Protein AF-0000000085133636 (afdb_homodimer)

pLDDT: mean 94.74, std 5.94, range [67.94, 98.94]

Foldseek 3Di:
DEAEEEPCVDDLNVVLCVVCVVVVHDYHYDDPPDQAAAPDEREEYELPFADQCCPPCVPVRLCRLPVVLVRCLVGYHYQEYEAEAAQCQQKVPPAAPQPDDGDQDPPDSRSSNSVSSVNRLVCQQVSQHHYEYEHEYAEDDQDCPDPDDLNVQLCCCAPVLEGEDADDQAAKTFYFYSNQVSVLSVQCRVFDPDGRGYAYDTQQDIDGNNLLVVLSCVQRVGDYHYDDHPDPIHGDRHDHVVSCVGPNDNTDDPSVVSNVSSVVSCVVVVD/DEAEEEPCVDDLNVVLCVVCVVVVHDYHYDDPPDQAAAVAEREEYELPFADQCCPPCVPVRLCRLPVVLVRCLVGYHYQEYEAEAAQCQQKVPPAAPQPDDGDQDPPDSRSSNSVSSVNRLVCQQVSQHHYEYEHEYAEDDQDCPDPDDLNVQLCCCQPVLEGEDADDQAAKTFYFYSNQVSVLSVQCRVFDPDGRGYAYDTQQDIDGNNLSVVLSCVQRVGDYDYDDHPDPIHGDRHDHVVSCVGPNDNTDDVSVVSSVSSVVSCVVVVD

Nearest PDB structures (foldseek):
  6kvc-assembly1_A-2  TM=8.527E-01  e=2.134E-17  Streptomyces viridosporus ATCC 14672
  6kv9-assembly1_A-2  TM=8.225E-01  e=1.379E-17  Streptomyces viridosporus ATCC 14672
  6bi4-assembly2_B  TM=7.973E-01  e=4.004E-16  Bacillus anthracis str. Ames
  3vps-assembly1_A  TM=8.257E-01  e=7.472E-16  Streptomyces chartreusis NRRL 3882
  3vps-assembly2_B  TM=8.200E-01  e=3.339E-15  Streptomyces chartreusis NRRL 3882

Structure (mmCIF, N/CA/C/O backbone):
data_AF-0000000085133636-model_v1
#
loop_
_entity.id
_entity.type
_entity.pdbx_description
1 polymer 'dTDP-6-deoxy-D-xylo-4-hexulose reductase'
#
loop_
_atom_site.group_PDB
_atom_site.id
_atom_site.type_symbol
_atom_site.label_atom_id
_atom_site.label_alt_id
_atom_site.label_comp_id
_atom_site.label_asym_id
_atom_site.label_entity_id
_atom_site.label_seq_id
_atom_site.pdbx_PDB_ins_code
_atom_site.Cartn_x
_atom_site.Cartn_y
_atom_site.Cartn_z
_atom_site.occupancy
_atom_site.B_iso_or_equiv
_atom_site.auth_seq_id
_atom_site.auth_comp_id
_atom_site.auth_asym_id
_atom_site.auth_atom_id
_atom_site.pdbx_PDB_model_num
ATOM 1 N N . MET A 1 1 ? -24.766 -19 -16.719 1 72 1 MET A N 1
ATOM 2 C CA . MET A 1 1 ? -24.031 -18.078 -15.867 1 72 1 MET A CA 1
ATOM 3 C C . MET A 1 1 ? -22.859 -17.453 -16.625 1 72 1 MET A C 1
ATOM 5 O O . MET A 1 1 ? -22.219 -18.109 -17.438 1 72 1 MET A O 1
ATOM 9 N N . LYS A 1 2 ? -22.75 -16.094 -16.672 1 91.94 2 LYS A N 1
ATOM 10 C CA . LYS A 1 2 ? -21.719 -15.375 -17.422 1 91.94 2 LYS A CA 1
ATOM 11 C C . LYS A 1 2 ? -20.453 -15.211 -16.578 1 91.94 2 LYS A C 1
ATOM 13 O O . LYS A 1 2 ? -20.531 -14.852 -15.398 1 91.94 2 LYS A O 1
ATOM 18 N N . TYR A 1 3 ? -19.438 -15.766 -17.109 1 98.06 3 TYR A N 1
ATOM 19 C CA . TYR A 1 3 ? -18.141 -15.586 -16.469 1 98.06 3 TYR A CA 1
ATOM 20 C C . TYR A 1 3 ? -17.266 -14.617 -17.266 1 98.06 3 TYR A C 1
ATOM 22 O O . TYR A 1 3 ? -17.328 -14.586 -18.5 1 98.06 3 TYR A O 1
ATOM 30 N N . THR A 1 4 ? -16.578 -13.797 -16.578 1 98.44 4 THR A N 1
ATOM 31 C CA . THR A 1 4 ? -15.609 -12.883 -17.172 1 98.44 4 THR A CA 1
ATOM 32 C C . THR A 1 4 ? -14.219 -13.102 -16.578 1 98.44 4 THR A C 1
ATOM 34 O O . THR A 1 4 ? -14.07 -13.203 -15.367 1 98.44 4 THR A O 1
ATOM 37 N N . VAL A 1 5 ? -13.227 -13.227 -17.453 1 98.69 5 VAL A N 1
ATOM 38 C CA . VAL A 1 5 ? -11.844 -13.367 -17 1 98.69 5 VAL A CA 1
ATOM 39 C C . VAL A 1 5 ? -11.031 -12.156 -17.453 1 98.69 5 VAL A C 1
ATOM 41 O O . VAL A 1 5 ? -10.711 -12.023 -18.641 1 98.69 5 VAL A O 1
ATOM 44 N N . VAL A 1 6 ? -10.719 -11.289 -16.516 1 98.44 6 VAL A N 1
ATOM 45 C CA . VAL A 1 6 ? -9.828 -10.164 -16.766 1 98.44 6 VAL A CA 1
ATOM 46 C C . VAL A 1 6 ? -8.375 -10.609 -16.641 1 98.44 6 VAL A C 1
ATOM 48 O O . VAL A 1 6 ? -7.996 -11.211 -15.625 1 98.44 6 VAL A O 1
ATOM 51 N N . GLY A 1 7 ? -7.539 -10.352 -17.641 1 97.62 7 GLY A N 1
ATOM 52 C CA . GLY A 1 7 ? -6.18 -10.875 -17.641 1 97.62 7 GLY A CA 1
ATOM 53 C C . GLY A 1 7 ? -6.082 -12.273 -18.219 1 97.62 7 GLY A C 1
ATOM 54 O O . GLY A 1 7 ? -5.281 -13.086 -17.75 1 97.62 7 GLY A O 1
ATOM 55 N N . SER A 1 8 ? -6.871 -12.578 -19.203 1 97.38 8 SER A N 1
ATOM 56 C CA . SER A 1 8 ? -6.988 -13.922 -19.75 1 97.38 8 SER A CA 1
ATOM 57 C C . SER A 1 8 ? -5.75 -14.297 -20.562 1 97.38 8 SER A C 1
ATOM 59 O O . SER A 1 8 ? -5.527 -15.477 -20.859 1 97.38 8 SER A O 1
ATOM 61 N N . SER A 1 9 ? -4.93 -13.352 -20.922 1 94.19 9 SER A N 1
ATOM 62 C CA . SER A 1 9 ? -3.723 -13.633 -21.688 1 94.19 9 SER A CA 1
ATOM 63 C C . SER A 1 9 ? -2.549 -13.969 -20.781 1 94.19 9 SER A C 1
ATOM 65 O O . SER A 1 9 ? -1.503 -14.422 -21.25 1 94.19 9 SER A O 1
ATOM 67 N N . GLY A 1 10 ? -2.719 -13.758 -19.5 1 93.94 10 GLY A N 1
ATOM 68 C CA . GLY A 1 10 ? -1.673 -14.078 -18.547 1 93.94 10 GLY A CA 1
ATOM 69 C C . GLY A 1 10 ? -1.679 -15.531 -18.109 1 93.94 10 GLY A C 1
ATOM 70 O O . GLY A 1 10 ? -2.529 -16.312 -18.547 1 93.94 10 GLY A O 1
ATOM 71 N N . PHE A 1 11 ? -0.771 -15.898 -17.25 1 94.12 11 PHE A N 1
ATOM 72 C CA . PHE A 1 11 ? -0.543 -17.281 -16.844 1 94.12 11 PHE A CA 1
ATOM 73 C C . PHE A 1 11 ? -1.762 -17.828 -16.125 1 94.12 11 PHE A C 1
ATOM 75 O O . PHE A 1 11 ? -2.391 -18.781 -16.594 1 94.12 11 PHE A O 1
ATOM 82 N N . ILE A 1 12 ? -2.207 -17.188 -14.992 1 97 12 ILE A N 1
ATOM 83 C CA . ILE A 1 12 ? -3.334 -17.703 -14.219 1 97 12 ILE A CA 1
ATOM 84 C C . ILE A 1 12 ? -4.625 -17.531 -15.008 1 97 12 ILE A C 1
ATOM 86 O O . ILE A 1 12 ? -5.465 -18.422 -15.047 1 97 12 ILE A O 1
ATOM 90 N N . GLY A 1 13 ? -4.762 -16.406 -15.695 1 97.38 13 GLY A N 1
ATOM 91 C CA . GLY A 1 13 ? -5.965 -16.109 -16.453 1 97.38 13 GLY A CA 1
ATOM 92 C C . GLY A 1 13 ? -6.227 -17.109 -17.562 1 97.38 13 GLY A C 1
ATOM 93 O O . GLY A 1 13 ? -7.363 -17.531 -17.766 1 97.38 13 GLY A O 1
ATOM 94 N N . SER A 1 14 ? -5.152 -17.484 -18.312 1 96.62 14 SER A N 1
ATOM 95 C CA . SER A 1 14 ? -5.332 -18.438 -19.406 1 96.62 14 SER A CA 1
ATOM 96 C C . SER A 1 14 ? -5.742 -19.797 -18.859 1 96.62 14 SER A C 1
ATOM 98 O O . SER A 1 14 ? -6.527 -20.516 -19.5 1 96.62 14 SER A O 1
ATOM 100 N N . HIS A 1 15 ? -5.238 -20.156 -17.719 1 97.31 15 HIS A N 1
ATOM 101 C CA . HIS A 1 15 ? -5.629 -21.422 -17.094 1 97.31 15 HIS A CA 1
ATOM 102 C C . HIS A 1 15 ? -7.066 -21.359 -16.594 1 97.31 15 HIS A C 1
ATOM 104 O O . HIS A 1 15 ? -7.777 -22.375 -16.625 1 97.31 15 HIS A O 1
ATOM 110 N N . MET A 1 16 ? -7.5 -20.219 -16.125 1 98.44 16 MET A N 1
ATOM 111 C CA . MET A 1 16 ? -8.891 -20.062 -15.688 1 98.44 16 MET A CA 1
ATOM 112 C C . MET A 1 16 ? -9.844 -20.234 -16.859 1 98.44 16 MET A C 1
ATOM 114 O O . MET A 1 16 ? -10.875 -20.906 -16.75 1 98.44 16 MET A O 1
ATOM 118 N N . VAL A 1 17 ? -9.461 -19.641 -18 1 97.94 17 VAL A N 1
ATOM 119 C CA . VAL A 1 17 ? -10.281 -19.781 -19.203 1 97.94 17 VAL A CA 1
ATOM 120 C C . VAL A 1 17 ? -10.398 -21.25 -19.578 1 97.94 17 VAL A C 1
ATOM 122 O O . VAL A 1 17 ? -11.508 -21.75 -19.812 1 97.94 17 VAL A O 1
ATOM 125 N N . THR A 1 18 ? -9.266 -21.953 -19.625 1 97.44 18 THR A N 1
ATOM 126 C CA . THR A 1 18 ? -9.242 -23.375 -19.953 1 97.44 18 THR A CA 1
ATOM 127 C C . THR A 1 18 ? -10.086 -24.188 -18.969 1 97.44 18 THR A C 1
ATOM 129 O O . THR A 1 18 ? -10.836 -25.078 -19.375 1 97.44 18 THR A O 1
ATOM 132 N N . PHE A 1 19 ? -9.969 -23.859 -17.734 1 98 19 PHE A N 1
ATOM 133 C CA . PHE A 1 19 ? -10.719 -24.531 -16.672 1 98 19 PHE A CA 1
ATOM 134 C C . PHE A 1 19 ? -12.219 -24.359 -16.875 1 98 19 PHE A C 1
ATOM 136 O O . PHE A 1 19 ? -12.969 -25.344 -16.844 1 98 19 PHE A O 1
ATOM 143 N N . LEU A 1 20 ? -12.664 -23.141 -17.141 1 98.25 20 LEU A N 1
ATOM 144 C CA . LEU A 1 20 ? -14.078 -22.859 -17.359 1 98.25 20 LEU A CA 1
ATOM 145 C C . LEU A 1 20 ? -14.594 -23.578 -18.609 1 98.25 20 LEU A C 1
ATOM 147 O O . LEU A 1 20 ? -15.688 -24.141 -18.594 1 98.25 20 LEU A O 1
ATOM 151 N N . GLU A 1 21 ? -13.766 -23.578 -19.625 1 97.19 21 GLU A N 1
ATOM 152 C CA . GLU A 1 21 ? -14.125 -24.25 -20.859 1 97.19 21 GLU A CA 1
ATOM 153 C C . GLU A 1 21 ? -14.297 -25.75 -20.641 1 97.19 21 GLU A C 1
ATOM 155 O O . GLU A 1 21 ? -15.18 -26.375 -21.234 1 97.19 21 GLU A O 1
ATOM 160 N N . SER A 1 22 ? -13.414 -26.25 -19.844 1 97.31 22 SER A N 1
ATOM 161 C CA . SER A 1 22 ? -13.484 -27.688 -19.562 1 97.31 22 SER A CA 1
ATOM 162 C C . SER A 1 22 ? -14.789 -28.047 -18.859 1 97.31 22 SER A C 1
ATOM 164 O O . SER A 1 22 ? -15.211 -29.203 -18.875 1 97.31 22 SER A O 1
ATOM 166 N N . MET A 1 23 ? -15.445 -27.109 -18.219 1 96.5 23 MET A N 1
ATOM 167 C CA . MET A 1 23 ? -16.719 -27.297 -17.562 1 96.5 23 MET A CA 1
ATOM 168 C C . MET A 1 23 ? -17.875 -26.844 -18.453 1 96.5 23 MET A C 1
ATOM 170 O O . MET A 1 23 ? -19 -26.703 -17.984 1 96.5 23 MET A O 1
ATOM 174 N N . ASN A 1 24 ? -17.625 -26.516 -19.703 1 96.25 24 ASN A N 1
ATOM 175 C CA . ASN A 1 24 ? -18.594 -26.078 -20.688 1 96.25 24 ASN A CA 1
ATOM 176 C C . ASN A 1 24 ? -19.234 -24.75 -20.297 1 96.25 24 ASN A C 1
ATOM 178 O O . ASN A 1 24 ? -20.438 -24.578 -20.453 1 96.25 24 ASN A O 1
ATOM 182 N N . LYS A 1 25 ? -18.391 -23.922 -19.688 1 95.5 25 LYS A N 1
ATOM 183 C CA . LYS A 1 25 ? -18.844 -22.578 -19.328 1 95.5 25 LYS A CA 1
ATOM 184 C C . LYS A 1 25 ? -18.281 -21.531 -20.281 1 95.5 25 LYS A C 1
ATOM 186 O O . LYS A 1 25 ? -17.109 -21.594 -20.656 1 95.5 25 LYS A O 1
ATOM 191 N N . GLU A 1 26 ? -19.156 -20.688 -20.734 1 89.56 26 GLU A N 1
ATOM 192 C CA . GLU A 1 26 ? -18.719 -19.594 -21.609 1 89.56 26 GLU A CA 1
ATOM 193 C C . GLU A 1 26 ? -18.062 -18.469 -20.797 1 89.56 26 GLU A C 1
ATOM 195 O O . GLU A 1 26 ? -18.531 -18.141 -19.703 1 89.56 26 GLU A O 1
ATOM 200 N N . CYS A 1 27 ? -16.984 -17.953 -21.328 1 94 27 CYS A N 1
ATOM 201 C CA . CYS A 1 27 ? -16.312 -16.875 -20.609 1 94 27 CYS A CA 1
ATOM 202 C C . CYS A 1 27 ? -16.031 -15.703 -21.531 1 94 27 CYS A C 1
ATOM 204 O O . CYS A 1 27 ? -15.672 -15.891 -22.703 1 94 27 CYS A O 1
ATOM 206 N N . PHE A 1 28 ? -16.328 -14.5 -21.094 1 96.75 28 PHE A N 1
ATOM 207 C CA . PHE A 1 28 ? -15.969 -13.234 -21.719 1 96.75 28 PHE A CA 1
ATOM 208 C C . PHE A 1 28 ? -14.562 -12.812 -21.312 1 96.75 28 PHE A C 1
ATOM 210 O O . PHE A 1 28 ? -14.242 -12.773 -20.109 1 96.75 28 PHE A O 1
ATOM 217 N N . CYS A 1 29 ? -13.656 -12.586 -22.266 1 97.94 29 CYS A N 1
ATOM 218 C CA . CYS A 1 29 ? -12.266 -12.195 -22.047 1 97.94 29 CYS A CA 1
ATOM 219 C C . CYS A 1 29 ? -11.992 -10.812 -22.609 1 97.94 29 CYS A C 1
ATOM 221 O O . CYS A 1 29 ? -11.508 -10.688 -23.734 1 97.94 29 CYS A O 1
ATOM 223 N N . PRO A 1 30 ? -12.211 -9.812 -21.828 1 96.88 30 PRO A N 1
ATOM 224 C CA . PRO A 1 30 ? -11.977 -8.461 -22.359 1 96.88 30 PRO A CA 1
ATOM 225 C C . PRO A 1 30 ? -10.492 -8.18 -22.609 1 96.88 30 PRO A C 1
ATOM 227 O O . PRO A 1 30 ? -9.641 -8.633 -21.844 1 96.88 30 PRO A O 1
ATOM 230 N N . ASP A 1 31 ? -10.227 -7.453 -23.594 1 93.94 31 ASP A N 1
ATOM 231 C CA . ASP A 1 31 ? -8.844 -7.043 -23.828 1 93.94 31 ASP A CA 1
ATOM 232 C C . ASP A 1 31 ? -8.438 -5.93 -22.859 1 93.94 31 ASP A C 1
ATOM 234 O O . ASP A 1 31 ? -9.25 -5.445 -22.078 1 93.94 31 ASP A O 1
ATOM 238 N N . ARG A 1 32 ? -7.184 -5.535 -22.953 1 91.75 32 ARG A N 1
ATOM 239 C CA . ARG A 1 32 ? -6.609 -4.602 -21.984 1 91.75 32 ARG A CA 1
ATOM 240 C C . ARG A 1 32 ? -7.262 -3.229 -22.094 1 91.75 32 ARG A C 1
ATOM 242 O O . ARG A 1 32 ? -7.352 -2.498 -21.109 1 91.75 32 ARG A O 1
ATOM 249 N N . ASP A 1 33 ? -7.785 -2.875 -23.188 1 91.25 33 ASP A N 1
ATOM 250 C CA . ASP A 1 33 ? -8.289 -1.525 -23.438 1 91.25 33 ASP A CA 1
ATOM 251 C C . ASP A 1 33 ? -9.812 -1.491 -23.406 1 91.25 33 ASP A C 1
ATOM 253 O O . ASP A 1 33 ? -10.422 -0.486 -23.781 1 91.25 33 ASP A O 1
ATOM 257 N N . TYR A 1 34 ? -10.336 -2.672 -23 1 94.38 34 TYR A N 1
ATOM 258 C CA . TYR A 1 34 ? -11.797 -2.746 -22.953 1 94.38 34 TYR A CA 1
ATOM 259 C C . TYR A 1 34 ? -12.367 -1.643 -22.062 1 94.38 34 TYR A C 1
ATOM 261 O O . TYR A 1 34 ? -11.867 -1.4 -20.969 1 94.38 34 TYR A O 1
ATOM 269 N N . LEU A 1 35 ? -13.391 -0.98 -22.516 1 94.25 35 LEU A N 1
ATOM 270 C CA . LEU A 1 35 ? -14.047 0.096 -21.766 1 94.25 35 LEU A CA 1
ATOM 271 C C . LEU A 1 35 ? -15.266 -0.424 -21.016 1 94.25 35 LEU A C 1
ATOM 273 O O . LEU A 1 35 ? -16.297 -0.691 -21.625 1 94.25 35 LEU A O 1
ATOM 277 N N . TYR A 1 36 ? -15.156 -0.494 -19.734 1 95.56 36 TYR A N 1
ATOM 278 C CA . TYR A 1 36 ? -16.25 -0.951 -18.891 1 95.56 36 TYR A CA 1
ATOM 279 C C . TYR A 1 36 ? -17.266 0.165 -18.656 1 95.56 36 TYR A C 1
ATOM 281 O O . TYR A 1 36 ? -16.891 1.342 -18.609 1 95.56 36 TYR A O 1
ATOM 289 N N . ASN A 1 37 ? -18.469 -0.213 -18.562 1 93.5 37 ASN A N 1
ATOM 290 C CA . ASN A 1 37 ? -19.531 0.729 -18.219 1 93.5 37 ASN A CA 1
ATOM 291 C C . ASN A 1 37 ? -20.656 0.043 -17.469 1 93.5 37 ASN A C 1
ATOM 293 O O . ASN A 1 37 ? -20.672 -1.183 -17.328 1 93.5 37 ASN A O 1
ATOM 297 N N . LYS A 1 38 ? -21.594 0.742 -16.938 1 91 38 LYS A N 1
ATOM 298 C CA . LYS A 1 38 ? -22.641 0.263 -16.031 1 91 38 LYS A CA 1
ATOM 299 C C . LYS A 1 38 ? -23.641 -0.626 -16.766 1 91 38 LYS A C 1
ATOM 301 O O . LYS A 1 38 ? -24.375 -1.385 -16.141 1 91 38 LYS A O 1
ATOM 306 N N . GLU A 1 39 ? -23.641 -0.587 -18.062 1 92.06 39 GLU A N 1
ATOM 307 C CA . GLU A 1 39 ? -24.609 -1.354 -18.844 1 92.06 39 GLU A CA 1
ATOM 308 C C . GLU A 1 39 ? -24.109 -2.779 -19.078 1 92.06 39 GLU A C 1
ATOM 310 O O . GLU A 1 39 ? -24.891 -3.65 -19.469 1 92.06 39 GLU A O 1
ATOM 315 N N . ILE A 1 40 ? -22.938 -2.971 -18.719 1 88.5 40 ILE A N 1
ATOM 316 C CA . ILE A 1 40 ? -22.344 -4.277 -18.969 1 88.5 40 ILE A CA 1
ATOM 317 C C . ILE A 1 40 ? -22.422 -5.133 -17.703 1 88.5 40 ILE A C 1
ATOM 319 O O . ILE A 1 40 ? -21.922 -4.738 -16.656 1 88.5 40 ILE A O 1
ATOM 323 N N . ASP A 1 41 ? -23.078 -6.223 -17.859 1 93.5 41 ASP A N 1
ATOM 324 C CA . ASP A 1 41 ? -23.109 -7.203 -16.766 1 93.5 41 ASP A CA 1
ATOM 325 C C . ASP A 1 41 ? -22.031 -8.266 -16.969 1 93.5 41 ASP A C 1
ATOM 327 O O . ASP A 1 41 ? -22.109 -9.078 -17.906 1 93.5 41 ASP A O 1
ATOM 331 N N . LEU A 1 42 ? -21.094 -8.375 -16.031 1 96.62 42 LEU A N 1
ATOM 332 C CA . LEU A 1 42 ? -19.906 -9.211 -16.188 1 96.62 42 LEU A CA 1
ATOM 333 C C . LEU A 1 42 ? -20.125 -10.57 -15.523 1 96.62 42 LEU A C 1
ATOM 335 O O . LEU A 1 42 ? -19.281 -11.461 -15.648 1 96.62 42 LEU A O 1
ATOM 339 N N . GLY A 1 43 ? -21.312 -10.773 -14.852 1 96.62 43 GLY A N 1
ATOM 340 C CA . GLY A 1 43 ? -21.5 -12.031 -14.141 1 96.62 43 GLY A CA 1
ATOM 341 C C . GLY A 1 43 ? -20.469 -12.258 -13.055 1 96.62 43 GLY A C 1
ATOM 342 O O . GLY A 1 43 ? -20.25 -11.391 -12.203 1 96.62 43 GLY A O 1
ATOM 343 N N . THR A 1 44 ? -19.875 -13.398 -13.023 1 97.19 44 THR A N 1
ATOM 344 C CA . THR A 1 44 ? -18.781 -13.68 -12.109 1 97.19 44 THR A CA 1
ATOM 345 C C . THR A 1 44 ? -17.438 -13.305 -12.734 1 97.19 44 THR A C 1
ATOM 347 O O . THR A 1 44 ? -17.094 -13.812 -13.805 1 97.19 44 THR A O 1
ATOM 350 N N . VAL A 1 45 ? -16.75 -12.422 -12.109 1 97.88 45 VAL A N 1
ATOM 351 C CA . VAL A 1 45 ? -15.5 -11.898 -12.641 1 97.88 45 VAL A CA 1
ATOM 352 C C . VAL A 1 45 ? -14.328 -12.531 -11.906 1 97.88 45 VAL A C 1
ATOM 354 O O . VAL A 1 45 ? -14.25 -12.477 -10.68 1 97.88 45 VAL A O 1
ATOM 357 N N . PHE A 1 46 ? -13.484 -13.172 -12.617 1 98.75 46 PHE A N 1
ATOM 358 C CA . PHE A 1 46 ? -12.156 -13.516 -12.125 1 98.75 46 PHE A CA 1
ATOM 359 C C . PHE A 1 46 ? -11.125 -12.492 -12.586 1 98.75 46 PHE A C 1
ATOM 361 O O . PHE A 1 46 ? -10.773 -12.453 -13.766 1 98.75 46 PHE A O 1
ATOM 368 N N . TYR A 1 47 ? -10.703 -11.68 -11.711 1 98.69 47 TYR A N 1
ATOM 369 C CA . TYR A 1 47 ? -9.703 -10.656 -12.016 1 98.69 47 TYR A CA 1
ATOM 370 C C . TYR A 1 47 ? -8.289 -11.211 -11.875 1 98.69 47 TYR A C 1
ATOM 372 O O . TYR A 1 47 ? -7.695 -11.133 -10.797 1 98.69 47 TYR A O 1
ATOM 380 N N . CYS A 1 48 ? -7.688 -11.602 -12.945 1 98.31 48 CYS A N 1
ATOM 381 C CA . CYS A 1 48 ? -6.391 -12.266 -12.945 1 98.31 48 CYS A CA 1
ATOM 382 C C . CYS A 1 48 ? -5.293 -11.328 -13.445 1 98.31 48 CYS A C 1
ATOM 384 O O . CYS A 1 48 ? -4.121 -11.703 -13.484 1 98.31 48 CYS A O 1
ATOM 386 N N . ALA A 1 49 ? -5.715 -10.141 -13.797 1 97 49 ALA A N 1
ATOM 387 C CA . ALA A 1 49 ? -4.707 -9.188 -14.242 1 97 49 ALA A CA 1
ATOM 388 C C . ALA A 1 49 ? -3.797 -8.766 -13.094 1 97 49 ALA A C 1
ATOM 390 O O . ALA A 1 49 ? -4.25 -8.609 -11.961 1 97 49 ALA A O 1
ATOM 391 N N . GLY A 1 50 ? -2.584 -8.688 -13.312 1 96.12 50 GLY A N 1
ATOM 392 C CA . GLY A 1 50 ? -1.56 -8.25 -12.375 1 96.12 50 GLY A CA 1
ATOM 393 C C . GLY A 1 50 ? -0.216 -8 -13.039 1 96.12 50 GLY A C 1
ATOM 394 O O . GLY A 1 50 ? 0.037 -8.477 -14.141 1 96.12 50 GLY A O 1
ATOM 395 N N . TYR A 1 51 ? 0.563 -7.219 -12.461 1 95.88 51 TYR A N 1
ATOM 396 C CA . TYR A 1 51 ? 1.9 -6.879 -12.938 1 95.88 51 TYR A CA 1
ATOM 397 C C . TYR A 1 51 ? 2.873 -6.734 -11.773 1 95.88 51 TYR A C 1
ATOM 399 O O . TYR A 1 51 ? 2.502 -6.234 -10.703 1 95.88 51 TYR A O 1
ATOM 407 N N . GLY A 1 52 ? 4.129 -7.266 -11.969 1 95.56 52 GLY A N 1
ATOM 408 C CA . GLY A 1 52 ? 5.008 -7.34 -10.812 1 95.56 52 GLY A CA 1
ATOM 409 C C . GLY A 1 52 ? 6.363 -6.703 -11.055 1 95.56 52 GLY A C 1
ATOM 410 O O . GLY A 1 52 ? 7.227 -6.723 -10.172 1 95.56 52 GLY A O 1
ATOM 411 N N . ASP A 1 53 ? 6.621 -6.109 -12.258 1 95.25 53 ASP A N 1
ATOM 412 C CA . ASP A 1 53 ? 7.922 -5.5 -12.531 1 95.25 53 ASP A CA 1
ATOM 413 C C . ASP A 1 53 ? 8.008 -4.105 -11.922 1 95.25 53 ASP A C 1
ATOM 415 O O . ASP A 1 53 ? 7.855 -3.102 -12.617 1 95.25 53 ASP A O 1
ATOM 419 N N . CYS A 1 54 ? 8.398 -4.055 -10.719 1 96.38 54 CYS A N 1
ATOM 420 C CA . CYS A 1 54 ? 8.477 -2.812 -9.961 1 96.38 54 CYS A CA 1
ATOM 421 C C . CYS A 1 54 ? 9.664 -1.971 -10.406 1 96.38 54 CYS A C 1
ATOM 423 O O . CYS A 1 54 ? 9.648 -0.746 -10.266 1 96.38 54 CYS A O 1
ATOM 425 N N . LYS A 1 55 ? 10.656 -2.633 -10.867 1 94.06 55 LYS A N 1
ATOM 426 C CA . LYS A 1 55 ? 11.914 -1.954 -11.18 1 94.06 55 LYS A CA 1
ATOM 427 C C . LYS A 1 55 ? 11.797 -1.165 -12.484 1 94.06 55 LYS A C 1
ATOM 429 O O . LYS A 1 55 ? 12.141 0.018 -12.531 1 94.06 55 LYS A O 1
ATOM 434 N N . SER A 1 56 ? 11.234 -1.778 -13.531 1 94.62 56 SER A N 1
ATOM 435 C CA . SER A 1 56 ? 11.305 -1.178 -14.859 1 94.62 56 SER A CA 1
ATOM 436 C C . SER A 1 56 ? 9.977 -0.532 -15.242 1 94.62 56 SER A C 1
ATOM 438 O O . SER A 1 56 ? 9.922 0.289 -16.156 1 94.62 56 SER A O 1
ATOM 440 N N . ASP A 1 57 ? 8.945 -0.939 -14.508 1 96.94 57 ASP A N 1
ATOM 441 C CA . ASP A 1 57 ? 7.629 -0.503 -14.953 1 96.94 57 ASP A CA 1
ATOM 442 C C . ASP A 1 57 ? 6.684 -0.305 -13.766 1 96.94 57 ASP A C 1
ATOM 444 O O . ASP A 1 57 ? 5.594 -0.876 -13.734 1 96.94 57 ASP A O 1
ATOM 448 N N . ALA A 1 58 ? 7.086 0.585 -12.844 1 98.06 58 ALA A N 1
ATOM 449 C CA . ALA A 1 58 ? 6.375 0.811 -11.586 1 98.06 58 ALA A CA 1
ATOM 450 C C . ALA A 1 58 ? 4.953 1.308 -11.844 1 98.06 58 ALA A C 1
ATOM 452 O O . ALA A 1 58 ? 4.016 0.911 -11.148 1 98.06 58 ALA A O 1
ATOM 453 N N . TYR A 1 59 ? 4.742 2.148 -12.844 1 98.38 59 TYR A N 1
ATOM 454 C CA . TYR A 1 59 ? 3.432 2.729 -13.109 1 98.38 59 TYR A CA 1
ATOM 455 C C . TYR A 1 59 ? 2.449 1.662 -13.586 1 98.38 59 TYR A C 1
ATOM 457 O O . TYR A 1 59 ? 1.271 1.688 -13.219 1 98.38 59 TYR A O 1
ATOM 465 N N . ASN A 1 60 ? 2.953 0.76 -14.359 1 97.94 60 ASN A N 1
ATOM 466 C CA . ASN A 1 60 ? 2.094 -0.323 -14.82 1 97.94 60 ASN A CA 1
ATOM 467 C C . ASN A 1 60 ? 1.71 -1.265 -13.688 1 97.94 60 ASN A C 1
ATOM 469 O O . ASN A 1 60 ? 0.65 -1.891 -13.719 1 97.94 60 ASN A O 1
ATOM 473 N N . VAL A 1 61 ? 2.555 -1.406 -12.695 1 98.62 61 VAL A N 1
ATOM 474 C CA . VAL A 1 61 ? 2.221 -2.186 -11.508 1 98.62 61 VAL A CA 1
ATOM 475 C C . VAL A 1 61 ? 0.979 -1.601 -10.836 1 98.62 61 VAL A C 1
ATOM 477 O O . VAL A 1 61 ? 0.04 -2.332 -10.508 1 98.62 61 VAL A O 1
ATOM 480 N N . VAL A 1 62 ? 0.94 -0.296 -10.742 1 98.81 62 VAL A N 1
ATOM 481 C CA . VAL A 1 62 ? -0.201 0.379 -10.133 1 98.81 62 VAL A CA 1
ATOM 482 C C . VAL A 1 62 ? -1.427 0.233 -11.031 1 98.81 62 VAL A C 1
ATOM 484 O O . VAL A 1 62 ? -2.523 -0.066 -10.555 1 98.81 62 VAL A O 1
ATOM 487 N N . ASP A 1 63 ? -1.248 0.4 -12.297 1 98.31 63 ASP A N 1
ATOM 488 C CA . ASP A 1 63 ? -2.369 0.367 -13.234 1 98.31 63 ASP A CA 1
ATOM 489 C C . ASP A 1 63 ? -3.021 -1.013 -13.258 1 98.31 63 ASP A C 1
ATOM 491 O O . ASP A 1 63 ? -4.246 -1.129 -13.164 1 98.31 63 ASP A O 1
ATOM 495 N N . ALA A 1 64 ? -2.207 -2.023 -13.336 1 97.94 64 ALA A N 1
ATOM 496 C CA . ALA A 1 64 ? -2.719 -3.385 -13.461 1 97.94 64 ALA A CA 1
ATOM 497 C C . ALA A 1 64 ? -3.32 -3.869 -12.141 1 97.94 64 ALA A C 1
ATOM 499 O O . ALA A 1 64 ? -4.363 -4.527 -12.133 1 97.94 64 ALA A O 1
ATOM 500 N N . ASN A 1 65 ? -2.691 -3.518 -11.039 1 98.69 65 ASN A N 1
ATOM 501 C CA . ASN A 1 65 ? -3.074 -4.113 -9.766 1 98.69 65 ASN A CA 1
ATOM 502 C C . ASN A 1 65 ? -4.168 -3.299 -9.07 1 98.69 65 ASN A C 1
ATOM 504 O O . ASN A 1 65 ? -4.914 -3.83 -8.25 1 98.69 65 ASN A O 1
ATOM 508 N N . VAL A 1 66 ? -4.27 -1.977 -9.414 1 98.81 66 VAL A N 1
ATOM 509 C CA . VAL A 1 66 ? -5.148 -1.128 -8.617 1 98.81 66 VAL A CA 1
ATOM 510 C C . VAL A 1 66 ? -6.145 -0.416 -9.531 1 98.81 66 VAL A C 1
ATOM 512 O O . VAL A 1 66 ? -7.359 -0.567 -9.375 1 98.81 66 VAL A O 1
ATOM 515 N N . ASN A 1 67 ? -5.641 0.292 -10.523 1 98.38 67 ASN A N 1
ATOM 516 C CA . ASN A 1 67 ? -6.492 1.227 -11.25 1 98.38 67 ASN A CA 1
ATOM 517 C C . ASN A 1 67 ? -7.52 0.497 -12.109 1 98.38 67 ASN A C 1
ATOM 519 O O . ASN A 1 67 ? -8.672 0.926 -12.211 1 98.38 67 ASN A O 1
ATOM 523 N N . LYS A 1 68 ? -7.105 -0.533 -12.758 1 97.94 68 LYS A N 1
ATOM 524 C CA . LYS A 1 68 ? -8.055 -1.304 -13.562 1 97.94 68 LYS A CA 1
ATOM 525 C C . LYS A 1 68 ? -9.141 -1.926 -12.688 1 97.94 68 LYS A C 1
ATOM 527 O O . LYS A 1 68 ? -10.312 -1.925 -13.055 1 97.94 68 LYS A O 1
ATOM 532 N N . LEU A 1 69 ? -8.758 -2.443 -11.57 1 98.25 69 LEU A N 1
ATOM 533 C CA . LEU A 1 69 ? -9.719 -2.971 -10.609 1 98.25 69 LEU A CA 1
ATOM 534 C C . LEU A 1 69 ? -10.711 -1.893 -10.188 1 98.25 69 LEU A C 1
ATOM 536 O O . LEU A 1 69 ? -11.922 -2.137 -10.141 1 98.25 69 LEU A O 1
ATOM 540 N N . LYS A 1 70 ? -10.203 -0.736 -9.852 1 98.25 70 LYS A N 1
ATOM 541 C CA . LYS A 1 70 ? -11.047 0.384 -9.445 1 98.25 70 LYS A CA 1
ATOM 542 C C . LYS A 1 70 ? -12.109 0.687 -10.5 1 98.25 70 LYS A C 1
ATOM 544 O O . LYS A 1 70 ? -13.273 0.912 -10.172 1 98.25 70 LYS A O 1
ATOM 549 N N . VAL A 1 71 ? -11.719 0.679 -11.742 1 97.25 71 VAL A N 1
ATOM 550 C CA . VAL A 1 71 ? -12.641 0.938 -12.844 1 97.25 71 VAL A CA 1
ATOM 551 C C . VAL A 1 71 ? -13.758 -0.103 -12.844 1 97.25 71 VAL A C 1
ATOM 553 O O . VAL A 1 71 ? -14.938 0.241 -12.953 1 97.25 71 VAL A O 1
ATOM 556 N N . ILE A 1 72 ? -13.43 -1.322 -12.672 1 97.38 72 ILE A N 1
ATOM 557 C CA . ILE A 1 72 ? -14.422 -2.391 -12.688 1 97.38 72 ILE A CA 1
ATOM 558 C C . ILE A 1 72 ? -15.336 -2.264 -11.477 1 97.38 72 ILE A C 1
ATOM 560 O O . ILE A 1 72 ? -16.562 -2.363 -11.602 1 97.38 72 ILE A O 1
ATOM 564 N N . LEU A 1 73 ? -14.781 -1.962 -10.336 1 96.88 73 LEU A N 1
ATOM 565 C CA . LEU A 1 73 ? -15.555 -1.838 -9.102 1 96.88 73 LEU A CA 1
ATOM 566 C C . LEU A 1 73 ? -16.531 -0.679 -9.195 1 96.88 73 LEU A C 1
ATOM 568 O O . LEU A 1 73 ? -17.625 -0.731 -8.602 1 96.88 73 LEU A O 1
ATOM 572 N N . THR A 1 74 ? -16.156 0.352 -9.961 1 96.94 74 THR A N 1
ATOM 573 C CA . THR A 1 74 ? -16.953 1.571 -9.93 1 96.94 74 THR A CA 1
ATOM 574 C C . THR A 1 74 ? -17.859 1.653 -11.156 1 96.94 74 THR A C 1
ATOM 576 O O . THR A 1 74 ? -18.938 2.264 -11.102 1 96.94 74 THR A O 1
ATOM 579 N N . GLN A 1 75 ? -17.469 0.997 -12.258 1 96.31 75 GLN A N 1
ATOM 580 C CA . GLN A 1 75 ? -18.141 1.319 -13.508 1 96.31 75 GLN A CA 1
ATOM 581 C C . GLN A 1 75 ? -18.844 0.096 -14.086 1 96.31 75 GLN A C 1
ATOM 583 O O . GLN A 1 75 ? -19.672 0.22 -14.992 1 96.31 75 GLN A O 1
ATOM 588 N N . ALA A 1 76 ? -18.516 -1.072 -13.664 1 96.19 76 ALA A N 1
ATOM 589 C CA . ALA A 1 76 ? -19.125 -2.281 -14.211 1 96.19 76 ALA A CA 1
ATOM 590 C C . ALA A 1 76 ? -20.109 -2.887 -13.219 1 96.19 76 ALA A C 1
ATOM 592 O O . ALA A 1 76 ? -20.094 -2.566 -12.031 1 96.19 76 ALA A O 1
ATOM 593 N N . ASN A 1 77 ? -21.031 -3.611 -13.773 1 96.06 77 ASN A N 1
ATOM 594 C CA . ASN A 1 77 ? -21.875 -4.465 -12.945 1 96.06 77 ASN A CA 1
ATOM 595 C C . ASN A 1 77 ? -21.375 -5.91 -12.938 1 96.06 77 ASN A C 1
ATOM 597 O O . ASN A 1 77 ? -20.906 -6.414 -13.961 1 96.06 77 ASN A O 1
ATOM 601 N N . PHE A 1 78 ? -21.422 -6.508 -11.82 1 95.62 78 PHE A N 1
ATOM 602 C CA . PHE A 1 78 ? -21.062 -7.918 -11.688 1 95.62 78 PHE A CA 1
ATOM 603 C C . PHE A 1 78 ? -21.812 -8.555 -10.523 1 95.62 78 PHE A C 1
ATOM 605 O O . PHE A 1 78 ? -22.312 -7.852 -9.641 1 95.62 78 PHE A O 1
ATOM 612 N N . GLN A 1 79 ? -21.922 -9.867 -10.562 1 94.31 79 GLN A N 1
ATOM 613 C CA . GLN A 1 79 ? -22.562 -10.625 -9.492 1 94.31 79 GLN A CA 1
ATOM 614 C C . GLN A 1 79 ? -21.562 -10.961 -8.391 1 94.31 79 GLN A C 1
ATOM 616 O O . GLN A 1 79 ? -21.906 -10.977 -7.207 1 94.31 79 GLN A O 1
ATOM 621 N N . LYS A 1 80 ? -20.344 -11.305 -8.797 1 95.62 80 LYS A N 1
ATOM 622 C CA . LYS A 1 80 ? -19.234 -11.68 -7.926 1 95.62 80 LYS A CA 1
ATOM 623 C C . LYS A 1 80 ? -17.891 -11.328 -8.562 1 95.62 80 LYS A C 1
ATOM 625 O O . LYS A 1 80 ? -17.734 -11.398 -9.781 1 95.62 80 LYS A O 1
ATOM 630 N N . LEU A 1 81 ? -17.016 -10.852 -7.754 1 97.12 81 LEU A N 1
ATOM 631 C CA . LEU A 1 81 ? -15.656 -10.602 -8.234 1 97.12 81 LEU A CA 1
ATOM 632 C C . LEU A 1 81 ? -14.633 -11.281 -7.34 1 97.12 81 LEU A C 1
ATOM 634 O O . LEU A 1 81 ? -14.68 -11.148 -6.113 1 97.12 81 LEU A O 1
ATOM 638 N N . VAL A 1 82 ? -13.781 -12.109 -7.957 1 98 82 VAL A N 1
ATOM 639 C CA . VAL A 1 82 ? -12.648 -12.711 -7.27 1 98 82 VAL A CA 1
ATOM 640 C C . VAL A 1 82 ? -11.359 -11.984 -7.652 1 98 82 VAL A C 1
ATOM 642 O O . VAL A 1 82 ? -10.969 -11.969 -8.82 1 98 82 VAL A O 1
ATOM 645 N N . TYR A 1 83 ? -10.766 -11.375 -6.711 1 98.31 83 TYR A N 1
ATOM 646 C CA . TYR A 1 83 ? -9.5 -10.68 -6.934 1 98.31 83 TYR A CA 1
ATOM 647 C C . TYR A 1 83 ? -8.32 -11.531 -6.48 1 98.31 83 TYR A C 1
ATOM 649 O O . TYR A 1 83 ? -8.367 -12.148 -5.418 1 98.31 83 TYR A O 1
ATOM 657 N N . ILE A 1 84 ? -7.246 -11.523 -7.266 1 98.81 84 ILE A N 1
ATOM 658 C CA . ILE A 1 84 ? -6.059 -12.312 -6.961 1 98.81 84 ILE A CA 1
ATOM 659 C C . ILE A 1 84 ? -4.984 -11.422 -6.348 1 98.81 84 ILE A C 1
ATOM 661 O O . ILE A 1 84 ? -4.348 -10.633 -7.051 1 98.81 84 ILE A O 1
ATOM 665 N N . SER A 1 85 ? -4.801 -11.516 -5.109 1 98.69 85 SER A N 1
ATOM 666 C CA . SER A 1 85 ? -3.668 -10.938 -4.391 1 98.69 85 SER A CA 1
ATOM 667 C C . SER A 1 85 ? -2.498 -11.914 -4.328 1 98.69 85 SER A C 1
ATOM 669 O O . SER A 1 85 ? -2.15 -12.539 -5.332 1 98.69 85 SER A O 1
ATOM 671 N N . SER A 1 86 ? -1.771 -11.938 -3.199 1 98.62 86 SER A N 1
ATOM 672 C CA . SER A 1 86 ? -0.578 -12.773 -3.135 1 98.62 86 SER A CA 1
ATOM 673 C C . SER A 1 86 ? -0.152 -13.023 -1.692 1 98.62 86 SER A C 1
ATOM 675 O O . SER A 1 86 ? -0.239 -12.125 -0.851 1 98.62 86 SER A O 1
ATOM 677 N N . THR A 1 87 ? 0.389 -14.219 -1.457 1 98.62 87 THR A N 1
ATOM 678 C CA . THR A 1 87 ? 0.951 -14.492 -0.14 1 98.62 87 THR A CA 1
ATOM 679 C C . THR A 1 87 ? 2.281 -13.766 0.043 1 98.62 87 THR A C 1
ATOM 681 O O . THR A 1 87 ? 2.834 -13.742 1.145 1 98.62 87 THR A O 1
ATOM 684 N N . ARG A 1 88 ? 2.779 -13.133 -1.016 1 97.94 88 ARG A N 1
ATOM 685 C CA . ARG A 1 88 ? 4.004 -12.352 -0.852 1 97.94 88 ARG A CA 1
ATOM 686 C C . ARG A 1 88 ? 3.818 -11.25 0.188 1 97.94 88 ARG A C 1
ATOM 688 O O . ARG A 1 88 ? 4.793 -10.758 0.76 1 97.94 88 ARG A O 1
ATOM 695 N N . VAL A 1 89 ? 2.578 -10.867 0.481 1 98.56 89 VAL A N 1
ATOM 696 C CA . VAL A 1 89 ? 2.299 -9.805 1.446 1 98.56 89 VAL A CA 1
ATOM 697 C C . VAL A 1 89 ? 2.738 -10.25 2.84 1 98.56 89 VAL A C 1
ATOM 699 O O . VAL A 1 89 ? 2.879 -9.422 3.744 1 98.56 89 VAL A O 1
ATOM 702 N N . TYR A 1 90 ? 2.977 -11.57 3.002 1 98.38 90 TYR A N 1
ATOM 703 C CA . TYR A 1 90 ? 3.395 -12.109 4.293 1 98.38 90 TYR A CA 1
ATOM 704 C C . TYR A 1 90 ? 4.914 -12.102 4.418 1 98.38 90 TYR A C 1
ATOM 706 O O . TYR A 1 90 ? 5.465 -12.633 5.383 1 98.38 90 TYR A O 1
ATOM 714 N N . LEU A 1 91 ? 5.645 -11.531 3.48 1 97.5 91 LEU A N 1
ATOM 715 C CA . LEU A 1 91 ? 7.102 -11.469 3.512 1 97.5 91 LEU A CA 1
ATOM 716 C C . LEU A 1 91 ? 7.598 -10.984 4.871 1 97.5 91 LEU A C 1
ATOM 718 O O . LEU A 1 91 ? 7.172 -9.938 5.352 1 97.5 91 LEU A O 1
ATOM 722 N N . ASN A 1 92 ? 8.453 -11.758 5.508 1 96.25 92 ASN A N 1
ATOM 723 C CA . ASN A 1 92 ? 9.125 -11.484 6.77 1 96.25 92 ASN A CA 1
ATOM 724 C C . ASN A 1 92 ? 8.133 -11.312 7.914 1 96.25 92 ASN A C 1
ATOM 726 O O . ASN A 1 92 ? 8.445 -10.695 8.93 1 96.25 92 ASN A O 1
ATOM 730 N N . SER A 1 93 ? 6.844 -11.773 7.688 1 96.06 93 SER A N 1
ATOM 731 C CA . SER A 1 93 ? 5.855 -11.789 8.766 1 96.06 93 SER A CA 1
ATOM 732 C C . SER A 1 93 ? 6.004 -13.039 9.625 1 96.06 93 SER A C 1
ATOM 734 O O . SER A 1 93 ? 6.609 -14.023 9.203 1 96.06 93 SER A O 1
ATOM 736 N N . ARG A 1 94 ? 5.418 -12.945 10.844 1 91.88 94 ARG A N 1
ATOM 737 C CA . ARG A 1 94 ? 5.504 -14.062 11.773 1 91.88 94 ARG A CA 1
ATOM 738 C C . ARG A 1 94 ? 4.453 -15.125 11.461 1 91.88 94 ARG A C 1
ATOM 740 O O . ARG A 1 94 ? 4.66 -16.312 11.719 1 91.88 94 ARG A O 1
ATOM 747 N N . ASP A 1 95 ? 3.332 -14.68 10.969 1 94.88 95 ASP A N 1
ATOM 748 C CA . ASP A 1 95 ? 2.207 -15.562 10.695 1 94.88 95 ASP A CA 1
ATOM 749 C C . ASP A 1 95 ? 1.582 -15.258 9.336 1 94.88 95 ASP A C 1
ATOM 751 O O . ASP A 1 95 ? 1.941 -14.273 8.695 1 94.88 95 ASP A O 1
ATOM 755 N N . SER A 1 96 ? 0.708 -16.219 8.953 1 98.06 96 SER A N 1
ATOM 756 C CA . SER A 1 96 ? 0.115 -16.094 7.625 1 98.06 96 SER A CA 1
ATOM 757 C C . SER A 1 96 ? -1.407 -16.141 7.695 1 98.06 96 SER A C 1
ATOM 759 O O . SER A 1 96 ? -2.068 -16.438 6.695 1 98.06 96 SER A O 1
ATOM 761 N N . ALA A 1 97 ? -1.948 -15.984 8.953 1 97.44 97 ALA A N 1
ATOM 762 C CA . ALA A 1 97 ? -3.4 -15.836 9.023 1 97.44 97 ALA A CA 1
ATOM 763 C C . ALA A 1 97 ? -3.867 -14.609 8.25 1 97.44 97 ALA A C 1
ATOM 765 O O . ALA A 1 97 ? -3.219 -13.562 8.297 1 97.44 97 ALA A O 1
ATOM 766 N N . GLU A 1 98 ? -4.98 -14.695 7.613 1 97.31 98 GLU A N 1
ATOM 767 C CA . GLU A 1 98 ? -5.43 -13.648 6.699 1 97.31 98 GLU A CA 1
ATOM 768 C C . GLU A 1 98 ? -5.707 -12.344 7.445 1 97.31 98 GLU A C 1
ATOM 770 O O . GLU A 1 98 ? -5.742 -11.273 6.84 1 97.31 98 GLU A O 1
ATOM 775 N N . ASN A 1 99 ? -5.891 -12.398 8.797 1 95.31 99 ASN A N 1
ATOM 776 C CA . ASN A 1 99 ? -6.156 -11.203 9.594 1 95.31 99 ASN A CA 1
ATOM 777 C C . ASN A 1 99 ? -4.941 -10.805 10.43 1 95.31 99 ASN A C 1
ATOM 779 O O . ASN A 1 99 ? -5.074 -10.086 11.422 1 95.31 99 ASN A O 1
ATOM 783 N N . SER A 1 100 ? -3.809 -11.266 10.047 1 96.5 100 SER A N 1
ATOM 784 C CA . SER A 1 100 ? -2.592 -10.914 10.766 1 96.5 100 SER A CA 1
ATOM 785 C C . SER A 1 100 ? -2.062 -9.555 10.336 1 96.5 100 SER A C 1
ATOM 787 O O . SER A 1 100 ? -2.346 -9.094 9.227 1 96.5 100 SER A O 1
ATOM 789 N N . ASP A 1 101 ? -1.355 -8.898 11.289 1 96.5 101 ASP A N 1
ATOM 790 C CA . ASP A 1 101 ? -0.569 -7.727 10.898 1 96.5 101 ASP A CA 1
ATOM 791 C C . ASP A 1 101 ? 0.56 -8.117 9.953 1 96.5 101 ASP A C 1
ATOM 793 O O . ASP A 1 101 ? 1.051 -9.25 9.992 1 96.5 101 ASP A O 1
ATOM 797 N N . LEU A 1 102 ? 0.896 -7.195 9.094 1 97.81 102 LEU A N 1
ATOM 798 C CA . LEU A 1 102 ? 1.903 -7.453 8.07 1 97.81 102 LEU A CA 1
ATOM 799 C C . LEU A 1 102 ? 3.098 -6.52 8.242 1 97.81 102 LEU A C 1
ATOM 801 O O . LEU A 1 102 ? 2.998 -5.492 8.922 1 97.81 102 LEU A O 1
ATOM 805 N N . LYS A 1 103 ? 4.199 -6.977 7.629 1 96.88 103 LYS A N 1
ATOM 806 C CA . LYS A 1 103 ? 5.426 -6.184 7.648 1 96.88 103 LYS A CA 1
ATOM 807 C C . LYS A 1 103 ? 5.777 -5.68 6.254 1 96.88 103 LYS A C 1
ATOM 809 O O . LYS A 1 103 ? 5.664 -6.418 5.273 1 96.88 103 LYS A O 1
ATOM 814 N N . ILE A 1 104 ? 6.078 -4.406 6.172 1 97.31 104 ILE A N 1
ATOM 815 C CA . ILE A 1 104 ? 6.629 -3.832 4.953 1 97.31 104 ILE A CA 1
ATOM 816 C C . ILE A 1 104 ? 8.125 -3.574 5.137 1 97.31 104 ILE A C 1
ATOM 818 O O . ILE A 1 104 ? 8.523 -2.705 5.914 1 97.31 104 ILE A O 1
ATOM 822 N N . CYS A 1 105 ? 8.914 -4.238 4.395 1 95.94 105 CYS A N 1
ATOM 823 C CA . CYS A 1 105 ? 10.367 -4.156 4.551 1 95.94 105 CYS A CA 1
ATOM 824 C C . CYS A 1 105 ? 10.945 -3.035 3.695 1 95.94 105 CYS A C 1
ATOM 826 O O . CYS A 1 105 ? 10.672 -2.961 2.494 1 95.94 105 CYS A O 1
ATOM 828 N N . HIS A 1 106 ? 11.789 -2.293 4.281 1 94.38 106 HIS A N 1
ATOM 829 C CA . HIS A 1 106 ? 12.367 -1.138 3.609 1 94.38 106 HIS A CA 1
ATOM 830 C C . HIS A 1 106 ? 13.211 -1.563 2.41 1 94.38 106 HIS A C 1
ATOM 832 O O . HIS A 1 106 ? 13.195 -0.902 1.37 1 94.38 106 HIS A O 1
ATOM 838 N N . ASN A 1 107 ? 13.883 -2.666 2.449 1 92.44 107 ASN A N 1
ATOM 839 C CA . ASN A 1 107 ? 14.844 -3.072 1.428 1 92.44 107 ASN A CA 1
ATOM 840 C C . ASN A 1 107 ? 14.219 -4.031 0.418 1 92.44 107 ASN A C 1
ATOM 842 O O . ASN A 1 107 ? 14.922 -4.602 -0.419 1 92.44 107 ASN A O 1
ATOM 846 N N . ASP A 1 108 ? 12.93 -4.227 0.482 1 94.81 108 ASP A N 1
ATOM 847 C CA . ASP A 1 108 ? 12.234 -5.098 -0.46 1 94.81 108 ASP A CA 1
ATOM 848 C C . ASP A 1 108 ? 12.141 -4.453 -1.841 1 94.81 108 ASP A C 1
ATOM 850 O O . ASP A 1 108 ? 11.383 -3.508 -2.039 1 94.81 108 ASP A O 1
ATOM 854 N N . GLY A 1 109 ? 12.867 -5.02 -2.828 1 93.5 109 GLY A N 1
ATOM 855 C CA . GLY A 1 109 ? 12.891 -4.484 -4.184 1 93.5 109 GLY A CA 1
ATOM 856 C C . GLY A 1 109 ? 11.547 -4.59 -4.883 1 93.5 109 GLY A C 1
ATOM 857 O O . GLY A 1 109 ? 11.32 -3.934 -5.898 1 93.5 109 GLY A O 1
ATOM 858 N N . ARG A 1 110 ? 10.656 -5.367 -4.332 1 95.69 110 ARG A N 1
ATOM 859 C CA . ARG A 1 110 ? 9.328 -5.562 -4.91 1 95.69 110 ARG A CA 1
ATOM 860 C C . ARG A 1 110 ? 8.242 -5.07 -3.957 1 95.69 110 ARG A C 1
ATOM 862 O O . ARG A 1 110 ? 7.102 -5.539 -4.012 1 95.69 110 ARG A O 1
ATOM 869 N N . LYS A 1 111 ? 8.656 -4.113 -3.127 1 97 111 LYS A N 1
ATOM 870 C CA . LYS A 1 111 ? 7.766 -3.539 -2.121 1 97 111 LYS A CA 1
ATOM 871 C C . LYS A 1 111 ? 6.508 -2.963 -2.766 1 97 111 LYS A C 1
ATOM 873 O O . LYS A 1 111 ? 5.406 -3.104 -2.229 1 97 111 LYS A O 1
ATOM 878 N N . LEU A 1 112 ? 6.648 -2.324 -3.938 1 98.75 112 LEU A N 1
ATOM 879 C CA . LEU A 1 112 ? 5.527 -1.706 -4.633 1 98.75 112 LEU A CA 1
ATOM 880 C C . LEU A 1 112 ? 4.477 -2.746 -5.004 1 98.75 112 LEU A C 1
ATOM 882 O O . LEU A 1 112 ? 3.275 -2.471 -4.945 1 98.75 112 LEU A O 1
ATOM 886 N N . PHE A 1 113 ? 4.898 -3.93 -5.391 1 98.62 113 PHE A N 1
ATOM 887 C CA . PHE A 1 113 ? 3.977 -5.012 -5.711 1 98.62 113 PHE A CA 1
ATOM 888 C C . PHE A 1 113 ? 3.104 -5.352 -4.508 1 98.62 113 PHE A C 1
ATOM 890 O O . PHE A 1 113 ? 1.875 -5.359 -4.605 1 98.62 113 PHE A O 1
ATOM 897 N N . ASN A 1 114 ? 3.711 -5.566 -3.35 1 98.69 114 ASN A N 1
ATOM 898 C CA . ASN A 1 114 ? 2.969 -5.887 -2.135 1 98.69 114 ASN A CA 1
ATOM 899 C C . ASN A 1 114 ? 1.989 -4.773 -1.77 1 98.69 114 ASN A C 1
ATOM 901 O O . ASN A 1 114 ? 0.834 -5.043 -1.436 1 98.69 114 ASN A O 1
ATOM 905 N N . LEU A 1 115 ? 2.504 -3.6 -1.832 1 98.88 115 LEU A N 1
ATOM 906 C CA . LEU A 1 115 ? 1.682 -2.451 -1.472 1 98.88 115 LEU A CA 1
ATOM 907 C C . LEU A 1 115 ? 0.466 -2.344 -2.387 1 98.88 115 LEU A C 1
ATOM 909 O O . LEU A 1 115 ? -0.647 -2.092 -1.921 1 98.88 115 LEU A O 1
ATOM 913 N N . THR A 1 116 ? 0.641 -2.539 -3.695 1 98.94 116 THR A N 1
ATOM 914 C CA . THR A 1 116 ? -0.471 -2.416 -4.633 1 98.94 116 THR A CA 1
ATOM 915 C C . THR A 1 116 ? -1.486 -3.535 -4.418 1 98.94 116 THR A C 1
ATOM 917 O O . THR A 1 116 ? -2.693 -3.316 -4.539 1 98.94 116 THR A O 1
ATOM 920 N N . LYS A 1 117 ? -1.019 -4.699 -4.125 1 98.88 117 LYS A N 1
ATOM 921 C CA . LYS A 1 117 ? -1.947 -5.781 -3.816 1 98.88 117 LYS A CA 1
ATOM 922 C C . LYS A 1 117 ? -2.762 -5.465 -2.564 1 98.88 117 LYS A C 1
ATOM 924 O O . LYS A 1 117 ? -3.969 -5.711 -2.525 1 98.88 117 LYS A O 1
ATOM 929 N N . LEU A 1 118 ? -2.152 -4.898 -1.603 1 98.88 118 LEU A N 1
ATOM 930 C CA . LEU A 1 118 ? -2.846 -4.566 -0.364 1 98.88 118 LEU A CA 1
ATOM 931 C C . LEU A 1 118 ? -3.836 -3.428 -0.585 1 98.88 118 LEU A C 1
ATOM 933 O O . LEU A 1 118 ? -4.918 -3.416 0.008 1 98.88 118 LEU A O 1
ATOM 937 N N . VAL A 1 119 ? -3.445 -2.432 -1.387 1 98.88 119 VAL A N 1
ATOM 938 C CA . VAL A 1 119 ? -4.387 -1.382 -1.76 1 98.88 119 VAL A CA 1
ATOM 939 C C . VAL A 1 119 ? -5.609 -2 -2.432 1 98.88 119 VAL A C 1
ATOM 941 O O . VAL A 1 119 ? -6.75 -1.658 -2.1 1 98.88 119 VAL A O 1
ATOM 944 N N . ALA A 1 120 ? -5.379 -2.912 -3.328 1 98.75 120 ALA A N 1
ATOM 945 C CA . ALA A 1 120 ? -6.465 -3.57 -4.051 1 98.75 120 ALA A CA 1
ATOM 946 C C . ALA A 1 120 ? -7.367 -4.348 -3.098 1 98.75 120 ALA A C 1
ATOM 948 O O . ALA A 1 120 ? -8.594 -4.324 -3.234 1 98.75 120 ALA A O 1
ATOM 949 N N . GLU A 1 121 ? -6.766 -5.035 -2.152 1 98.31 121 GLU A N 1
ATOM 950 C CA . GLU A 1 121 ? -7.555 -5.734 -1.144 1 98.31 121 GLU A CA 1
ATOM 951 C C . GLU A 1 121 ? -8.492 -4.773 -0.413 1 98.31 121 GLU A C 1
ATOM 953 O O . GLU A 1 121 ? -9.672 -5.07 -0.231 1 98.31 121 GLU A O 1
ATOM 958 N N . GLU A 1 122 ? -7.922 -3.648 0.001 1 97.94 122 GLU A N 1
ATOM 959 C CA . GLU A 1 122 ? -8.727 -2.664 0.719 1 97.94 122 GLU A CA 1
ATOM 960 C C . GLU A 1 122 ? -9.883 -2.158 -0.145 1 97.94 122 GLU A C 1
ATOM 962 O O . GLU A 1 122 ? -11 -1.984 0.344 1 97.94 122 GLU A O 1
ATOM 967 N N . LEU A 1 123 ? -9.617 -1.906 -1.417 1 98.12 123 LEU A N 1
ATOM 968 C CA . LEU A 1 123 ? -10.664 -1.443 -2.318 1 98.12 123 LEU A CA 1
ATOM 969 C C . LEU A 1 123 ? -11.781 -2.48 -2.434 1 98.12 123 LEU A C 1
ATOM 971 O O . LEU A 1 123 ? -12.961 -2.131 -2.439 1 98.12 123 LEU A O 1
ATOM 975 N N . CYS A 1 124 ? -11.359 -3.711 -2.531 1 96.88 124 CYS A N 1
ATOM 976 C CA . CYS A 1 124 ? -12.344 -4.789 -2.6 1 96.88 124 CYS A CA 1
ATOM 977 C C . CYS A 1 124 ? -13.195 -4.836 -1.336 1 96.88 124 CYS A C 1
ATOM 979 O O . CYS A 1 124 ? -14.422 -4.805 -1.41 1 96.88 124 CYS A O 1
ATOM 981 N N . LEU A 1 125 ? -12.562 -4.777 -0.206 1 94.62 125 LEU A N 1
ATOM 982 C CA . LEU A 1 125 ? -13.234 -4.953 1.076 1 94.62 125 LEU A CA 1
ATOM 983 C C . LEU A 1 125 ? -14.133 -3.758 1.388 1 94.62 125 LEU A C 1
ATOM 985 O O . LEU A 1 125 ? -15.188 -3.912 2.006 1 94.62 125 LEU A O 1
ATOM 989 N N . ARG A 1 126 ? -13.719 -2.646 0.935 1 94.81 126 ARG A N 1
ATOM 990 C CA . ARG A 1 126 ? -14.453 -1.427 1.259 1 94.81 126 ARG A CA 1
ATOM 991 C C . ARG A 1 126 ? -15.531 -1.145 0.218 1 94.81 126 ARG A C 1
ATOM 993 O O . ARG A 1 126 ? -16.375 -0.265 0.41 1 94.81 126 ARG A O 1
ATOM 1000 N N . SER A 1 127 ? -15.586 -1.836 -0.9 1 93.56 127 SER A N 1
ATOM 1001 C CA . SER A 1 127 ? -16.547 -1.606 -1.972 1 93.56 127 SER A CA 1
ATOM 1002 C C . SER A 1 127 ? -17.969 -1.961 -1.527 1 93.56 127 SER A C 1
ATOM 1004 O O . SER A 1 127 ? -18.938 -1.521 -2.137 1 93.56 127 SER A O 1
ATOM 1006 N N . LYS A 1 128 ? -18.094 -2.777 -0.504 1 88.62 128 LYS A N 1
ATOM 1007 C CA . LYS A 1 128 ? -19.375 -3.307 -0.025 1 88.62 128 LYS A CA 1
ATOM 1008 C C . LYS A 1 128 ? -20.062 -4.141 -1.102 1 88.62 128 LYS A C 1
ATOM 1010 O O . LYS A 1 128 ? -21.266 -4.344 -1.054 1 88.62 128 LYS A O 1
ATOM 1015 N N . LYS A 1 129 ? -19.359 -4.535 -2.1 1 93.06 129 LYS A N 1
ATOM 1016 C CA . LYS A 1 129 ? -19.859 -5.406 -3.164 1 93.06 129 LYS A CA 1
ATOM 1017 C C . LYS A 1 129 ? -19.5 -6.863 -2.891 1 93.06 129 LYS A C 1
ATOM 1019 O O . LYS A 1 129 ? -18.844 -7.172 -1.888 1 93.06 129 LYS A O 1
ATOM 1024 N N . ASN A 1 130 ? -20.062 -7.742 -3.703 1 94.81 130 ASN A N 1
ATOM 1025 C CA . ASN A 1 130 ? -19.828 -9.172 -3.564 1 94.81 130 ASN A CA 1
ATOM 1026 C C . ASN A 1 130 ? -18.453 -9.562 -4.117 1 94.81 130 ASN A C 1
ATOM 1028 O O . ASN A 1 130 ? -18.344 -10.016 -5.258 1 94.81 130 ASN A O 1
ATOM 1032 N N . VAL A 1 131 ? -17.422 -9.359 -3.26 1 96.25 131 VAL A N 1
ATOM 1033 C CA . VAL A 1 131 ? -16.047 -9.609 -3.684 1 96.25 131 VAL A CA 1
ATOM 1034 C C . VAL A 1 131 ? -15.383 -10.617 -2.748 1 96.25 131 VAL A C 1
ATOM 1036 O O . VAL A 1 131 ? -15.758 -10.719 -1.576 1 96.25 131 VAL A O 1
ATOM 1039 N N . VAL A 1 132 ? -14.523 -11.398 -3.316 1 96.06 132 VAL A N 1
ATOM 1040 C CA . VAL A 1 132 ? -13.648 -12.32 -2.598 1 96.06 132 VAL A CA 1
ATOM 1041 C C . VAL A 1 132 ? -12.195 -12.07 -3.004 1 96.06 132 VAL A C 1
ATOM 1043 O O . VAL A 1 132 ? -11.898 -11.891 -4.184 1 96.06 132 VAL A O 1
ATOM 1046 N N . VAL A 1 133 ? -11.352 -11.977 -2.004 1 97.94 133 VAL A N 1
ATOM 1047 C CA . VAL A 1 133 ? -9.93 -11.836 -2.287 1 97.94 133 VAL A CA 1
ATOM 1048 C C . VAL A 1 133 ? -9.211 -13.156 -2.004 1 97.94 133 VAL A C 1
ATOM 1050 O O . VAL A 1 133 ? -9.453 -13.789 -0.975 1 97.94 133 VAL A O 1
ATOM 1053 N N . VAL A 1 134 ? -8.383 -13.555 -2.941 1 98.44 134 VAL A N 1
ATOM 1054 C CA . VAL A 1 134 ? -7.566 -14.742 -2.697 1 98.44 134 VAL A CA 1
ATOM 1055 C C . VAL A 1 134 ? -6.086 -14.367 -2.721 1 98.44 134 VAL A C 1
ATOM 1057 O O . VAL A 1 134 ? -5.668 -13.508 -3.502 1 98.44 134 VAL A O 1
ATOM 1060 N N . ARG A 1 135 ? -5.289 -15.008 -1.879 1 98.81 135 ARG A N 1
ATOM 1061 C CA . ARG A 1 135 ? -3.836 -14.898 -1.831 1 98.81 135 ARG A CA 1
ATOM 1062 C C . ARG A 1 135 ? -3.174 -16.219 -2.217 1 98.81 135 ARG A C 1
ATOM 1064 O O . ARG A 1 135 ? -2.865 -17.031 -1.353 1 98.81 135 ARG A O 1
ATOM 1071 N N . PRO A 1 136 ? -2.949 -16.391 -3.488 1 98.81 136 PRO A N 1
ATOM 1072 C CA . PRO A 1 136 ? -2.197 -17.594 -3.857 1 98.81 136 PRO A CA 1
ATOM 1073 C C . PRO A 1 136 ? -0.715 -17.5 -3.498 1 98.81 136 PRO A C 1
ATOM 1075 O O . PRO A 1 136 ? -0.135 -16.406 -3.549 1 98.81 136 PRO A O 1
ATOM 1078 N N . SER A 1 137 ? -0.134 -18.625 -3.102 1 98.5 137 SER A N 1
ATOM 1079 C CA . SER A 1 137 ? 1.316 -18.688 -2.957 1 98.5 137 SER A CA 1
ATOM 1080 C C . SER A 1 137 ? 2.004 -18.766 -4.316 1 98.5 137 SER A C 1
ATOM 1082 O O . SER A 1 137 ? 1.418 -18.391 -5.336 1 98.5 137 SER A O 1
ATOM 1084 N N . ASN A 1 138 ? 3.293 -19.031 -4.414 1 96.88 138 ASN A N 1
ATOM 1085 C CA . ASN A 1 138 ? 4.051 -19.031 -5.66 1 96.88 138 ASN A CA 1
ATOM 1086 C C . ASN A 1 138 ? 3.467 -20.016 -6.668 1 96.88 138 ASN A C 1
ATOM 1088 O O . ASN A 1 138 ? 3.773 -21.203 -6.629 1 96.88 138 ASN A O 1
ATOM 1092 N N . VAL A 1 139 ? 2.729 -19.484 -7.617 1 97.38 139 VAL A N 1
ATOM 1093 C CA . VAL A 1 139 ? 1.973 -20.312 -8.555 1 97.38 139 VAL A CA 1
ATOM 1094 C C . VAL A 1 139 ? 2.912 -20.891 -9.609 1 97.38 139 VAL A C 1
ATOM 1096 O O . VAL A 1 139 ? 3.705 -20.156 -10.211 1 97.38 139 VAL A O 1
ATOM 1099 N N . TYR A 1 140 ? 2.811 -22.188 -9.797 1 95.94 140 TYR A N 1
ATOM 1100 C CA . TYR A 1 140 ? 3.633 -22.828 -10.82 1 95.94 140 TYR A CA 1
ATOM 1101 C C . TYR A 1 140 ? 2.773 -23.641 -11.781 1 95.94 140 TYR A C 1
ATOM 1103 O O . TYR A 1 140 ? 1.621 -23.953 -11.477 1 95.94 140 TYR A O 1
ATOM 1111 N N . GLY A 1 141 ? 3.277 -23.906 -12.867 1 93.56 141 GLY A N 1
ATOM 1112 C CA . GLY A 1 141 ? 2.682 -24.734 -13.906 1 93.56 141 GLY A CA 1
ATOM 1113 C C . GLY A 1 141 ? 3.578 -24.906 -15.117 1 93.56 141 GLY A C 1
ATOM 1114 O O . GLY A 1 141 ? 4.648 -24.312 -15.195 1 93.56 141 GLY A O 1
ATOM 1115 N N . LEU A 1 142 ? 3.131 -25.844 -15.906 1 85 142 LEU A N 1
ATOM 1116 C CA . LEU A 1 142 ? 3.885 -26.031 -17.141 1 85 142 LEU A CA 1
ATOM 1117 C C . LEU A 1 142 ? 3.771 -24.812 -18.047 1 85 142 LEU A C 1
ATOM 1119 O O . LEU A 1 142 ? 2.674 -24.438 -18.469 1 85 142 LEU A O 1
ATOM 1123 N N . ALA A 1 143 ? 4.797 -24.078 -18.141 1 80.69 143 ALA A N 1
ATOM 1124 C CA . ALA A 1 143 ? 4.863 -22.906 -19.016 1 80.69 143 ALA A CA 1
ATOM 1125 C C . ALA A 1 143 ? 6.141 -22.906 -19.844 1 80.69 143 ALA A C 1
ATOM 1127 O O . ALA A 1 143 ? 7.117 -22.25 -19.484 1 80.69 143 ALA A O 1
ATOM 1128 N N . LEU A 1 144 ? 6 -23.516 -20.891 1 75.94 144 LEU A N 1
ATOM 1129 C CA . LEU A 1 144 ? 7.18 -23.812 -21.688 1 75.94 144 LEU A CA 1
ATOM 1130 C C . LEU A 1 144 ? 7.887 -22.531 -22.125 1 75.94 144 LEU A C 1
ATOM 1132 O O . LEU A 1 144 ? 9.117 -22.516 -22.234 1 75.94 144 LEU A O 1
ATOM 1136 N N . ASN A 1 145 ? 7.145 -21.438 -22.281 1 71.69 145 ASN A N 1
ATOM 1137 C CA . ASN A 1 145 ? 7.758 -20.219 -22.797 1 71.69 145 ASN A CA 1
ATOM 1138 C C . ASN A 1 145 ? 7.711 -19.094 -21.75 1 71.69 145 ASN A C 1
ATOM 1140 O O . ASN A 1 145 ? 7.914 -17.938 -22.078 1 71.69 145 ASN A O 1
ATOM 1144 N N . SER A 1 146 ? 7.617 -19.422 -20.594 1 80.06 146 SER A N 1
ATOM 1145 C CA . SER A 1 146 ? 7.422 -18.438 -19.547 1 80.06 146 SER A CA 1
ATOM 1146 C C . SER A 1 146 ? 8.758 -18 -18.953 1 80.06 146 SER A C 1
ATOM 1148 O O . SER A 1 146 ? 9.664 -18.812 -18.781 1 80.06 146 SER A O 1
ATOM 1150 N N . PRO A 1 147 ? 8.836 -16.672 -18.625 1 75.31 147 PRO A N 1
ATOM 1151 C CA . PRO A 1 147 ? 10.031 -16.172 -17.938 1 75.31 147 PRO A CA 1
ATOM 1152 C C . PRO A 1 147 ? 9.977 -16.391 -16.422 1 75.31 147 PRO A C 1
ATOM 1154 O O . PRO A 1 147 ? 10.812 -15.859 -15.688 1 75.31 147 PRO A O 1
ATOM 1157 N N . LEU A 1 148 ? 9.039 -17.156 -15.984 1 78 148 LEU A N 1
ATOM 1158 C CA . LEU A 1 148 ? 8.891 -17.406 -14.562 1 78 148 LEU A CA 1
ATOM 1159 C C . LEU A 1 148 ? 10.047 -18.234 -14.031 1 78 148 LEU A C 1
ATOM 1161 O O . LEU A 1 148 ? 10.773 -18.859 -14.805 1 78 148 LEU A O 1
ATOM 1165 N N . PHE A 1 149 ? 10.188 -18.25 -12.789 1 82.56 149 PHE A N 1
ATOM 1166 C CA . PHE A 1 149 ? 11.352 -18.797 -12.109 1 82.56 149 PHE A CA 1
ATOM 1167 C C . PHE A 1 149 ? 11.547 -20.266 -12.453 1 82.56 149 PHE A C 1
ATOM 1169 O O . PHE A 1 149 ? 12.57 -20.656 -13.016 1 82.56 149 PHE A O 1
ATOM 1176 N N . LEU A 1 150 ? 10.484 -21.109 -12.273 1 89 150 LEU A N 1
ATOM 1177 C CA . LEU A 1 150 ? 10.656 -22.547 -12.414 1 89 150 LEU A CA 1
ATOM 1178 C C . LEU A 1 150 ? 10.875 -22.938 -13.875 1 89 150 LEU A C 1
ATOM 1180 O O . LEU A 1 150 ? 11.82 -23.656 -14.203 1 89 150 LEU A O 1
ATOM 1184 N N . PRO A 1 151 ? 10.102 -22.328 -14.734 1 89 151 PRO A N 1
ATOM 1185 C CA . PRO A 1 151 ? 10.383 -22.609 -16.141 1 89 151 PRO A CA 1
ATOM 1186 C C . PRO A 1 151 ? 11.789 -22.203 -16.562 1 89 151 PRO A C 1
ATOM 1188 O O . PRO A 1 151 ? 12.461 -22.938 -17.297 1 89 151 PRO A O 1
ATOM 1191 N N . GLN A 1 152 ? 12.242 -21.125 -16.031 1 90.25 152 GLN A N 1
ATOM 1192 C CA . GLN A 1 152 ? 13.555 -20.609 -16.422 1 90.25 152 GLN A CA 1
ATOM 1193 C C . GLN A 1 152 ? 14.672 -21.516 -15.906 1 90.25 152 GLN A C 1
ATOM 1195 O O . GLN A 1 152 ? 15.633 -21.797 -16.625 1 90.25 152 GLN A O 1
ATOM 1200 N N . ILE A 1 153 ? 14.578 -21.969 -14.781 1 93.25 153 ILE A N 1
ATOM 1201 C CA . ILE A 1 153 ? 15.672 -22.766 -14.242 1 93.25 153 ILE A CA 1
ATOM 1202 C C . ILE A 1 153 ? 15.656 -24.156 -14.867 1 93.25 153 ILE A C 1
ATOM 1204 O O . ILE A 1 153 ? 16.703 -24.781 -15.047 1 93.25 153 ILE A O 1
ATOM 1208 N N . ILE A 1 154 ? 14.508 -24.672 -15.188 1 94.12 154 ILE A N 1
ATOM 1209 C CA . ILE A 1 154 ? 14.398 -25.953 -15.875 1 94.12 154 ILE A CA 1
ATOM 1210 C C . ILE A 1 154 ? 15.07 -25.859 -17.25 1 94.12 154 ILE A C 1
ATOM 1212 O O . ILE A 1 154 ? 15.883 -26.719 -17.609 1 94.12 154 ILE A O 1
ATOM 1216 N N . LYS A 1 155 ? 14.711 -24.828 -17.922 1 93.62 155 LYS A N 1
ATOM 1217 C CA . LYS A 1 155 ? 15.297 -24.609 -19.234 1 93.62 155 LYS A CA 1
ATOM 1218 C C . LYS A 1 155 ? 16.812 -24.516 -19.156 1 93.62 155 LYS A C 1
ATOM 1220 O O . LYS A 1 155 ? 17.531 -25.109 -19.969 1 93.62 155 LYS A O 1
ATOM 1225 N N . ASN A 1 156 ? 17.266 -23.766 -18.234 1 94.81 156 ASN A N 1
ATOM 1226 C CA . ASN A 1 156 ? 18.703 -23.609 -18.062 1 94.81 156 ASN A CA 1
ATOM 1227 C C . ASN A 1 156 ? 19.375 -24.938 -17.719 1 94.81 156 ASN A C 1
ATOM 1229 O O . ASN A 1 156 ? 20.469 -25.234 -18.203 1 94.81 156 ASN A O 1
ATOM 1233 N N . ALA A 1 157 ? 18.75 -25.703 -16.906 1 95.81 157 ALA A N 1
ATOM 1234 C CA . ALA A 1 157 ? 19.281 -27 -16.531 1 95.81 157 ALA A CA 1
ATOM 1235 C C . ALA A 1 157 ? 19.406 -27.922 -17.734 1 95.81 157 ALA A C 1
ATOM 1237 O O . ALA A 1 157 ? 20.438 -28.578 -17.906 1 95.81 157 ALA A O 1
ATOM 1238 N N . ILE A 1 158 ? 18.406 -27.906 -18.562 1 94.94 158 ILE A N 1
ATOM 1239 C CA . ILE A 1 158 ? 18.344 -28.812 -19.688 1 94.94 158 ILE A CA 1
ATOM 1240 C C . ILE A 1 158 ? 19.266 -28.312 -20.812 1 94.94 158 ILE A C 1
ATOM 1242 O O . ILE A 1 158 ? 20.047 -29.094 -21.359 1 94.94 158 ILE A O 1
ATOM 1246 N N . ASN A 1 159 ? 19.234 -27.016 -21.062 1 94.62 159 ASN A N 1
ATOM 1247 C CA . ASN A 1 159 ? 19.906 -26.469 -22.25 1 94.62 159 ASN A CA 1
ATOM 1248 C C . ASN A 1 159 ? 21.344 -26.109 -21.938 1 94.62 159 ASN A C 1
ATOM 1250 O O . ASN A 1 159 ? 22.219 -26.219 -22.812 1 94.62 159 ASN A O 1
ATOM 1254 N N . ASN A 1 160 ? 21.562 -25.641 -20.766 1 95.94 160 ASN A N 1
ATOM 1255 C CA . ASN A 1 160 ? 22.891 -25.109 -20.422 1 95.94 160 ASN A CA 1
ATOM 1256 C C . ASN A 1 160 ? 23.625 -26.031 -19.469 1 95.94 160 ASN A C 1
ATOM 1258 O O . ASN A 1 160 ? 24.812 -25.812 -19.172 1 95.94 160 ASN A O 1
ATOM 1262 N N . ASN A 1 161 ? 22.953 -27.016 -19.031 1 97 161 ASN A N 1
ATOM 1263 C CA . ASN A 1 161 ? 23.516 -27.922 -18.047 1 97 161 ASN A CA 1
ATOM 1264 C C . ASN A 1 161 ? 24.078 -27.172 -16.844 1 97 161 ASN A C 1
ATOM 1266 O O . ASN A 1 161 ? 25.094 -27.578 -16.266 1 97 161 ASN A O 1
ATOM 1270 N N . HIS A 1 162 ? 23.469 -25.984 -16.609 1 97.44 162 HIS A N 1
ATOM 1271 C CA . HIS A 1 162 ? 23.922 -25.094 -15.555 1 97.44 162 HIS A CA 1
ATOM 1272 C C . HIS A 1 162 ? 22.797 -24.172 -15.078 1 97.44 162 HIS A C 1
ATOM 1274 O O . HIS A 1 162 ? 22.031 -23.656 -15.891 1 97.44 162 HIS A O 1
ATOM 1280 N N . VAL A 1 163 ? 22.703 -24.031 -13.797 1 96.94 163 VAL A N 1
ATOM 1281 C CA . VAL A 1 163 ? 21.719 -23.125 -13.227 1 96.94 163 VAL A CA 1
ATOM 1282 C C . VAL A 1 163 ? 22.375 -22.234 -12.164 1 96.94 163 VAL A C 1
ATOM 1284 O O . VAL A 1 163 ? 23.062 -22.75 -11.273 1 96.94 163 VAL A O 1
ATOM 1287 N N . ASP A 1 164 ? 22.203 -20.891 -12.273 1 95.06 164 ASP A N 1
ATOM 1288 C CA . ASP A 1 164 ? 22.609 -19.953 -11.234 1 95.06 164 ASP A CA 1
ATOM 1289 C C . ASP A 1 164 ? 21.469 -19.719 -10.234 1 95.06 164 ASP A C 1
ATOM 1291 O O . ASP A 1 164 ? 20.344 -19.391 -10.633 1 95.06 164 ASP A O 1
ATOM 1295 N N . MET A 1 165 ? 21.734 -19.969 -9.023 1 93.25 165 MET A N 1
ATOM 1296 C CA . MET A 1 165 ? 20.781 -19.688 -7.961 1 93.25 165 MET A CA 1
ATOM 1297 C C . MET A 1 165 ? 21.203 -18.453 -7.164 1 93.25 165 MET A C 1
ATOM 1299 O O . MET A 1 165 ? 22.25 -18.469 -6.504 1 93.25 165 MET A O 1
ATOM 1303 N N . TYR A 1 166 ? 20.344 -17.438 -7.18 1 90.25 166 TYR A N 1
ATOM 1304 C CA . TYR A 1 166 ? 20.672 -16.188 -6.5 1 90.25 166 TYR A CA 1
ATOM 1305 C C . TYR A 1 166 ? 19.906 -16.062 -5.188 1 90.25 166 TYR A C 1
ATOM 1307 O O . TYR A 1 166 ? 19.422 -14.984 -4.844 1 90.25 166 TYR A O 1
ATOM 1315 N N . VAL A 1 167 ? 19.609 -17.172 -4.57 1 90.56 167 VAL A N 1
ATOM 1316 C CA . VAL A 1 167 ? 19.047 -17.266 -3.229 1 90.56 167 VAL A CA 1
ATOM 1317 C C . VAL A 1 167 ? 19.844 -18.281 -2.412 1 90.56 167 VAL A C 1
ATOM 1319 O O . VAL A 1 167 ? 20.594 -19.094 -2.969 1 90.56 167 VAL A O 1
ATOM 1322 N N . SER A 1 168 ? 19.688 -18.203 -1.114 1 91.44 168 SER A N 1
ATOM 1323 C CA . SER A 1 168 ? 20.312 -19.219 -0.271 1 91.44 168 SER A CA 1
ATOM 1324 C C . SER A 1 168 ? 19.672 -20.578 -0.479 1 91.44 168 SER A C 1
ATOM 1326 O O . SER A 1 168 ? 18.5 -20.672 -0.864 1 91.44 168 SER A O 1
ATOM 1328 N N . SER A 1 169 ? 20.406 -21.594 -0.219 1 93.25 169 SER A N 1
ATOM 1329 C CA . SER A 1 169 ? 19.891 -22.953 -0.385 1 93.25 169 SER A CA 1
ATOM 1330 C C . SER A 1 169 ? 18.75 -23.219 0.579 1 93.25 169 SER A C 1
ATOM 1332 O O . SER A 1 169 ? 17.875 -24.062 0.298 1 93.25 169 SER A O 1
ATOM 1334 N N . ASP A 1 170 ? 18.781 -22.469 1.67 1 93.12 170 ASP A N 1
ATOM 1335 C CA . ASP A 1 170 ? 17.766 -22.719 2.686 1 93.12 170 ASP A CA 1
ATOM 1336 C C . ASP A 1 170 ? 16.562 -21.797 2.484 1 93.12 170 ASP A C 1
ATOM 1338 O O . ASP A 1 170 ? 15.547 -21.922 3.186 1 93.12 170 ASP A O 1
ATOM 1342 N N . TYR A 1 171 ? 16.625 -20.922 1.484 1 94.06 171 TYR A N 1
ATOM 1343 C CA . TYR A 1 171 ? 15.469 -20.109 1.127 1 94.06 171 TYR A CA 1
ATOM 1344 C C . TYR A 1 171 ? 14.281 -20.984 0.759 1 94.06 171 TYR A C 1
ATOM 1346 O O . TYR A 1 171 ? 14.43 -21.953 0.003 1 94.06 171 TYR A O 1
ATOM 1354 N N . GLU A 1 172 ? 13.203 -20.734 1.365 1 95.75 172 GLU A N 1
ATOM 1355 C CA . GLU A 1 172 ? 12.055 -21.594 1.109 1 95.75 172 GLU A CA 1
ATOM 1356 C C . GLU A 1 172 ? 10.781 -20.781 0.934 1 95.75 172 GLU A C 1
ATOM 1358 O O . GLU A 1 172 ? 10.633 -19.719 1.541 1 95.75 172 GLU A O 1
ATOM 1363 N N . LYS A 1 173 ? 9.867 -21.281 0.164 1 95.75 173 LYS A N 1
ATOM 1364 C CA . LYS A 1 173 ? 8.547 -20.703 -0.042 1 95.75 173 LYS A CA 1
ATOM 1365 C C . LYS A 1 173 ? 7.512 -21.781 -0.347 1 95.75 173 LYS A C 1
ATOM 1367 O O . LYS A 1 173 ? 7.863 -22.938 -0.566 1 95.75 173 LYS A O 1
ATOM 1372 N N . ASP A 1 174 ? 6.316 -21.391 -0.211 1 98.31 174 ASP A N 1
ATOM 1373 C CA . ASP A 1 174 ? 5.195 -22.234 -0.62 1 98.31 174 ASP A CA 1
ATOM 1374 C C . ASP A 1 174 ? 4.93 -22.109 -2.117 1 98.31 174 ASP A C 1
ATOM 1376 O O . ASP A 1 174 ? 4.926 -21 -2.66 1 98.31 174 ASP A O 1
ATOM 1380 N N . TYR A 1 175 ? 4.797 -23.297 -2.801 1 97.75 175 TYR A N 1
ATOM 1381 C CA . TYR A 1 175 ? 4.41 -23.344 -4.207 1 97.75 175 TYR A CA 1
ATOM 1382 C C . TYR A 1 175 ? 3.039 -23.984 -4.371 1 97.75 175 TYR A C 1
ATOM 1384 O O . TYR A 1 175 ? 2.717 -24.953 -3.691 1 97.75 175 TYR A O 1
ATOM 1392 N N . VAL A 1 176 ? 2.279 -23.438 -5.285 1 98.56 176 VAL A N 1
ATOM 1393 C CA . VAL A 1 176 ? 0.947 -23.984 -5.516 1 98.56 176 VAL A CA 1
ATOM 1394 C C . VAL A 1 176 ? 0.696 -24.109 -7.02 1 98.56 176 VAL A C 1
ATOM 1396 O O . VAL A 1 176 ? 1.061 -23.219 -7.793 1 98.56 176 VAL A O 1
ATOM 1399 N N . SER A 1 177 ? 0.116 -25.25 -7.402 1 97.88 177 SER A N 1
ATOM 1400 C CA . SER A 1 177 ? -0.154 -25.484 -8.82 1 97.88 177 SER A CA 1
ATOM 1401 C C . SER A 1 177 ? -1.243 -24.547 -9.336 1 97.88 177 SER A C 1
ATOM 1403 O O . SER A 1 177 ? -2.25 -24.328 -8.664 1 97.88 177 SER A O 1
ATOM 1405 N N . VAL A 1 178 ? -1.022 -24.062 -10.562 1 97.69 178 VAL A N 1
ATOM 1406 C CA . VAL A 1 178 ? -2.006 -23.188 -11.188 1 97.69 178 VAL A CA 1
ATOM 1407 C C . VAL A 1 178 ? -3.34 -23.922 -11.32 1 97.69 178 VAL A C 1
ATOM 1409 O O . VAL A 1 178 ? -4.402 -23.312 -11.203 1 97.69 178 VAL A O 1
ATOM 1412 N N . ASP A 1 179 ? -3.277 -25.234 -11.523 1 97.75 179 ASP A N 1
ATOM 1413 C CA . ASP A 1 179 ? -4.496 -26.031 -11.625 1 97.75 179 ASP A CA 1
ATOM 1414 C C . ASP A 1 179 ? -5.281 -26 -10.32 1 97.75 179 ASP A C 1
ATOM 1416 O O . ASP A 1 179 ? -6.512 -25.906 -10.328 1 97.75 179 ASP A O 1
ATOM 1420 N N . ASP A 1 180 ? -4.547 -26.141 -9.242 1 98.69 180 ASP A N 1
ATOM 1421 C CA . ASP A 1 180 ? -5.188 -26.078 -7.93 1 98.69 180 ASP A CA 1
ATOM 1422 C C . ASP A 1 180 ? -5.754 -24.688 -7.66 1 98.69 180 ASP A C 1
ATOM 1424 O O . ASP A 1 180 ? -6.855 -24.547 -7.121 1 98.69 180 ASP A O 1
ATOM 1428 N N . VAL A 1 181 ? -5.031 -23.641 -8.016 1 98.81 181 VAL A N 1
ATOM 1429 C CA . VAL A 1 181 ? -5.438 -22.266 -7.773 1 98.81 181 VAL A CA 1
ATOM 1430 C C . VAL A 1 181 ? -6.758 -21.969 -8.484 1 98.81 181 VAL A C 1
ATOM 1432 O O . VAL A 1 181 ? -7.715 -21.5 -7.863 1 98.81 181 VAL A O 1
ATOM 1435 N N . VAL A 1 182 ? -6.863 -22.297 -9.797 1 98.69 182 VAL A N 1
ATOM 1436 C CA . VAL A 1 182 ? -8.055 -21.938 -10.555 1 98.69 182 VAL A CA 1
ATOM 1437 C C . VAL A 1 182 ? -9.242 -22.75 -10.07 1 98.69 182 VAL A C 1
ATOM 1439 O O . VAL A 1 182 ? -10.375 -22.266 -10.008 1 98.69 182 VAL A O 1
ATOM 1442 N N . ALA A 1 183 ? -9.008 -24.031 -9.688 1 98.69 183 ALA A N 1
ATOM 1443 C CA . ALA A 1 183 ? -10.086 -24.875 -9.18 1 98.69 183 ALA A CA 1
ATOM 1444 C C . ALA A 1 183 ? -10.633 -24.328 -7.859 1 98.69 183 ALA A C 1
ATOM 1446 O O . ALA A 1 183 ? -11.844 -24.234 -7.68 1 98.69 183 ALA A O 1
ATOM 1447 N N . VAL A 1 184 ? -9.742 -24 -6.957 1 98.62 184 VAL A N 1
ATOM 1448 C CA . VAL A 1 184 ? -10.141 -23.5 -5.645 1 98.62 184 VAL A CA 1
ATOM 1449 C C . VAL A 1 184 ? -10.805 -22.141 -5.777 1 98.62 184 VAL A C 1
ATOM 1451 O O . VAL A 1 184 ? -11.805 -21.859 -5.113 1 98.62 184 VAL A O 1
ATOM 1454 N N . MET A 1 185 ? -10.281 -21.312 -6.652 1 98.19 185 MET A N 1
ATOM 1455 C CA . MET A 1 185 ? -10.875 -20 -6.902 1 98.19 185 MET A CA 1
ATOM 1456 C C . MET A 1 185 ? -12.32 -20.125 -7.375 1 98.19 185 MET A C 1
ATOM 1458 O O . MET A 1 185 ? -13.203 -19.422 -6.902 1 98.19 185 MET A O 1
ATOM 1462 N N . TYR A 1 186 ? -12.508 -20.984 -8.273 1 97.94 186 TYR A N 1
ATOM 1463 C CA . TYR A 1 186 ? -13.852 -21.219 -8.805 1 97.94 186 TYR A CA 1
ATOM 1464 C C . TYR A 1 186 ? -14.797 -21.688 -7.699 1 97.94 186 TYR A C 1
ATOM 1466 O O . TYR A 1 186 ? -15.906 -21.156 -7.566 1 97.94 186 TYR A O 1
ATOM 1474 N N . LYS A 1 187 ? -14.352 -22.641 -6.941 1 97.75 187 LYS A N 1
ATOM 1475 C CA . LYS A 1 187 ? -15.188 -23.203 -5.879 1 97.75 187 LYS A CA 1
ATOM 1476 C C . LYS A 1 187 ? -15.484 -22.141 -4.812 1 97.75 187 LYS A C 1
ATOM 1478 O O . LYS A 1 187 ? -16.578 -22.109 -4.258 1 97.75 187 LYS A O 1
ATOM 1483 N N . LEU A 1 188 ? -14.5 -21.359 -4.484 1 96.69 188 LEU A N 1
ATOM 1484 C CA . LEU A 1 188 ? -14.727 -20.266 -3.541 1 96.69 188 LEU A CA 1
ATOM 1485 C C . LEU A 1 188 ? -15.781 -19.312 -4.07 1 96.69 188 LEU A C 1
ATOM 1487 O O . LEU A 1 188 ? -16.672 -18.891 -3.324 1 96.69 188 LEU A O 1
ATOM 1491 N N . ALA A 1 189 ? -15.688 -18.953 -5.367 1 95.5 189 ALA A N 1
ATOM 1492 C CA . ALA A 1 189 ? -16.641 -18.031 -5.988 1 95.5 189 ALA A CA 1
ATOM 1493 C C . ALA A 1 189 ? -18.062 -18.578 -5.887 1 95.5 189 ALA A C 1
ATOM 1495 O O . ALA A 1 189 ? -19.016 -17.828 -5.668 1 95.5 189 ALA A O 1
ATOM 1496 N N . GLU A 1 190 ? -18.203 -19.875 -5.969 1 94 190 GLU A N 1
ATOM 1497 C CA . GLU A 1 190 ? -19.5 -20.516 -5.949 1 94 190 GLU A CA 1
ATOM 1498 C C . GLU A 1 190 ? -20.031 -20.641 -4.523 1 94 190 GLU A C 1
ATOM 1500 O O . GLU A 1 190 ? -21.25 -20.625 -4.305 1 94 190 GLU A O 1
ATOM 1505 N N . SER A 1 191 ? -19.156 -20.703 -3.592 1 92.5 191 SER A N 1
ATOM 1506 C CA . SER A 1 191 ? -19.531 -21.109 -2.24 1 92.5 191 SER A CA 1
ATOM 1507 C C . SER A 1 191 ? -19.75 -19.891 -1.351 1 92.5 191 SER A C 1
ATOM 1509 O O . SER A 1 191 ? -20.562 -19.922 -0.421 1 92.5 191 SER A O 1
ATOM 1511 N N . ILE A 1 192 ? -18.984 -18.891 -1.518 1 87.31 192 ILE A N 1
ATOM 1512 C CA . ILE A 1 192 ? -19 -17.75 -0.61 1 87.31 192 ILE A CA 1
ATOM 1513 C C . ILE A 1 192 ? -20.234 -16.891 -0.892 1 87.31 192 ILE A C 1
ATOM 1515 O O . ILE A 1 192 ? -20.469 -16.484 -2.033 1 87.31 192 ILE A O 1
ATOM 1519 N N . THR A 1 193 ? -20.938 -16.656 0.24 1 77.75 193 THR A N 1
ATOM 1520 C CA . THR A 1 193 ? -22.141 -15.852 0.142 1 77.75 193 THR A CA 1
ATOM 1521 C C . THR A 1 193 ? -21.984 -14.531 0.897 1 77.75 193 THR A C 1
ATOM 1523 O O . THR A 1 193 ? -22.844 -13.648 0.801 1 77.75 193 THR A O 1
ATOM 1526 N N . SER A 1 194 ? -20.875 -14.469 1.788 1 69.62 194 SER A N 1
ATOM 1527 C CA . SER A 1 194 ? -20.625 -13.25 2.559 1 69.62 194 SER A CA 1
ATOM 1528 C C . SER A 1 194 ? -19.422 -12.492 2.014 1 69.62 194 SER A C 1
ATOM 1530 O O . SER A 1 194 ? -18.281 -12.938 2.166 1 69.62 194 SER A O 1
ATOM 1532 N N . PRO A 1 195 ? -19.688 -11.398 1.537 1 68.19 195 PRO A N 1
ATOM 1533 C CA . PRO A 1 195 ? -18.688 -10.609 0.811 1 68.19 195 PRO A CA 1
ATOM 1534 C C . PRO A 1 195 ? -17.594 -10.07 1.721 1 68.19 195 PRO A C 1
ATOM 1536 O O . PRO A 1 195 ? -17.766 -10.008 2.941 1 68.19 195 PRO A O 1
ATOM 1539 N N . GLY A 1 196 ? -16.375 -10.016 1.153 1 72.44 196 GLY A N 1
ATOM 1540 C CA . GLY A 1 196 ? -15.336 -9.141 1.679 1 72.44 196 GLY A CA 1
ATOM 1541 C C . GLY A 1 196 ? -14.328 -9.875 2.541 1 72.44 196 GLY A C 1
ATOM 1542 O O . GLY A 1 196 ? -13.82 -9.32 3.518 1 72.44 196 GLY A O 1
ATOM 1543 N N . ASP A 1 197 ? -14.055 -11.133 2.182 1 88.69 197 ASP A N 1
ATOM 1544 C CA . ASP A 1 197 ? -13.047 -11.836 2.975 1 88.69 197 ASP A CA 1
ATOM 1545 C C . ASP A 1 197 ? -11.844 -12.219 2.119 1 88.69 197 ASP A C 1
ATOM 1547 O O . ASP A 1 197 ? -11.898 -12.141 0.891 1 88.69 197 ASP A O 1
ATOM 1551 N N . ILE A 1 198 ? -10.766 -12.508 2.758 1 97.06 198 ILE A N 1
ATOM 1552 C CA . ILE A 1 198 ? -9.5 -12.906 2.156 1 97.06 198 ILE A CA 1
ATOM 1553 C C . ILE A 1 198 ? -9.234 -14.383 2.432 1 97.06 198 ILE A C 1
ATOM 1555 O O . ILE A 1 198 ? -9.461 -14.859 3.547 1 97.06 198 ILE A O 1
ATOM 1559 N N . TYR A 1 199 ? -8.82 -15.109 1.417 1 97.81 199 TYR A N 1
ATOM 1560 C CA . TYR A 1 199 ? -8.523 -16.531 1.549 1 97.81 199 TYR A CA 1
ATOM 1561 C C . TYR A 1 199 ? -7.152 -16.859 0.972 1 97.81 199 TYR A C 1
ATOM 1563 O O . TYR A 1 199 ? -6.859 -16.531 -0.179 1 97.81 199 TYR A O 1
ATOM 1571 N N . ASN A 1 200 ? -6.348 -17.547 1.738 1 98.62 200 ASN A N 1
ATOM 1572 C CA . ASN A 1 200 ? -5.094 -18.094 1.23 1 98.62 200 ASN A CA 1
ATOM 1573 C C . ASN A 1 200 ? -5.328 -19.312 0.341 1 98.62 200 ASN A C 1
ATOM 1575 O O . ASN A 1 200 ? -6.191 -20.141 0.633 1 98.62 200 ASN A O 1
ATOM 1579 N N . ILE A 1 201 ? -4.625 -19.391 -0.746 1 98.88 201 ILE A N 1
ATOM 1580 C CA . ILE A 1 201 ? -4.559 -20.594 -1.56 1 98.88 201 ILE A CA 1
ATOM 1581 C C . ILE A 1 201 ? -3.107 -21.047 -1.688 1 98.88 201 ILE A C 1
ATOM 1583 O O . ILE A 1 201 ? -2.324 -20.453 -2.428 1 98.88 201 ILE A O 1
ATOM 1587 N N . ALA A 1 202 ? -2.762 -22.094 -0.985 1 98.81 202 ALA A N 1
ATOM 1588 C CA . ALA A 1 202 ? -1.383 -22.562 -0.882 1 98.81 202 ALA A CA 1
ATOM 1589 C C . ALA A 1 202 ? -1.332 -24.062 -0.64 1 98.81 202 ALA A C 1
ATOM 1591 O O . ALA A 1 202 ? -2.35 -24.688 -0.314 1 98.81 202 ALA A O 1
ATOM 1592 N N . SER A 1 203 ? -0.169 -24.656 -0.839 1 97.88 203 SER A N 1
ATOM 1593 C CA . SER A 1 203 ? 0.016 -26.062 -0.521 1 97.88 203 SER A CA 1
ATOM 1594 C C . SER A 1 203 ? 0.074 -26.281 0.987 1 97.88 203 SER A C 1
ATOM 1596 O O . SER A 1 203 ? -0.203 -27.391 1.467 1 97.88 203 SER A O 1
ATOM 1598 N N . GLY A 1 204 ? 0.513 -25.25 1.69 1 97.62 204 GLY A N 1
ATOM 1599 C CA . GLY A 1 204 ? 0.525 -25.344 3.143 1 97.62 204 GLY A CA 1
ATOM 1600 C C . GLY A 1 204 ? 1.857 -25.797 3.701 1 97.62 204 GLY A C 1
ATOM 1601 O O . GLY A 1 204 ? 1.961 -26.125 4.887 1 97.62 204 GLY A O 1
ATOM 1602 N N . TYR A 1 205 ? 2.85 -25.891 2.891 1 97.69 205 TYR A N 1
ATOM 1603 C CA . TYR A 1 205 ? 4.211 -26.188 3.322 1 97.69 205 TYR A CA 1
ATOM 1604 C C . TYR A 1 205 ? 5.23 -25.453 2.467 1 97.69 205 TYR A C 1
ATOM 1606 O O . TYR A 1 205 ? 4.941 -25.078 1.329 1 97.69 205 TYR A O 1
ATOM 1614 N N . ASN A 1 206 ? 6.41 -25.234 2.986 1 97.94 206 ASN A N 1
ATOM 1615 C CA . ASN A 1 206 ? 7.496 -24.578 2.258 1 97.94 206 ASN A CA 1
ATOM 1616 C C . ASN A 1 206 ? 8.43 -25.609 1.623 1 97.94 206 ASN A C 1
ATOM 1618 O O . ASN A 1 206 ? 8.625 -26.703 2.164 1 97.94 206 ASN A O 1
ATOM 1622 N N . VAL A 1 207 ? 8.922 -25.234 0.462 1 97.94 207 VAL A N 1
ATOM 1623 C CA . VAL A 1 207 ? 9.938 -26 -0.243 1 97.94 207 VAL A CA 1
ATOM 1624 C C . VAL A 1 207 ? 11.203 -25.172 -0.396 1 97.94 207 VAL A C 1
ATOM 1626 O O . VAL A 1 207 ? 11.148 -24.016 -0.798 1 97.94 207 VAL A O 1
ATOM 1629 N N . SER A 1 208 ? 12.336 -25.766 -0.085 1 96.69 208 SER A N 1
ATOM 1630 C CA . SER A 1 208 ? 13.594 -25.031 -0.133 1 96.69 208 SER A CA 1
ATOM 1631 C C . SER A 1 208 ? 14.141 -24.953 -1.556 1 96.69 208 SER A C 1
ATOM 1633 O O . SER A 1 208 ? 13.828 -25.812 -2.387 1 96.69 208 SER A O 1
ATOM 1635 N N . ALA A 1 209 ? 14.93 -23.938 -1.73 1 95.44 209 ALA A N 1
ATOM 1636 C CA . ALA A 1 209 ? 15.656 -23.844 -2.99 1 95.44 209 ALA A CA 1
ATOM 1637 C C . ALA A 1 209 ? 16.531 -25.078 -3.201 1 95.44 209 ALA A C 1
ATOM 1639 O O . ALA A 1 209 ? 16.688 -25.562 -4.328 1 95.44 209 ALA A O 1
ATOM 1640 N N . LYS A 1 210 ? 17.047 -25.594 -2.188 1 97.31 210 LYS A N 1
ATOM 1641 C CA . LYS A 1 210 ? 17.891 -26.781 -2.264 1 97.31 210 LYS A CA 1
ATOM 1642 C C . LYS A 1 210 ? 17.109 -27.969 -2.789 1 97.31 210 LYS A C 1
ATOM 1644 O O . LYS A 1 210 ? 17.594 -28.734 -3.631 1 97.31 210 LYS A O 1
ATOM 1649 N N . SER A 1 211 ? 15.914 -28.172 -2.256 1 98.12 211 SER A N 1
ATOM 1650 C CA . SER A 1 211 ? 15.086 -29.281 -2.699 1 98.12 211 SER A CA 1
ATOM 1651 C C . SER A 1 211 ? 14.797 -29.203 -4.195 1 98.12 211 SER A C 1
ATOM 1653 O O . SER A 1 211 ? 14.82 -30.203 -4.895 1 98.12 211 SER A O 1
ATOM 1655 N N . ILE A 1 212 ? 14.516 -28.031 -4.676 1 97.62 212 ILE A N 1
ATOM 1656 C CA . ILE A 1 212 ? 14.281 -27.797 -6.098 1 97.62 212 ILE A CA 1
ATOM 1657 C C . ILE A 1 212 ? 15.547 -28.109 -6.891 1 97.62 212 ILE A C 1
ATOM 1659 O O . ILE A 1 212 ? 15.5 -28.828 -7.895 1 97.62 212 ILE A O 1
ATOM 1663 N N . ALA A 1 213 ? 16.688 -27.594 -6.375 1 97.38 213 ALA A N 1
ATOM 1664 C CA . ALA A 1 213 ? 17.969 -27.812 -7.027 1 97.38 213 ALA A CA 1
ATOM 1665 C C . ALA A 1 213 ? 18.297 -29.297 -7.109 1 97.38 213 ALA A C 1
ATOM 1667 O O . ALA A 1 213 ? 18.797 -29.781 -8.133 1 97.38 213 ALA A O 1
ATOM 1668 N N . ASP A 1 214 ? 18.031 -29.984 -6.059 1 98.25 214 ASP A N 1
ATOM 1669 C CA . ASP A 1 214 ? 18.344 -31.422 -6.004 1 98.25 214 ASP A CA 1
ATOM 1670 C C . ASP A 1 214 ? 17.578 -32.188 -7.086 1 98.25 214 ASP A C 1
ATOM 1672 O O . ASP A 1 214 ? 18.125 -33.094 -7.711 1 98.25 214 ASP A O 1
ATOM 1676 N N . ILE A 1 215 ? 16.328 -31.859 -7.293 1 98 215 ILE A N 1
ATOM 1677 C CA . ILE A 1 215 ? 15.516 -32.5 -8.32 1 98 215 ILE A CA 1
ATOM 1678 C C . ILE A 1 215 ? 16.078 -32.156 -9.703 1 98 215 ILE A C 1
ATOM 1680 O O . ILE A 1 215 ? 16.172 -33.031 -10.57 1 98 215 ILE A O 1
ATOM 1684 N N . LEU A 1 216 ? 16.516 -30.938 -9.898 1 97.56 216 LEU A N 1
ATOM 1685 C CA . LEU A 1 216 ? 17.094 -30.531 -11.172 1 97.56 216 LEU A CA 1
ATOM 1686 C C . LEU A 1 216 ? 18.359 -31.344 -11.469 1 97.56 216 LEU A C 1
ATOM 1688 O O . LEU A 1 216 ? 18.531 -31.844 -12.586 1 97.56 216 LEU A O 1
ATOM 1692 N N . ILE A 1 217 ? 19.188 -31.469 -10.469 1 98.06 217 ILE A N 1
ATOM 1693 C CA . ILE A 1 217 ? 20.438 -32.219 -10.617 1 98.06 217 ILE A CA 1
ATOM 1694 C C . ILE A 1 217 ? 20.125 -33.688 -10.953 1 98.06 217 ILE A C 1
ATOM 1696 O O . ILE A 1 217 ? 20.672 -34.219 -11.898 1 98.06 217 ILE A O 1
ATOM 1700 N N . SER A 1 218 ? 19.25 -34.188 -10.203 1 97.94 218 SER A N 1
ATOM 1701 C CA . SER A 1 218 ? 18.922 -35.625 -10.352 1 97.94 218 SER A CA 1
ATOM 1702 C C . SER A 1 218 ? 18.344 -35.906 -11.734 1 97.94 218 SER A C 1
ATOM 1704 O O . SER A 1 218 ? 18.656 -36.938 -12.344 1 97.94 218 SER A O 1
ATOM 1706 N N . GLU A 1 219 ? 17.5 -35 -12.25 1 97.06 219 GLU A N 1
ATOM 1707 C CA . GLU A 1 219 ? 16.734 -35.281 -13.461 1 97.06 219 GLU A CA 1
ATOM 1708 C C . GLU A 1 219 ? 17.484 -34.844 -14.703 1 97.06 219 GLU A C 1
ATOM 1710 O O . GLU A 1 219 ? 17.203 -35.281 -15.812 1 97.06 219 GLU A O 1
ATOM 1715 N N . THR A 1 220 ? 18.484 -33.938 -14.555 1 96.81 220 THR A N 1
ATOM 1716 C CA . THR A 1 220 ? 19.109 -33.375 -15.75 1 96.81 220 THR A CA 1
ATOM 1717 C C . THR A 1 220 ? 20.625 -33.531 -15.695 1 96.81 220 THR A C 1
ATOM 1719 O O . THR A 1 220 ? 21.297 -33.375 -16.719 1 96.81 220 THR A O 1
ATOM 1722 N N . GLY A 1 221 ? 21.188 -33.75 -14.484 1 97.25 221 GLY A N 1
ATOM 1723 C 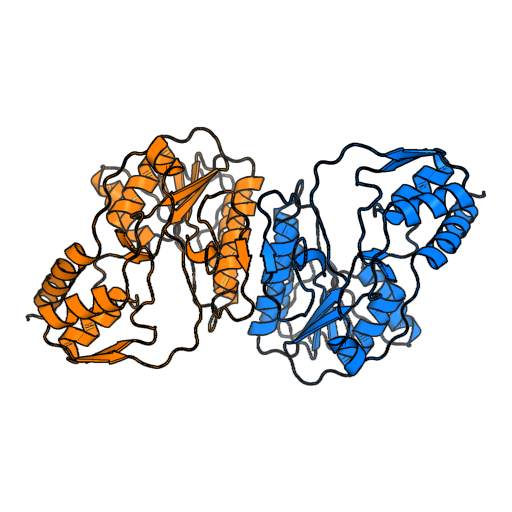CA . GLY A 1 221 ? 22.625 -33.812 -14.328 1 97.25 221 GLY A CA 1
ATOM 1724 C C . GLY A 1 221 ? 23.297 -32.469 -14.336 1 97.25 221 GLY A C 1
ATOM 1725 O O . GLY A 1 221 ? 24.516 -32.375 -14.414 1 97.25 221 GLY A O 1
ATOM 1726 N N . CYS A 1 222 ? 22.5 -31.422 -14.203 1 97.5 222 CYS A N 1
ATOM 1727 C CA . CYS A 1 222 ? 23.047 -30.078 -14.312 1 97.5 222 CYS A CA 1
ATOM 1728 C C . CYS A 1 222 ? 23.891 -29.719 -13.086 1 97.5 222 CYS A C 1
ATOM 1730 O O . CYS A 1 222 ? 23.828 -30.422 -12.07 1 97.5 222 CYS A O 1
ATOM 1732 N N . ASN A 1 223 ? 24.703 -28.625 -13.258 1 97.88 223 ASN A N 1
ATOM 1733 C CA . ASN A 1 223 ? 25.438 -28.016 -12.148 1 97.88 223 ASN A CA 1
ATOM 1734 C C . ASN A 1 223 ? 24.688 -26.797 -11.594 1 97.88 223 ASN A C 1
ATOM 1736 O O . ASN A 1 223 ? 24.141 -26.016 -12.359 1 97.88 223 ASN A O 1
ATOM 1740 N N . ILE A 1 224 ? 24.656 -26.781 -10.312 1 97.62 224 ILE A N 1
ATOM 1741 C CA . ILE A 1 224 ? 24.031 -25.625 -9.648 1 97.62 224 ILE A CA 1
ATOM 1742 C C . ILE A 1 224 ? 25.109 -24.75 -9.023 1 97.62 224 ILE A C 1
ATOM 1744 O O . ILE A 1 224 ? 25.969 -25.234 -8.289 1 97.62 224 ILE A O 1
ATOM 1748 N N . GLN A 1 225 ? 25.094 -23.484 -9.328 1 97 225 GLN A N 1
ATOM 1749 C CA . GLN A 1 225 ? 25.953 -22.516 -8.672 1 97 225 GLN A CA 1
ATOM 1750 C C . GLN A 1 225 ? 25.156 -21.594 -7.758 1 97 225 GLN A C 1
ATOM 1752 O O . GLN A 1 225 ? 24.266 -20.891 -8.219 1 97 225 GLN A O 1
ATOM 1757 N N . TRP A 1 226 ? 25.5 -21.703 -6.484 1 95.25 226 TRP A N 1
ATOM 1758 C CA . TRP A 1 226 ? 24.844 -20.844 -5.5 1 95.25 226 TRP A CA 1
ATOM 1759 C C . TRP A 1 226 ? 25.594 -19.516 -5.367 1 95.25 226 TRP A C 1
ATOM 1761 O O . TRP A 1 226 ? 26.812 -19.516 -5.16 1 95.25 226 TRP A O 1
ATOM 1771 N N . HIS A 1 227 ? 24.891 -18.469 -5.559 1 93.75 227 HIS A N 1
ATOM 1772 C CA . HIS A 1 227 ? 25.484 -17.141 -5.426 1 93.75 227 HIS A CA 1
ATOM 1773 C C . HIS A 1 227 ? 25.078 -16.484 -4.113 1 93.75 227 HIS A C 1
ATOM 1775 O O . HIS A 1 227 ? 23.969 -16.703 -3.621 1 93.75 227 HIS A O 1
ATOM 1781 N N . LYS A 1 228 ? 26.109 -15.641 -3.537 1 85.44 228 LYS A N 1
ATOM 1782 C CA . LYS A 1 228 ? 25.828 -14.898 -2.316 1 85.44 228 LYS A CA 1
ATOM 1783 C C . LYS A 1 228 ? 24.688 -13.906 -2.535 1 85.44 228 LYS A C 1
ATOM 1785 O O . LYS A 1 228 ? 24.609 -13.25 -3.574 1 85.44 228 LYS A O 1
ATOM 1790 N N . ASN A 1 229 ? 23.703 -14.102 -1.739 1 77 229 ASN A N 1
ATOM 1791 C CA . ASN A 1 229 ? 22.562 -13.195 -1.765 1 77 229 ASN A CA 1
ATOM 1792 C C . ASN A 1 229 ? 22.219 -12.68 -0.368 1 77 229 ASN A C 1
ATOM 1794 O O . ASN A 1 229 ? 22.031 -13.469 0.562 1 77 229 ASN A O 1
ATOM 1798 N N . ASP A 1 230 ? 22.328 -11.406 -0.199 1 68.69 230 ASP A N 1
ATOM 1799 C CA . ASP A 1 230 ? 22.109 -10.766 1.095 1 68.69 230 ASP A CA 1
ATOM 1800 C C . ASP A 1 230 ? 20.625 -10.578 1.389 1 68.69 230 ASP A C 1
ATOM 1802 O O . ASP A 1 230 ? 20.25 -9.867 2.324 1 68.69 230 ASP A O 1
ATOM 1806 N N . THR A 1 231 ? 19.891 -11.438 0.598 1 72.44 231 THR A N 1
ATOM 1807 C CA . THR A 1 231 ? 18.5 -11.156 0.884 1 72.44 231 THR A CA 1
ATOM 1808 C C . THR A 1 231 ? 18.031 -11.922 2.119 1 72.44 231 THR A C 1
ATOM 1810 O O . THR A 1 231 ? 18.406 -13.078 2.32 1 72.44 231 THR A O 1
ATOM 1813 N N . CYS A 1 232 ? 17.516 -11.219 3.064 1 79 232 CYS A N 1
ATOM 1814 C CA . CYS A 1 232 ? 17.016 -11.797 4.312 1 79 232 CYS A CA 1
ATOM 1815 C C . CYS A 1 232 ? 15.508 -12 4.258 1 79 232 CYS A C 1
ATOM 1817 O O . CYS A 1 232 ? 14.82 -11.867 5.273 1 79 232 CYS A O 1
ATOM 1819 N N . GLU A 1 233 ? 15.055 -12.461 3.115 1 90.94 233 GLU A N 1
ATOM 1820 C CA . GLU A 1 233 ? 13.617 -12.688 2.945 1 90.94 233 GLU A CA 1
ATOM 1821 C C . GLU A 1 233 ? 13.195 -14.031 3.525 1 90.94 233 GLU A C 1
ATOM 1823 O O . GLU A 1 233 ? 13.836 -15.055 3.271 1 90.94 233 GLU A O 1
ATOM 1828 N N . THR A 1 234 ? 12.227 -14.047 4.312 1 94.62 234 THR A N 1
ATOM 1829 C CA . THR A 1 234 ? 11.625 -15.266 4.832 1 94.62 234 THR A CA 1
ATOM 1830 C C . THR A 1 234 ? 10.109 -15.25 4.625 1 94.62 234 THR A C 1
ATOM 1832 O O . THR A 1 234 ? 9.5 -14.18 4.566 1 94.62 234 THR A O 1
ATOM 1835 N N . PHE A 1 235 ? 9.547 -16.422 4.473 1 96.31 235 PHE A N 1
ATOM 1836 C CA . PHE A 1 235 ? 8.102 -16.594 4.375 1 96.31 235 PHE A CA 1
ATOM 1837 C C . PHE A 1 235 ? 7.613 -17.625 5.383 1 96.31 235 PHE A C 1
ATOM 1839 O O . PHE A 1 235 ? 8.188 -18.719 5.488 1 96.31 235 PHE A O 1
ATOM 1846 N N . PRO A 1 236 ? 6.59 -17.312 6.117 1 97.56 236 PRO A N 1
ATOM 1847 C CA . PRO A 1 236 ? 5.984 -18.344 6.965 1 97.56 236 PRO A CA 1
ATOM 1848 C C . PRO A 1 236 ? 5.266 -19.422 6.156 1 97.56 236 PRO A C 1
ATOM 1850 O O . PRO A 1 236 ? 4.945 -19.203 4.984 1 97.56 236 PRO A O 1
ATOM 1853 N N . VAL A 1 237 ? 5.117 -20.547 6.828 1 98.19 237 VAL A N 1
ATOM 1854 C CA . VAL A 1 237 ? 4.211 -21.531 6.246 1 98.19 237 VAL A CA 1
ATOM 1855 C C . VAL A 1 237 ? 2.805 -20.938 6.145 1 98.19 237 VAL A C 1
ATOM 1857 O O . VAL A 1 237 ? 2.297 -20.359 7.105 1 98.19 237 VAL A O 1
ATOM 1860 N N . ILE A 1 238 ? 2.184 -21.078 5.02 1 98.62 238 ILE A N 1
ATOM 1861 C CA . ILE A 1 238 ? 0.89 -20.453 4.766 1 98.62 238 ILE A CA 1
ATOM 1862 C C . ILE A 1 238 ? -0.22 -21.281 5.398 1 98.62 238 ILE A C 1
ATOM 1864 O O . ILE A 1 238 ? -0.343 -22.484 5.113 1 98.62 238 ILE A O 1
ATOM 1868 N N . THR A 1 239 ? -0.974 -20.703 6.242 1 98.12 239 THR A N 1
ATOM 1869 C CA . THR A 1 239 ? -2.102 -21.406 6.836 1 98.12 239 THR A CA 1
ATOM 1870 C C . THR A 1 239 ? -3.275 -21.469 5.863 1 98.12 239 THR A C 1
ATOM 1872 O O . THR A 1 239 ? -3.594 -20.484 5.199 1 98.12 239 THR A O 1
ATOM 1875 N N . MET A 1 240 ? -3.887 -22.625 5.754 1 97.5 240 MET A N 1
ATOM 1876 C CA . MET A 1 240 ? -5.004 -22.844 4.84 1 97.5 240 MET A CA 1
ATOM 1877 C C . MET A 1 240 ? -6.281 -23.172 5.609 1 97.5 240 MET A C 1
ATOM 1879 O O . MET A 1 240 ? -7.242 -23.688 5.035 1 97.5 240 MET A O 1
ATOM 1883 N N . GLN A 1 241 ? -6.262 -22.859 6.832 1 96.31 241 GLN A N 1
ATOM 1884 C CA . GLN A 1 241 ? -7.387 -23.219 7.688 1 96.31 241 GLN A CA 1
ATOM 1885 C C . GLN A 1 241 ? -8.688 -22.625 7.176 1 96.31 241 GLN A C 1
ATOM 1887 O O . GLN A 1 241 ? -9.688 -23.328 7.02 1 96.31 241 GLN A O 1
ATOM 1892 N N . LYS A 1 242 ? -8.727 -21.406 6.867 1 95.38 242 LYS A N 1
ATOM 1893 C CA . LYS A 1 242 ? -9.93 -20.688 6.441 1 95.38 242 LYS A CA 1
ATOM 1894 C C . LYS A 1 242 ? -10.445 -21.234 5.109 1 95.38 242 LYS A C 1
ATOM 1896 O O . LYS A 1 242 ? -11.633 -21.547 4.977 1 95.38 242 LYS A O 1
ATOM 1901 N N . THR A 1 243 ? -9.602 -21.328 4.125 1 96.56 243 THR A N 1
ATOM 1902 C CA . THR A 1 243 ? -9.984 -21.797 2.797 1 96.56 243 THR A CA 1
ATOM 1903 C C . THR A 1 243 ? -10.445 -23.25 2.838 1 96.56 243 THR A C 1
ATOM 1905 O O . THR A 1 243 ? -11.461 -23.594 2.238 1 96.56 243 THR A O 1
ATOM 1908 N N . ASN A 1 244 ? -9.703 -24.078 3.602 1 96.31 244 ASN A N 1
ATOM 1909 C CA . ASN A 1 244 ? -10 -25.5 3.646 1 96.31 244 ASN A CA 1
ATOM 1910 C C . ASN A 1 244 ? -11.328 -25.766 4.344 1 96.31 244 ASN A C 1
ATOM 1912 O O . ASN A 1 244 ? -11.969 -26.797 4.082 1 96.31 244 ASN A O 1
ATOM 1916 N N . SER A 1 245 ? -11.734 -24.875 5.23 1 95.38 245 SER A N 1
ATOM 1917 C CA . SER A 1 245 ? -13.016 -25.047 5.902 1 95.38 245 SER A CA 1
ATOM 1918 C C . SER A 1 245 ? -14.18 -24.859 4.93 1 95.38 245 SER A C 1
ATOM 1920 O O . SER A 1 245 ? -15.273 -25.391 5.156 1 95.38 245 SER A O 1
ATOM 1922 N N . ILE A 1 246 ? -14 -24.188 3.826 1 94.69 246 ILE A N 1
ATOM 1923 C CA . ILE A 1 246 ? -15.055 -23.906 2.855 1 94.69 246 ILE A CA 1
ATOM 1924 C C . ILE A 1 246 ? -14.883 -24.812 1.637 1 94.69 246 ILE A C 1
ATOM 1926 O O . ILE A 1 246 ? -15.859 -25.359 1.125 1 94.69 246 ILE A O 1
ATOM 1930 N N . VAL A 1 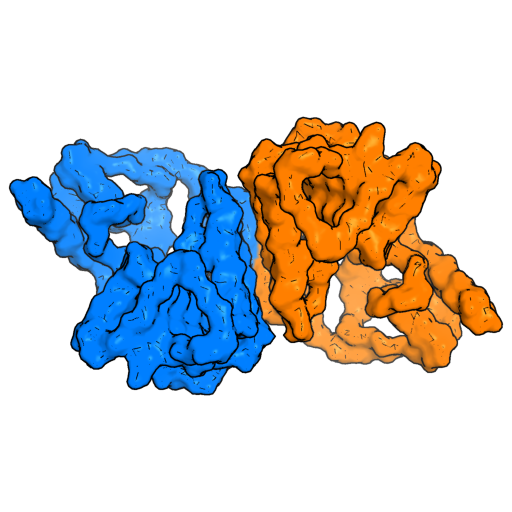247 ? -13.625 -24.891 1.207 1 97.19 247 VAL A N 1
ATOM 1931 C CA . VAL A 1 247 ? -13.289 -25.688 0.03 1 97.19 247 VAL A CA 1
ATOM 1932 C C . VAL A 1 247 ? -12.148 -26.656 0.36 1 97.19 247 VAL A C 1
ATOM 1934 O O . VAL A 1 247 ? -10.992 -26.375 0.052 1 97.19 247 VAL A O 1
ATOM 1937 N N . PRO A 1 248 ? -12.484 -27.766 0.988 1 97.44 248 PRO A N 1
ATOM 1938 C CA . PRO A 1 248 ? -11.422 -28.766 1.144 1 97.44 248 PRO A CA 1
ATOM 1939 C C . PRO A 1 248 ? -10.766 -29.141 -0.183 1 97.44 248 PRO A C 1
ATOM 1941 O O . PRO A 1 248 ? -11.453 -29.297 -1.195 1 97.44 248 PRO A O 1
ATOM 1944 N N . HIS A 1 249 ? -9.469 -29.203 -0.204 1 97.94 249 HIS A N 1
ATOM 1945 C CA . HIS A 1 249 ? -8.734 -29.422 -1.444 1 97.94 249 HIS A CA 1
ATOM 1946 C C . HIS A 1 249 ? -7.418 -30.156 -1.184 1 97.94 249 HIS A C 1
ATOM 1948 O O . HIS A 1 249 ? -6.738 -29.875 -0.195 1 97.94 249 HIS A O 1
ATOM 1954 N N . HIS A 1 250 ? -7.137 -31.125 -1.996 1 97.44 250 HIS A N 1
ATOM 1955 C CA . HIS A 1 250 ? -5.832 -31.766 -2 1 97.44 250 HIS A CA 1
ATOM 1956 C C . HIS A 1 250 ? -4.906 -31.141 -3.037 1 97.44 250 HIS A C 1
ATOM 1958 O O . HIS A 1 250 ? -5.07 -31.359 -4.238 1 97.44 250 HIS A O 1
ATOM 1964 N N . TYR A 1 251 ? -3.924 -30.422 -2.545 1 98.31 251 TYR A N 1
ATOM 1965 C CA . TYR A 1 251 ? -3.047 -29.672 -3.424 1 98.31 251 TYR A CA 1
ATOM 1966 C C . TYR A 1 251 ? -1.938 -30.547 -3.988 1 98.31 251 TYR A C 1
ATOM 1968 O O . TYR A 1 251 ? -1.457 -31.453 -3.311 1 98.31 251 TYR A O 1
ATOM 1976 N N . LYS A 1 252 ? -1.525 -30.266 -5.176 1 97.62 252 LYS A N 1
ATOM 1977 C CA . LYS A 1 252 ? -0.404 -30.953 -5.816 1 97.62 252 LYS A CA 1
ATOM 1978 C C . LYS A 1 252 ? 0.916 -30.594 -5.141 1 97.62 252 LYS A C 1
ATOM 1980 O O . LYS A 1 252 ? 0.992 -29.609 -4.398 1 97.62 252 LYS A O 1
ATOM 1985 N N . ASN A 1 253 ? 1.852 -31.438 -5.406 1 97.38 253 ASN A N 1
ATOM 1986 C CA . ASN A 1 253 ? 3.186 -31.266 -4.84 1 97.38 253 ASN A CA 1
ATOM 1987 C C . ASN A 1 253 ? 4.184 -30.781 -5.891 1 97.38 253 ASN A C 1
ATOM 1989 O O . ASN A 1 253 ? 4.406 -31.453 -6.898 1 97.38 253 ASN A O 1
ATOM 1993 N N . VAL A 1 254 ? 4.832 -29.656 -5.59 1 97.25 254 VAL A N 1
ATOM 1994 C CA . VAL A 1 254 ? 5.672 -29 -6.586 1 97.25 254 VAL A CA 1
ATOM 1995 C C . VAL A 1 254 ? 6.859 -29.891 -6.934 1 97.25 254 VAL A C 1
ATOM 1997 O O . VAL A 1 254 ? 7.309 -29.922 -8.086 1 97.25 254 VAL A O 1
ATOM 2000 N N . LEU A 1 255 ? 7.418 -30.641 -6.008 1 97.25 255 LEU A N 1
ATOM 2001 C CA . LEU A 1 255 ? 8.594 -31.469 -6.27 1 97.25 255 LEU A CA 1
ATOM 2002 C C . LEU A 1 255 ? 8.25 -32.625 -7.199 1 97.25 255 LEU A C 1
ATOM 2004 O O . LEU A 1 255 ? 9.023 -32.969 -8.102 1 97.25 255 LEU A O 1
ATOM 2008 N N . ASN A 1 256 ? 7.055 -33.219 -6.941 1 96.75 256 ASN A N 1
ATOM 2009 C CA . ASN A 1 256 ? 6.578 -34.25 -7.859 1 96.75 256 ASN A CA 1
ATOM 2010 C C . ASN A 1 256 ? 6.309 -33.688 -9.25 1 96.75 256 ASN A C 1
ATOM 2012 O O . ASN A 1 256 ? 6.699 -34.281 -10.258 1 96.75 256 ASN A O 1
ATOM 2016 N N . ASP A 1 257 ? 5.695 -32.531 -9.289 1 96.38 257 ASP A N 1
ATOM 2017 C CA . ASP A 1 257 ? 5.332 -31.922 -10.562 1 96.38 257 ASP A CA 1
ATOM 2018 C C . ASP A 1 257 ? 6.574 -31.469 -11.328 1 96.38 257 ASP A C 1
ATOM 2020 O O . ASP A 1 257 ? 6.574 -31.438 -12.555 1 96.38 257 ASP A O 1
ATOM 2024 N N . LEU A 1 258 ? 7.602 -31.078 -10.555 1 96.31 258 LEU A N 1
ATOM 2025 C CA . LEU A 1 258 ? 8.844 -30.609 -11.164 1 96.31 258 LEU A CA 1
ATOM 2026 C C . LEU A 1 258 ? 9.461 -31.719 -12.023 1 96.31 258 LEU A C 1
ATOM 2028 O O . LEU A 1 258 ? 9.969 -31.438 -13.117 1 96.31 258 LEU A O 1
ATOM 2032 N N . VAL A 1 259 ? 9.398 -32.938 -11.57 1 96.62 259 VAL A N 1
ATOM 2033 C CA . VAL A 1 259 ? 9.906 -34.062 -12.328 1 96.62 259 VAL A CA 1
ATOM 2034 C C . VAL A 1 259 ? 9.156 -34.188 -13.656 1 96.62 259 VAL A C 1
ATOM 2036 O O . VAL A 1 259 ? 9.781 -34.312 -14.711 1 96.62 259 VAL A O 1
ATOM 2039 N N . ASP A 1 260 ? 7.852 -34.031 -13.531 1 95.19 260 ASP A N 1
ATOM 2040 C CA . ASP A 1 260 ? 7.012 -34.156 -14.719 1 95.19 260 ASP A CA 1
ATOM 2041 C C . ASP A 1 260 ? 7.254 -32.969 -15.664 1 95.19 260 ASP A C 1
ATOM 2043 O O . A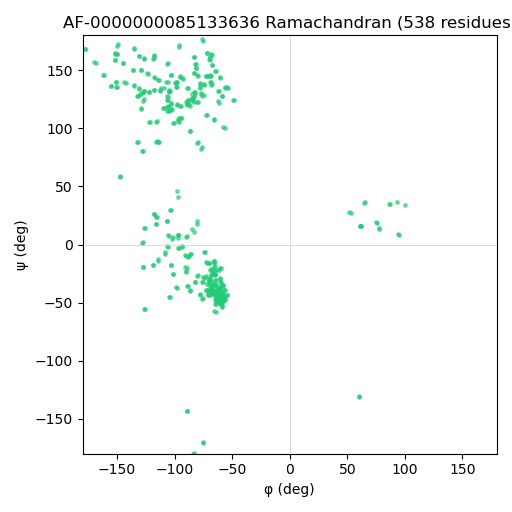SP A 1 260 ? 7.258 -33.156 -16.891 1 95.19 260 ASP A O 1
ATOM 2047 N N . MET A 1 261 ? 7.414 -31.797 -15.125 1 94.56 261 MET A N 1
ATOM 2048 C CA . MET A 1 261 ? 7.676 -30.609 -15.93 1 94.56 261 MET A CA 1
ATOM 2049 C C . MET A 1 261 ? 8.984 -30.75 -16.703 1 94.56 261 MET A C 1
ATOM 2051 O O . MET A 1 261 ? 9.047 -30.406 -17.891 1 94.56 261 MET A O 1
ATOM 2055 N N . ILE A 1 262 ? 10 -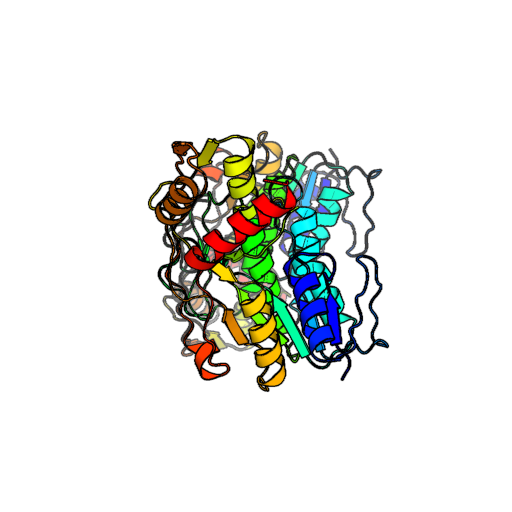31.266 -16.078 1 95.19 262 ILE A N 1
ATOM 2056 C CA . ILE A 1 262 ? 11.297 -31.453 -16.703 1 95.19 262 ILE A CA 1
ATOM 2057 C C . ILE A 1 262 ? 11.172 -32.438 -17.875 1 95.19 262 ILE A C 1
ATOM 2059 O O . ILE A 1 262 ? 11.695 -32.188 -18.969 1 95.19 262 ILE A O 1
ATOM 2063 N N . LYS A 1 263 ? 10.383 -33.5 -17.672 1 95.38 263 LYS A N 1
ATOM 2064 C CA . LYS A 1 263 ? 10.164 -34.469 -18.734 1 95.38 263 LYS A CA 1
ATOM 2065 C C . LYS A 1 263 ? 9.461 -33.844 -19.938 1 95.38 263 LYS A C 1
ATOM 2067 O O . LYS A 1 263 ? 9.82 -34.094 -21.078 1 95.38 263 LYS A O 1
ATOM 2072 N N . GLU A 1 264 ? 8.477 -33.031 -19.625 1 93.44 264 GLU A N 1
ATOM 2073 C CA . GLU A 1 264 ? 7.723 -32.375 -20.688 1 93.44 264 GLU A CA 1
ATOM 2074 C C . GLU A 1 264 ? 8.594 -31.391 -21.453 1 93.44 264 GLU A C 1
ATOM 2076 O O . GLU A 1 264 ? 8.469 -31.25 -22.672 1 93.44 264 GLU A O 1
ATOM 2081 N N . PHE A 1 265 ? 9.406 -30.656 -20.688 1 92 265 PHE A N 1
ATOM 2082 C CA . PHE A 1 265 ? 10.32 -29.703 -21.312 1 92 265 PHE A CA 1
ATOM 2083 C C . PHE A 1 265 ? 11.312 -30.438 -22.219 1 92 265 PHE A C 1
ATOM 2085 O O . PHE A 1 265 ? 11.602 -29.984 -23.328 1 92 265 PHE A O 1
ATOM 2092 N N . LYS A 1 266 ? 11.789 -31.609 -21.828 1 93.31 266 LYS A N 1
ATOM 2093 C CA . LYS A 1 266 ? 12.695 -32.406 -22.641 1 93.31 266 LYS A CA 1
ATOM 2094 C C . LYS A 1 266 ? 12.023 -32.906 -23.906 1 93.31 266 LYS A C 1
ATOM 2096 O O . LYS A 1 266 ? 12.594 -32.812 -25 1 93.31 266 LYS A O 1
ATOM 2101 N N . LYS A 1 267 ? 10.797 -33.312 -23.734 1 92.38 267 LYS A N 1
ATOM 2102 C CA . LYS A 1 267 ? 10.031 -33.781 -24.875 1 92.38 267 LYS A CA 1
ATOM 2103 C C . LYS A 1 267 ? 9.797 -32.688 -25.891 1 92.38 267 LYS A C 1
ATOM 2105 O O . LYS A 1 267 ? 9.922 -32.906 -27.109 1 92.38 267 LYS A O 1
ATOM 2110 N N . SER A 1 268 ? 9.469 -31.562 -25.406 1 87.62 268 SER A N 1
ATOM 2111 C CA . SER A 1 268 ? 9.156 -30.422 -26.281 1 87.62 268 SER A CA 1
ATOM 2112 C C . SER A 1 268 ? 10.391 -29.969 -27.047 1 87.62 268 SER A C 1
ATOM 2114 O O . SER A 1 268 ? 10.273 -29.375 -28.125 1 87.62 268 SER A O 1
ATOM 2116 N N . GLN A 1 269 ? 11.555 -30.297 -26.516 1 85.88 269 GLN A N 1
ATOM 2117 C CA . GLN A 1 269 ? 12.805 -29.891 -27.156 1 85.88 269 GLN A CA 1
ATOM 2118 C C . GLN A 1 269 ? 13.422 -31.047 -27.938 1 85.88 269 GLN A C 1
ATOM 2120 O O . GLN A 1 269 ? 14.523 -30.922 -28.469 1 85.88 269 GLN A O 1
ATOM 2125 N N . GLY A 1 270 ? 12.641 -32.094 -27.969 1 77.62 270 GLY A N 1
ATOM 2126 C CA . GLY A 1 270 ? 13.141 -33.25 -28.688 1 77.62 270 GLY A CA 1
ATOM 2127 C C . GLY A 1 270 ? 14.219 -34 -27.922 1 77.62 270 GLY A C 1
ATOM 2128 O O . GLY A 1 270 ? 15.141 -34.562 -28.531 1 77.62 270 GLY A O 1
ATOM 2129 N N . ARG A 1 271 ? 14.242 -33.781 -26.797 1 71.62 271 ARG A N 1
ATOM 2130 C CA . ARG A 1 271 ? 15.211 -34.438 -25.953 1 71.62 271 ARG A CA 1
ATOM 2131 C C . ARG A 1 271 ? 14.555 -35.562 -25.156 1 71.62 271 ARG A C 1
ATOM 2133 O O . ARG A 1 271 ? 13.352 -35.531 -24.875 1 71.62 271 ARG A O 1
ATOM 2140 N N . MET B 1 1 ? 11.719 31.844 -10.539 1 72.81 1 MET B N 1
ATOM 2141 C CA . MET B 1 1 ? 11.5 30.406 -10.344 1 72.81 1 MET B CA 1
ATOM 2142 C C . MET B 1 1 ? 10.016 30.094 -10.242 1 72.81 1 MET B C 1
ATOM 2144 O O . MET B 1 1 ? 9.25 30.875 -9.672 1 72.81 1 MET B O 1
ATOM 2148 N N . LYS B 1 2 ? 9.477 29.141 -11.062 1 92.06 2 LYS B N 1
ATOM 2149 C CA . LYS B 1 2 ? 8.055 28.797 -11.102 1 92.06 2 LYS B CA 1
ATOM 2150 C C . LYS B 1 2 ? 7.719 27.734 -10.062 1 92.06 2 LYS B C 1
ATOM 2152 O O . LYS B 1 2 ? 8.445 26.75 -9.914 1 92.06 2 LYS B O 1
ATOM 2157 N N . TYR B 1 3 ? 6.84 28.125 -9.219 1 98.06 3 TYR B N 1
ATOM 2158 C CA . TYR B 1 3 ? 6.336 27.172 -8.234 1 98.06 3 TYR B CA 1
ATOM 2159 C C . TYR B 1 3 ? 4.914 26.75 -8.57 1 98.06 3 TYR B C 1
ATOM 2161 O O . TYR B 1 3 ? 4.121 27.547 -9.07 1 98.06 3 TYR B O 1
ATOM 2169 N N . THR B 1 4 ? 4.652 25.516 -8.383 1 98.5 4 THR B N 1
ATOM 2170 C CA . THR B 1 4 ? 3.312 24.953 -8.539 1 98.5 4 THR B CA 1
ATOM 2171 C C . THR B 1 4 ? 2.854 24.281 -7.25 1 98.5 4 THR B C 1
ATOM 2173 O O . THR B 1 4 ? 3.605 23.516 -6.645 1 98.5 4 THR B O 1
ATOM 2176 N N . VAL B 1 5 ? 1.644 24.594 -6.816 1 98.69 5 VAL B N 1
ATOM 2177 C CA . VAL B 1 5 ? 1.066 23.969 -5.641 1 98.69 5 VAL B CA 1
ATOM 2178 C C . VAL B 1 5 ? -0.171 23.156 -6.039 1 98.69 5 VAL B C 1
ATOM 2180 O O . VAL B 1 5 ? -1.222 23.734 -6.332 1 98.69 5 VAL B O 1
ATOM 2183 N N . VAL B 1 6 ? -0.019 21.875 -6.051 1 98.44 6 VAL B N 1
ATOM 2184 C CA . VAL B 1 6 ? -1.143 20.969 -6.273 1 98.44 6 VAL B CA 1
ATOM 2185 C C . VAL B 1 6 ? -1.88 20.719 -4.957 1 98.44 6 VAL B C 1
ATOM 2187 O O . VAL B 1 6 ? -1.266 20.359 -3.951 1 98.44 6 VAL B O 1
ATOM 2190 N N . GLY B 1 7 ? -3.203 20.938 -4.922 1 97.62 7 GLY B N 1
ATOM 2191 C CA . GLY B 1 7 ? -3.955 20.859 -3.682 1 97.62 7 GLY B CA 1
ATOM 2192 C C . GLY B 1 7 ? -3.961 22.172 -2.916 1 97.62 7 GLY B C 1
ATOM 2193 O O . GLY B 1 7 ? -3.932 22.188 -1.685 1 97.62 7 GLY B O 1
ATOM 2194 N N . SER B 1 8 ? -3.988 23.281 -3.605 1 97.44 8 SER B N 1
ATOM 2195 C CA . SER B 1 8 ? -3.85 24.609 -3.018 1 97.44 8 SER B CA 1
ATOM 2196 C C . SER B 1 8 ? -5.098 25 -2.234 1 97.44 8 SER B C 1
ATOM 2198 O O . SER B 1 8 ? -5.066 25.922 -1.43 1 97.44 8 SER B O 1
ATOM 2200 N N . SER B 1 9 ? -6.199 24.312 -2.422 1 94.25 9 SER B N 1
ATOM 2201 C CA . SER B 1 9 ? -7.43 24.625 -1.707 1 94.25 9 SER B CA 1
ATOM 2202 C C . SER B 1 9 ? -7.496 23.891 -0.372 1 94.25 9 SER B C 1
ATOM 2204 O O . SER B 1 9 ? -8.367 24.188 0.457 1 94.25 9 SER B O 1
ATOM 2206 N N . GLY B 1 10 ? -6.598 22.969 -0.169 1 94.06 10 GLY B N 1
ATOM 2207 C CA . GLY B 1 10 ? -6.551 22.234 1.086 1 94.06 10 GLY B CA 1
ATOM 2208 C C . GLY B 1 10 ? -5.797 22.969 2.18 1 94.06 10 GLY B C 1
ATOM 2209 O O . GLY B 1 10 ? -5.277 24.062 1.956 1 94.06 10 GLY B O 1
ATOM 2210 N N . PHE B 1 11 ? -5.699 22.359 3.342 1 94.25 11 PHE B N 1
ATOM 2211 C CA . PHE B 1 11 ? -5.141 22.984 4.539 1 94.25 11 PHE B CA 1
ATOM 2212 C C . PHE B 1 11 ? -3.658 23.281 4.344 1 94.25 11 PHE B C 1
ATOM 2214 O O . PHE B 1 11 ? -3.25 24.453 4.363 1 94.25 11 PHE B O 1
ATOM 2221 N N . ILE B 1 12 ? -2.812 22.25 4.031 1 97.06 12 ILE B N 1
ATOM 2222 C CA . ILE B 1 12 ? -1.376 22.469 3.889 1 97.06 12 ILE B CA 1
ATOM 2223 C C . ILE B 1 12 ? -1.097 23.266 2.621 1 97.06 12 ILE B C 1
ATOM 2225 O O . ILE B 1 12 ? -0.274 24.188 2.633 1 97.06 12 ILE B O 1
ATOM 2229 N N . GLY B 1 13 ? -1.826 22.969 1.553 1 97.38 13 GLY B N 1
ATOM 2230 C CA . GLY B 1 13 ? -1.62 23.641 0.281 1 97.38 13 GLY B CA 1
ATOM 2231 C C . GLY B 1 13 ? -1.874 25.141 0.35 1 97.38 13 GLY B C 1
ATOM 2232 O O . GLY B 1 13 ? -1.11 25.938 -0.207 1 97.38 13 GLY B O 1
ATOM 2233 N N . SER B 1 14 ? -2.975 25.547 1.037 1 96.62 14 SER B N 1
ATOM 2234 C CA . SER B 1 14 ? -3.275 26.969 1.142 1 96.62 14 SER B CA 1
ATOM 2235 C C . SER B 1 14 ? -2.209 27.703 1.947 1 96.62 14 SER B C 1
ATOM 2237 O O . SER B 1 14 ? -1.876 28.844 1.646 1 96.62 14 SER B O 1
ATOM 2239 N N . HIS B 1 15 ? -1.664 27.031 2.926 1 97.31 15 HIS B N 1
ATOM 2240 C CA . HIS B 1 15 ? -0.587 27.641 3.709 1 97.31 15 HIS B CA 1
ATOM 2241 C C . HIS B 1 15 ? 0.698 27.734 2.893 1 97.31 15 HIS B C 1
ATOM 2243 O O . HIS B 1 15 ? 1.473 28.672 3.055 1 97.31 15 HIS B O 1
ATOM 2249 N N . MET B 1 16 ? 0.937 26.766 2.027 1 98.44 16 MET B N 1
ATOM 2250 C CA . MET B 1 16 ? 2.105 26.828 1.155 1 98.44 16 MET B CA 1
ATOM 2251 C C . MET B 1 16 ? 2.012 28 0.197 1 98.44 16 MET B C 1
ATOM 2253 O O . MET B 1 16 ? 2.996 28.719 -0.018 1 98.44 16 MET B O 1
ATOM 2257 N N . VAL B 1 17 ? 0.812 28.203 -0.338 1 98 17 VAL B N 1
ATOM 2258 C CA . VAL B 1 17 ? 0.593 29.344 -1.232 1 98 17 VAL B CA 1
ATOM 2259 C C . VAL B 1 17 ? 0.895 30.641 -0.498 1 98 17 VAL B C 1
ATOM 2261 O O . VAL B 1 17 ? 1.639 31.484 -1 1 98 17 VAL B O 1
ATOM 2264 N N . THR B 1 18 ? 0.327 30.797 0.703 1 97.44 18 THR B N 1
ATOM 2265 C CA . THR B 1 18 ? 0.541 31.984 1.514 1 97.44 18 THR B CA 1
ATOM 2266 C C . THR B 1 18 ? 2.023 32.188 1.822 1 97.44 18 THR B C 1
ATOM 2268 O O . THR B 1 18 ? 2.541 33.281 1.757 1 97.44 18 THR B O 1
ATOM 2271 N N . PHE B 1 19 ? 2.674 31.109 2.146 1 98 19 PHE B N 1
ATOM 2272 C CA . PHE B 1 19 ? 4.098 31.141 2.463 1 98 19 PHE B CA 1
ATOM 2273 C C . PHE B 1 19 ? 4.91 31.625 1.271 1 98 19 PHE B C 1
ATOM 2275 O O . PHE B 1 19 ? 5.754 32.5 1.413 1 98 19 PHE B O 1
ATOM 2282 N N . LEU B 1 20 ? 4.641 31.094 0.091 1 98.25 20 LEU B N 1
ATOM 2283 C CA . LEU B 1 20 ? 5.344 31.5 -1.123 1 98.25 20 LEU B CA 1
ATOM 2284 C C . LEU B 1 20 ? 5.078 32.969 -1.45 1 98.25 20 LEU B C 1
ATOM 2286 O O . LEU B 1 20 ? 6 33.688 -1.817 1 98.25 20 LEU B O 1
ATOM 2290 N N . GLU B 1 21 ? 3.852 33.344 -1.262 1 97.19 21 GLU B N 1
ATOM 2291 C CA . GLU B 1 21 ? 3.479 34.75 -1.514 1 97.19 21 GLU B CA 1
ATOM 2292 C C . GLU B 1 21 ? 4.219 35.688 -0.574 1 97.19 21 GLU B C 1
ATOM 2294 O O . GLU B 1 21 ? 4.613 36.781 -0.977 1 97.19 21 GLU B O 1
ATOM 2299 N N . SER B 1 22 ? 4.316 35.25 0.62 1 97.31 22 SER B N 1
ATOM 2300 C CA . SER B 1 22 ? 5.012 36.062 1.604 1 97.31 22 SER B CA 1
ATOM 2301 C C . SER B 1 22 ? 6.473 36.281 1.217 1 97.31 22 SER B C 1
ATOM 2303 O O . SER B 1 22 ? 7.113 37.219 1.677 1 97.31 22 SER B O 1
ATOM 2305 N N . MET B 1 23 ? 7.031 35.438 0.392 1 96.5 23 MET B N 1
ATOM 2306 C CA . MET B 1 23 ? 8.398 35.531 -0.107 1 96.5 23 MET B CA 1
ATOM 2307 C C . MET B 1 23 ? 8.422 36.188 -1.491 1 96.5 23 MET B C 1
ATOM 2309 O O . MET B 1 23 ? 9.445 36.125 -2.182 1 96.5 23 MET B O 1
ATOM 2313 N N . ASN B 1 24 ? 7.312 36.656 -1.978 1 96.25 24 ASN B N 1
ATOM 2314 C CA . ASN B 1 24 ? 7.148 37.312 -3.273 1 96.25 24 ASN B CA 1
ATOM 2315 C C . ASN B 1 24 ? 7.418 36.344 -4.422 1 96.25 24 ASN B C 1
ATOM 2317 O O . ASN B 1 24 ? 8.062 36.719 -5.406 1 96.25 24 ASN B O 1
ATOM 2321 N N . LYS B 1 25 ? 6.996 35.125 -4.176 1 95.44 25 LYS B N 1
ATOM 2322 C CA . LYS B 1 25 ? 7.105 34.094 -5.223 1 95.44 25 LYS B CA 1
ATOM 2323 C C . LYS B 1 25 ? 5.75 33.812 -5.852 1 95.44 25 LYS B C 1
ATOM 2325 O O . LYS B 1 25 ? 4.742 33.719 -5.148 1 95.44 25 LYS B O 1
ATOM 2330 N N . GLU B 1 26 ? 5.746 33.812 -7.145 1 89.44 26 GLU B N 1
ATOM 2331 C CA . GLU B 1 26 ? 4.516 33.469 -7.855 1 89.44 26 GLU B CA 1
ATOM 2332 C C . GLU B 1 26 ? 4.285 31.953 -7.875 1 89.44 26 GLU B C 1
ATOM 2334 O O . GLU B 1 26 ? 5.23 31.188 -8.039 1 89.44 26 GLU B O 1
ATOM 2339 N N . CYS B 1 27 ? 3.037 31.594 -7.672 1 93.94 27 CYS B N 1
ATOM 2340 C CA . CYS B 1 27 ? 2.746 30.156 -7.684 1 93.94 27 CYS B CA 1
ATOM 2341 C C . CYS B 1 27 ? 1.553 29.859 -8.578 1 93.94 27 CYS B C 1
ATOM 2343 O O . CYS B 1 27 ? 0.587 30.625 -8.617 1 93.94 27 CYS B O 1
ATOM 2345 N N . PHE B 1 28 ? 1.67 28.844 -9.398 1 96.81 28 PHE B N 1
ATOM 2346 C CA . PHE B 1 28 ? 0.604 28.25 -10.195 1 96.81 28 PHE B CA 1
ATOM 2347 C C . PHE B 1 28 ? -0.198 27.25 -9.383 1 96.81 28 PHE B C 1
ATOM 2349 O O . PHE B 1 28 ? 0.373 26.344 -8.758 1 96.81 28 PHE B O 1
ATOM 2356 N N . CYS B 1 29 ? -1.51 27.422 -9.258 1 97.94 29 CYS B N 1
ATOM 2357 C CA . CYS B 1 29 ? -2.41 26.562 -8.5 1 97.94 29 CYS B CA 1
ATOM 2358 C C . CYS B 1 29 ? -3.42 25.875 -9.422 1 97.94 29 CYS B C 1
ATOM 2360 O O . CYS B 1 29 ? -4.543 26.359 -9.578 1 97.94 29 CYS B O 1
ATOM 2362 N N . PRO B 1 30 ? -3.076 24.734 -9.922 1 96.88 30 PRO B N 1
ATOM 2363 C CA . PRO B 1 30 ? -4.012 24.078 -10.82 1 96.88 30 PRO B CA 1
ATOM 2364 C C . PRO B 1 30 ? -5.266 23.578 -10.109 1 96.88 30 PRO B C 1
ATOM 2366 O O . PRO B 1 30 ? -5.191 23.109 -8.969 1 96.88 30 PRO B O 1
ATOM 2369 N N . ASP B 1 31 ? -6.336 23.625 -10.766 1 94 31 ASP B N 1
ATOM 2370 C CA . ASP B 1 31 ? -7.555 23.047 -10.203 1 94 31 ASP B CA 1
ATOM 2371 C C . ASP B 1 31 ? -7.531 21.516 -10.281 1 94 31 ASP B C 1
ATOM 2373 O O . ASP B 1 31 ? -6.613 20.938 -10.859 1 94 31 ASP B O 1
ATOM 2377 N N . ARG B 1 32 ? -8.539 20.922 -9.711 1 91.81 32 ARG B N 1
ATOM 2378 C CA . ARG B 1 32 ? -8.578 19.469 -9.578 1 91.81 32 ARG B CA 1
ATOM 2379 C C . ARG B 1 32 ? -8.648 18.781 -10.938 1 91.81 32 ARG B C 1
ATOM 2381 O O . ARG B 1 32 ? -8.148 17.672 -11.109 1 91.81 32 ARG B O 1
ATOM 2388 N N . ASP B 1 33 ? -9.148 19.406 -11.922 1 91.19 33 ASP B N 1
ATOM 2389 C CA . ASP B 1 33 ? -9.406 18.781 -13.219 1 91.19 33 ASP B CA 1
ATOM 2390 C C . ASP B 1 33 ? -8.383 19.234 -14.258 1 91.19 33 ASP B C 1
ATOM 2392 O O . ASP B 1 33 ? -8.547 18.969 -15.453 1 91.19 33 ASP B O 1
ATOM 2396 N N . TYR B 1 34 ? -7.379 19.953 -13.695 1 94.44 34 TYR B N 1
ATOM 2397 C CA . TYR B 1 34 ? -6.348 20.438 -14.609 1 94.44 34 TYR B CA 1
ATOM 2398 C C . TYR B 1 34 ? -5.723 19.281 -15.391 1 94.44 34 TYR B C 1
ATOM 2400 O O . TYR B 1 34 ? -5.395 18.25 -14.812 1 94.44 34 TYR B O 1
ATOM 2408 N N . LEU B 1 35 ? -5.543 19.438 -16.672 1 94.38 35 LEU B N 1
ATOM 2409 C CA . LEU B 1 35 ? -4.957 18.422 -17.531 1 94.38 35 LEU B CA 1
ATOM 2410 C C . LEU B 1 35 ? -3.467 18.672 -17.75 1 94.38 35 LEU B C 1
ATOM 2412 O O . LEU B 1 35 ? -3.09 19.578 -18.484 1 94.38 35 LEU B O 1
ATOM 2416 N N . TYR B 1 36 ? -2.67 17.875 -17.156 1 95.69 36 TYR B N 1
ATOM 2417 C CA . TYR B 1 36 ? -1.222 17.984 -17.297 1 95.69 36 TYR B CA 1
ATOM 2418 C C . TYR B 1 36 ? -0.746 17.359 -18.609 1 95.69 36 TYR B C 1
ATOM 2420 O O . TYR B 1 36 ? -1.334 16.391 -19.094 1 95.69 36 TYR B O 1
ATOM 2428 N N . ASN B 1 37 ? 0.244 17.953 -19.141 1 93.69 37 ASN B N 1
ATOM 2429 C CA . ASN B 1 37 ? 0.883 17.406 -20.344 1 93.69 37 ASN B CA 1
ATOM 2430 C C . ASN B 1 37 ? 2.367 17.75 -20.391 1 93.69 37 ASN B C 1
ATOM 2432 O O . ASN B 1 37 ? 2.857 18.516 -19.562 1 93.69 37 ASN B O 1
ATOM 2436 N N . LYS B 1 38 ? 3.119 17.234 -21.297 1 91.31 38 LYS B N 1
ATOM 2437 C CA . LYS B 1 38 ? 4.574 17.328 -21.375 1 91.31 38 LYS B CA 1
ATOM 2438 C C . LYS B 1 38 ? 5.027 18.734 -21.719 1 91.31 38 LYS B C 1
ATOM 2440 O O . LYS B 1 38 ? 6.184 19.094 -21.5 1 91.31 38 LYS B O 1
ATOM 2445 N N . GLU B 1 39 ? 4.156 19.562 -22.203 1 92.44 39 GLU B N 1
ATOM 2446 C CA . GLU B 1 39 ? 4.52 20.906 -22.625 1 92.44 39 GLU B CA 1
ATOM 2447 C C . GLU B 1 39 ? 4.477 21.875 -21.453 1 92.44 39 GLU B C 1
ATOM 2449 O O . GLU B 1 39 ? 5.008 22.984 -21.547 1 92.44 39 GLU B O 1
ATOM 2454 N N . ILE B 1 40 ? 3.992 21.375 -20.406 1 88.88 40 ILE B N 1
ATOM 2455 C CA . ILE B 1 40 ? 3.836 22.25 -19.25 1 88.88 40 ILE B CA 1
ATOM 2456 C C . ILE B 1 40 ? 5.02 22.062 -18.297 1 88.88 40 ILE B C 1
ATOM 2458 O O . ILE B 1 40 ? 5.285 20.953 -17.844 1 88.88 40 ILE B O 1
ATOM 2462 N N . ASP B 1 41 ? 5.707 23.125 -18.094 1 93.75 41 ASP B N 1
ATOM 2463 C CA . ASP B 1 41 ? 6.766 23.125 -17.094 1 93.75 41 ASP B CA 1
ATOM 2464 C C . ASP B 1 41 ? 6.25 23.656 -15.75 1 93.75 41 ASP B C 1
ATOM 2466 O O . ASP B 1 41 ? 5.934 24.844 -15.617 1 93.75 41 ASP B O 1
ATOM 2470 N N . LEU B 1 42 ? 6.301 22.828 -14.719 1 96.69 42 LEU B N 1
ATOM 2471 C CA . LEU B 1 42 ? 5.676 23.141 -13.438 1 96.69 42 LEU B CA 1
ATOM 2472 C C . LEU B 1 42 ? 6.691 23.719 -12.461 1 96.69 42 LEU B C 1
ATOM 2474 O O . LEU B 1 42 ? 6.332 24.156 -11.367 1 96.69 42 LEU B O 1
ATOM 2478 N N . GLY B 1 43 ? 8.008 23.797 -12.883 1 96.69 43 GLY B N 1
ATOM 2479 C CA . GLY B 1 43 ? 9.016 24.266 -11.945 1 96.69 43 GLY B CA 1
ATOM 2480 C C . GLY B 1 43 ? 9.133 23.406 -10.711 1 96.69 43 GLY B C 1
ATOM 2481 O O . GLY B 1 43 ? 9.281 22.188 -10.82 1 96.69 43 GLY B O 1
ATOM 2482 N N . THR B 1 44 ? 9.117 23.984 -9.57 1 97.19 44 THR B N 1
ATOM 2483 C CA . THR B 1 44 ? 9.086 23.234 -8.32 1 97.19 44 THR B CA 1
ATOM 2484 C C . THR B 1 44 ? 7.648 22.953 -7.895 1 97.19 44 THR B C 1
ATOM 2486 O O . THR B 1 44 ? 6.855 23.891 -7.719 1 97.19 44 THR B O 1
ATOM 2489 N N . VAL B 1 45 ? 7.336 21.719 -7.77 1 97.88 45 VAL B N 1
ATOM 2490 C CA . VAL B 1 45 ? 5.973 21.297 -7.457 1 97.88 45 VAL B CA 1
ATOM 2491 C C . VAL B 1 45 ? 5.883 20.891 -5.992 1 97.88 45 VAL B C 1
ATOM 2493 O O . VAL B 1 45 ? 6.637 20.031 -5.531 1 97.88 45 VAL B O 1
ATOM 2496 N N . PHE B 1 46 ? 5.051 21.531 -5.277 1 98.69 46 PHE B N 1
ATOM 2497 C CA . PHE B 1 46 ? 4.605 21.016 -3.986 1 98.69 46 PHE B CA 1
ATOM 2498 C C . PHE B 1 46 ? 3.275 20.281 -4.121 1 98.69 46 PHE B C 1
ATOM 2500 O O . PHE B 1 46 ? 2.234 20.906 -4.34 1 98.69 46 PHE B O 1
ATOM 2507 N N . TYR B 1 47 ? 3.32 19.016 -4.043 1 98.69 47 TYR B N 1
ATOM 2508 C CA . TYR B 1 47 ? 2.123 18.188 -4.148 1 98.69 47 TYR B CA 1
ATOM 2509 C C . TYR B 1 47 ? 1.45 18.031 -2.789 1 98.69 47 TYR B C 1
ATOM 2511 O O . TYR B 1 47 ? 1.744 17.078 -2.053 1 98.69 47 TYR B O 1
ATOM 2519 N N . CYS B 1 48 ? 0.444 18.812 -2.525 1 98.31 48 CYS B N 1
ATOM 2520 C CA . CYS B 1 48 ? -0.215 18.859 -1.225 1 98.31 48 CYS B CA 1
ATOM 2521 C C . CYS B 1 48 ? -1.58 18.172 -1.279 1 98.31 48 CYS B C 1
ATOM 2523 O O . CYS B 1 48 ? -2.271 18.078 -0.264 1 98.31 48 CYS B O 1
ATOM 2525 N N . ALA B 1 49 ? -1.91 17.719 -2.453 1 97.06 49 ALA B N 1
ATOM 2526 C CA . ALA B 1 49 ? -3.191 17.016 -2.557 1 97.06 49 ALA B CA 1
ATOM 2527 C C . ALA B 1 49 ? -3.162 15.695 -1.797 1 97.06 49 ALA B C 1
ATOM 2529 O O . ALA B 1 49 ? -2.145 15 -1.786 1 97.06 49 ALA B O 1
ATOM 2530 N N . GLY B 1 50 ? -4.16 15.391 -1.127 1 96.12 50 GLY B N 1
ATOM 2531 C CA . GLY B 1 50 ? -4.352 14.156 -0.379 1 96.12 50 GLY B CA 1
ATOM 2532 C C . GLY B 1 50 ? -5.773 13.984 0.125 1 96.12 50 GLY B C 1
ATOM 2533 O O . GLY B 1 50 ? -6.539 14.945 0.195 1 96.12 50 GLY B O 1
ATOM 2534 N N . TYR B 1 51 ? -6.145 12.828 0.368 1 95.88 51 TYR B N 1
ATOM 2535 C CA . TYR B 1 51 ? -7.465 12.469 0.878 1 95.88 51 TYR B CA 1
ATOM 2536 C C . TYR B 1 51 ? -7.375 11.305 1.854 1 95.88 51 TYR B C 1
ATOM 2538 O O . TYR B 1 51 ? -6.566 10.391 1.669 1 95.88 51 TYR B O 1
ATOM 2546 N N . GLY B 1 52 ? -8.188 11.383 2.963 1 95.56 52 GLY B N 1
ATOM 2547 C CA . GLY B 1 52 ? -7.969 10.406 4.016 1 95.56 52 GLY B CA 1
ATOM 2548 C C . GLY B 1 52 ? -9.242 9.688 4.43 1 95.56 52 GLY B C 1
ATOM 2549 O O . GLY B 1 52 ? -9.219 8.859 5.344 1 95.56 52 GLY B O 1
ATOM 2550 N N . ASP B 1 53 ? -10.406 9.984 3.793 1 95.25 53 ASP B N 1
ATOM 2551 C CA . ASP B 1 53 ? -11.656 9.32 4.172 1 95.25 53 ASP B CA 1
ATOM 2552 C C . ASP B 1 53 ? -11.742 7.926 3.549 1 95.25 53 ASP B C 1
ATOM 2554 O O . ASP B 1 53 ? -12.43 7.734 2.541 1 95.25 53 ASP B O 1
ATOM 2558 N N . CYS B 1 54 ? -11.227 6.98 4.211 1 96.44 54 CYS B N 1
ATOM 2559 C CA . CYS B 1 54 ? -11.156 5.605 3.729 1 96.44 54 CYS B CA 1
ATOM 2560 C C . CYS B 1 54 ? -12.523 4.93 3.818 1 96.44 54 CYS B C 1
ATOM 2562 O O . CYS B 1 54 ? -12.805 3.986 3.078 1 96.44 54 CYS B O 1
ATOM 2564 N N . LYS B 1 55 ? -13.289 5.379 4.742 1 94.06 55 LYS B N 1
ATOM 2565 C CA . LYS B 1 55 ? -14.555 4.711 5.031 1 94.06 55 LYS B CA 1
ATOM 2566 C C . LYS B 1 55 ? -15.602 5.043 3.973 1 94.06 55 LYS B C 1
ATOM 2568 O O . LYS B 1 55 ? -16.25 4.145 3.422 1 94.06 55 LYS B O 1
ATOM 2573 N N . SER B 1 56 ? -15.734 6.328 3.617 1 94.69 56 SER B N 1
ATOM 2574 C CA . SER B 1 56 ? -16.859 6.75 2.793 1 94.69 56 SER B CA 1
ATOM 2575 C C . SER B 1 56 ? -16.438 6.98 1.348 1 94.69 56 SER B C 1
ATOM 2577 O O . SER B 1 56 ? -17.281 7.023 0.446 1 94.69 56 SER B O 1
ATOM 2579 N N . ASP B 1 57 ? -15.133 7.121 1.188 1 96.94 57 ASP B N 1
ATOM 2580 C CA . ASP B 1 57 ? -14.688 7.535 -0.139 1 96.94 57 ASP B CA 1
ATOM 2581 C C . ASP B 1 57 ? -13.32 6.934 -0.472 1 96.94 57 ASP B C 1
ATOM 2583 O O . ASP B 1 57 ? -12.391 7.66 -0.82 1 96.94 57 ASP B O 1
ATOM 2587 N N . ALA B 1 58 ? -13.25 5.59 -0.443 1 98.06 58 ALA B N 1
ATOM 2588 C CA . ALA B 1 58 ? -12 4.852 -0.611 1 98.06 58 ALA B CA 1
ATOM 2589 C C . ALA B 1 58 ? -11.383 5.125 -1.979 1 98.06 58 ALA B C 1
ATOM 2591 O O . ALA B 1 58 ? -10.156 5.242 -2.102 1 98.06 58 ALA B O 1
ATOM 2592 N N . TYR B 1 59 ? -12.172 5.262 -3.035 1 98.31 59 TYR B N 1
ATOM 2593 C CA . TYR B 1 59 ? -11.664 5.453 -4.387 1 98.31 59 TYR B CA 1
ATOM 2594 C C . TYR B 1 59 ? -10.984 6.809 -4.527 1 98.31 59 TYR B C 1
ATOM 2596 O O . TYR B 1 59 ? -9.961 6.93 -5.203 1 98.31 59 TYR B O 1
ATOM 2604 N N . ASN B 1 60 ? -11.547 7.777 -3.887 1 97.94 60 ASN B N 1
ATOM 2605 C CA . ASN B 1 60 ? -10.938 9.102 -3.928 1 97.94 60 ASN B CA 1
ATOM 2606 C C . ASN B 1 60 ? -9.617 9.133 -3.162 1 97.94 60 ASN B C 1
ATOM 2608 O O . ASN B 1 60 ? -8.734 9.93 -3.48 1 97.94 60 ASN B O 1
ATOM 2612 N N . VAL B 1 61 ? -9.484 8.312 -2.141 1 98.62 61 VAL B N 1
ATOM 2613 C CA . VAL B 1 61 ? -8.219 8.188 -1.43 1 98.62 61 VAL B CA 1
ATOM 2614 C C . VAL B 1 61 ? -7.121 7.742 -2.398 1 98.62 61 VAL B C 1
ATOM 2616 O O . VAL B 1 61 ? -6.039 8.336 -2.432 1 98.62 61 VAL B O 1
ATOM 2619 N N . VAL B 1 62 ? -7.445 6.797 -3.246 1 98.81 62 VAL B N 1
ATOM 2620 C CA . VAL B 1 62 ? -6.488 6.301 -4.227 1 98.81 62 VAL B CA 1
ATOM 2621 C C . VAL B 1 62 ? -6.223 7.379 -5.281 1 98.81 62 VAL B C 1
ATOM 2623 O O . VAL B 1 62 ? -5.074 7.621 -5.652 1 98.81 62 VAL B O 1
ATOM 2626 N N . ASP B 1 63 ? -7.246 8.031 -5.727 1 98.31 63 ASP B N 1
ATOM 2627 C CA . ASP B 1 63 ? -7.113 9.016 -6.793 1 98.31 63 ASP B CA 1
ATOM 2628 C C . ASP B 1 63 ? -6.25 10.195 -6.348 1 98.31 63 ASP B C 1
ATOM 2630 O O . ASP B 1 63 ? -5.328 10.602 -7.055 1 98.31 63 ASP B O 1
ATOM 2634 N N . ALA B 1 64 ? -6.523 10.68 -5.18 1 98 64 ALA B N 1
ATOM 2635 C CA . ALA B 1 64 ? -5.828 11.867 -4.684 1 98 64 ALA B CA 1
ATOM 2636 C C . ALA B 1 64 ? -4.391 11.539 -4.297 1 98 64 ALA B C 1
ATOM 2638 O O . ALA B 1 64 ? -3.477 12.32 -4.566 1 98 64 ALA B O 1
ATOM 2639 N N . ASN B 1 65 ? -4.188 10.375 -3.701 1 98.69 65 ASN B N 1
ATOM 2640 C CA . ASN B 1 65 ? -2.885 10.086 -3.109 1 98.69 65 ASN B CA 1
ATOM 2641 C C . ASN B 1 65 ? -1.949 9.422 -4.113 1 98.69 65 ASN B C 1
ATOM 2643 O O . ASN B 1 65 ? -0.728 9.477 -3.963 1 98.69 65 ASN B O 1
ATOM 2647 N N . VAL B 1 66 ? -2.529 8.766 -5.168 1 98.81 66 VAL B N 1
ATOM 2648 C CA . VAL B 1 66 ? -1.676 7.941 -6.02 1 98.81 66 VAL B CA 1
ATOM 2649 C C . VAL B 1 66 ? -1.85 8.359 -7.48 1 98.81 66 VAL B C 1
ATOM 2651 O O . VAL B 1 66 ? -0.883 8.75 -8.141 1 98.81 66 VAL B O 1
ATOM 2654 N N . ASN B 1 67 ? -3.08 8.352 -7.961 1 98.38 67 ASN B N 1
ATOM 2655 C CA . ASN B 1 67 ? -3.295 8.445 -9.398 1 98.38 67 ASN B CA 1
ATOM 2656 C C . ASN B 1 67 ? -2.949 9.836 -9.93 1 98.38 67 ASN B C 1
ATOM 2658 O O . ASN B 1 67 ? -2.381 9.969 -11.016 1 98.38 67 ASN B O 1
ATOM 2662 N N . LYS B 1 68 ? -3.334 10.836 -9.227 1 97.94 68 LYS B N 1
ATOM 2663 C CA . LYS B 1 68 ? -2.992 12.188 -9.656 1 97.94 68 LYS B CA 1
ATOM 2664 C C . LYS B 1 68 ? -1.481 12.398 -9.664 1 97.94 68 LYS B C 1
ATOM 2666 O O . LYS B 1 68 ? -0.94 13.016 -10.594 1 97.94 68 LYS B O 1
ATOM 2671 N N . LEU B 1 69 ? -0.819 11.914 -8.664 1 98.25 69 LEU B N 1
ATOM 2672 C CA . LEU B 1 69 ? 0.639 11.969 -8.625 1 98.25 69 LEU B CA 1
ATOM 2673 C C . LEU B 1 69 ? 1.241 11.258 -9.828 1 98.25 69 LEU B C 1
ATOM 2675 O O . LEU B 1 69 ? 2.162 11.781 -10.469 1 98.25 69 LEU B O 1
ATOM 2679 N N . LYS B 1 70 ? 0.752 10.086 -10.117 1 98.25 70 LYS B N 1
ATOM 2680 C CA . LYS B 1 70 ? 1.23 9.312 -11.258 1 98.25 70 LYS B CA 1
ATOM 2681 C C . LYS B 1 70 ? 1.136 10.125 -12.547 1 98.25 70 LYS B C 1
ATOM 2683 O O . LYS B 1 70 ? 2.066 10.125 -13.359 1 98.25 70 LYS B O 1
ATOM 2688 N N . VAL B 1 71 ? 0.05 10.812 -12.727 1 97.31 71 VAL B N 1
ATOM 2689 C CA . VAL B 1 71 ? -0.155 11.633 -13.914 1 97.31 71 VAL B CA 1
ATOM 2690 C C . VAL B 1 71 ? 0.928 12.711 -13.992 1 97.31 71 VAL B C 1
ATOM 2692 O O . VAL B 1 71 ? 1.53 12.922 -15.047 1 97.31 71 VAL B O 1
ATOM 2695 N N . ILE B 1 72 ? 1.201 13.344 -12.93 1 97.44 72 ILE B N 1
ATOM 2696 C CA . ILE B 1 72 ? 2.193 14.414 -12.914 1 97.44 72 ILE B CA 1
ATOM 2697 C C . ILE B 1 72 ? 3.582 13.836 -13.18 1 97.44 72 ILE B C 1
ATOM 2699 O O . ILE B 1 72 ? 4.344 14.375 -13.977 1 97.44 72 ILE B O 1
ATOM 2703 N N . LEU B 1 73 ? 3.879 12.703 -12.578 1 96.94 73 LEU B N 1
ATOM 2704 C CA . LEU B 1 73 ? 5.184 12.07 -12.727 1 96.94 73 LEU B CA 1
ATOM 2705 C C . LEU B 1 73 ? 5.41 11.641 -14.172 1 96.94 73 LEU B C 1
ATOM 2707 O O . LEU B 1 73 ? 6.543 11.641 -14.656 1 96.94 73 LEU B O 1
ATOM 2711 N N . THR B 1 74 ? 4.301 11.297 -14.852 1 97 74 THR B N 1
ATOM 2712 C CA . THR B 1 74 ? 4.469 10.688 -16.172 1 97 74 THR B CA 1
ATOM 2713 C C . THR B 1 74 ? 4.223 11.711 -17.281 1 97 74 THR B C 1
ATOM 2715 O O . THR B 1 74 ? 4.777 11.594 -18.375 1 97 74 THR B O 1
ATOM 2718 N N . GLN B 1 75 ? 3.43 12.75 -16.984 1 96.44 75 GLN B N 1
ATOM 2719 C CA . GLN B 1 75 ? 2.93 13.555 -18.094 1 96.44 75 GLN B CA 1
ATOM 2720 C C . GLN B 1 75 ? 3.406 15 -17.984 1 96.44 75 GLN B C 1
ATOM 2722 O O . GLN B 1 75 ? 3.312 15.758 -18.953 1 96.44 75 GLN B O 1
ATOM 2727 N N . ALA B 1 76 ? 3.846 15.438 -16.859 1 96.31 76 ALA B N 1
ATOM 2728 C CA . ALA B 1 76 ? 4.277 16.828 -16.688 1 96.31 76 ALA B CA 1
ATOM 2729 C C . ALA B 1 76 ? 5.797 16.922 -16.609 1 96.31 76 ALA B C 1
ATOM 2731 O O . ALA B 1 76 ? 6.477 15.914 -16.359 1 96.31 76 ALA B O 1
ATOM 2732 N N . ASN B 1 77 ? 6.273 18.062 -16.938 1 96.12 77 ASN B N 1
ATOM 2733 C CA . ASN B 1 77 ? 7.668 18.391 -16.656 1 96.12 77 ASN B CA 1
ATOM 2734 C C . ASN B 1 77 ? 7.801 19.219 -15.391 1 96.12 77 ASN B C 1
ATOM 2736 O O . ASN B 1 77 ? 6.961 20.078 -15.117 1 96.12 77 ASN B O 1
ATOM 2740 N N . PHE B 1 78 ? 8.766 18.938 -14.625 1 95.62 78 PHE B N 1
ATOM 2741 C CA . PHE B 1 78 ? 9.07 19.703 -13.43 1 95.62 78 PHE B CA 1
ATOM 2742 C C . PHE B 1 78 ? 10.555 19.641 -13.102 1 95.62 78 PHE B C 1
ATOM 2744 O O . PHE B 1 78 ? 11.258 18.75 -13.578 1 95.62 78 PHE B O 1
ATOM 2751 N N . GLN B 1 79 ? 11.023 20.609 -12.328 1 94.25 79 GLN B N 1
ATOM 2752 C CA . GLN B 1 79 ? 12.406 20.641 -11.875 1 94.25 79 GLN B CA 1
ATOM 2753 C C . GLN B 1 79 ? 12.586 19.844 -10.586 1 94.25 79 GLN B C 1
ATOM 2755 O O . GLN B 1 79 ? 13.617 19.188 -10.391 1 94.25 79 GLN B O 1
ATOM 2760 N N . LYS B 1 80 ? 11.609 19.953 -9.695 1 95.56 80 LYS B N 1
ATOM 2761 C CA . LYS B 1 80 ? 11.57 19.297 -8.398 1 95.56 80 LYS B CA 1
ATOM 2762 C C . LYS B 1 80 ? 10.133 19.031 -7.957 1 95.56 80 LYS B C 1
ATOM 2764 O O . LYS B 1 80 ? 9.234 19.812 -8.242 1 95.56 80 LYS B O 1
ATOM 2769 N N . LEU B 1 81 ? 9.945 17.906 -7.383 1 97.06 81 LEU B N 1
ATOM 2770 C CA . LEU B 1 81 ? 8.633 17.594 -6.816 1 97.06 81 LEU B CA 1
ATOM 2771 C C . LEU B 1 81 ? 8.766 17.156 -5.359 1 97.06 81 LEU B C 1
ATOM 2773 O O . LEU B 1 81 ? 9.57 16.297 -5.035 1 97.06 81 LEU B O 1
ATOM 2777 N N . VAL B 1 82 ? 8.047 17.875 -4.477 1 97.94 82 VAL B N 1
ATOM 2778 C CA . VAL B 1 82 ? 7.938 17.484 -3.076 1 97.94 82 VAL B CA 1
ATOM 2779 C C . VAL B 1 82 ? 6.59 16.812 -2.826 1 97.94 82 VAL B C 1
ATOM 2781 O O . VAL B 1 82 ? 5.539 17.438 -2.998 1 97.94 82 VAL B O 1
ATOM 2784 N N . TYR B 1 83 ? 6.625 15.594 -2.469 1 98.25 83 TYR B N 1
ATOM 2785 C CA . TYR B 1 83 ? 5.406 14.852 -2.156 1 98.25 83 TYR B CA 1
ATOM 2786 C C . TYR B 1 83 ? 5.188 14.773 -0.65 1 98.25 83 TYR B C 1
ATOM 2788 O O . TYR B 1 83 ? 6.133 14.523 0.107 1 98.25 83 TYR B O 1
ATOM 2796 N N . ILE B 1 84 ? 3.943 14.938 -0.22 1 98.81 84 ILE B N 1
ATOM 2797 C CA . ILE B 1 84 ? 3.605 14.914 1.199 1 98.81 84 ILE B CA 1
ATOM 2798 C C . ILE B 1 84 ? 3.014 13.555 1.564 1 98.81 84 ILE B C 1
ATOM 2800 O O . ILE B 1 84 ? 1.866 13.258 1.226 1 98.81 84 ILE B O 1
ATOM 2804 N N . SER B 1 85 ? 3.75 12.758 2.201 1 98.62 85 SER B N 1
ATOM 2805 C CA . SER B 1 85 ? 3.293 11.531 2.85 1 98.62 85 SER B CA 1
ATOM 2806 C C . SER B 1 85 ? 2.861 11.797 4.289 1 98.62 85 SER B C 1
ATOM 2808 O O . SER B 1 85 ? 2.146 12.766 4.559 1 98.62 85 SER B O 1
ATOM 2810 N N . SER B 1 86 ? 3.148 10.844 5.199 1 98.62 86 SER B N 1
ATOM 2811 C CA . SER B 1 86 ? 2.658 11 6.562 1 98.62 86 SER B CA 1
ATOM 2812 C C . SER B 1 86 ? 3.422 10.102 7.531 1 98.62 86 SER B C 1
ATOM 2814 O O . SER B 1 86 ? 3.756 8.969 7.199 1 98.62 86 SER B O 1
ATOM 2816 N N . THR B 1 87 ? 3.602 10.609 8.758 1 98.62 87 THR B N 1
ATOM 2817 C CA . THR B 1 87 ? 4.195 9.773 9.789 1 98.62 87 THR B CA 1
ATOM 2818 C C . THR B 1 87 ? 3.201 8.727 10.273 1 98.62 87 THR B C 1
ATOM 2820 O O . THR B 1 87 ? 3.562 7.816 11.023 1 98.62 87 THR B O 1
ATOM 2823 N N . ARG B 1 88 ? 1.959 8.797 9.812 1 97.94 88 ARG B N 1
ATOM 2824 C CA . ARG B 1 88 ? 1.004 7.762 10.188 1 97.94 88 ARG B CA 1
ATOM 2825 C C . ARG B 1 88 ? 1.475 6.387 9.719 1 97.94 88 ARG B C 1
ATOM 2827 O O . ARG B 1 88 ? 1.047 5.363 10.258 1 97.94 88 ARG B O 1
ATOM 2834 N N . VAL B 1 89 ? 2.375 6.324 8.75 1 98.56 89 VAL B N 1
ATOM 2835 C CA . VAL B 1 89 ? 2.871 5.059 8.227 1 98.56 89 VAL B CA 1
ATOM 2836 C C . VAL B 1 89 ? 3.654 4.32 9.312 1 98.56 89 VAL B C 1
ATOM 2838 O O . VAL B 1 89 ? 3.908 3.119 9.195 1 98.56 89 VAL B O 1
ATOM 2841 N N . TYR B 1 90 ? 4.023 5.059 10.383 1 98.38 90 TYR B N 1
ATOM 2842 C CA . TYR B 1 90 ? 4.781 4.461 11.477 1 98.38 90 TYR B CA 1
ATOM 2843 C C . TYR B 1 90 ? 3.846 3.889 12.531 1 98.38 90 TYR B C 1
ATOM 2845 O O . TYR B 1 90 ? 4.293 3.463 13.602 1 98.38 90 TYR B O 1
ATOM 2853 N N . LEU B 1 91 ? 2.541 3.857 12.305 1 97.5 91 LEU B N 1
ATOM 2854 C CA . LEU B 1 91 ? 1.567 3.332 13.258 1 97.5 91 LEU B CA 1
ATOM 2855 C C . LEU B 1 91 ? 1.995 1.961 13.773 1 97.5 91 LEU B C 1
ATOM 2857 O O . LEU B 1 91 ? 2.264 1.053 12.984 1 97.5 91 LEU B O 1
ATOM 2861 N N . ASN B 1 92 ? 2.104 1.811 15.078 1 96.31 92 ASN B N 1
ATOM 2862 C CA . ASN B 1 92 ? 2.412 0.591 15.812 1 96.31 92 ASN B CA 1
ATOM 2863 C C . ASN B 1 92 ? 3.793 0.051 15.453 1 96.31 92 ASN B C 1
ATOM 2865 O O . ASN B 1 92 ? 4.066 -1.137 15.641 1 96.31 92 ASN B O 1
ATOM 2869 N N . SER B 1 93 ? 4.648 0.923 14.805 1 96.12 93 SER B N 1
ATOM 2870 C CA . SER B 1 93 ? 6.039 0.557 14.547 1 96.12 93 SER B CA 1
ATOM 2871 C C . SER B 1 93 ? 6.914 0.818 15.766 1 96.12 93 SER B C 1
ATOM 2873 O O . SER B 1 93 ? 6.539 1.587 16.656 1 96.12 93 SER B O 1
ATOM 2875 N N . ARG B 1 94 ? 8.094 0.162 15.75 1 92 94 ARG B N 1
ATOM 2876 C CA . ARG B 1 94 ? 9.016 0.307 16.875 1 92 94 ARG B CA 1
ATOM 2877 C C . ARG B 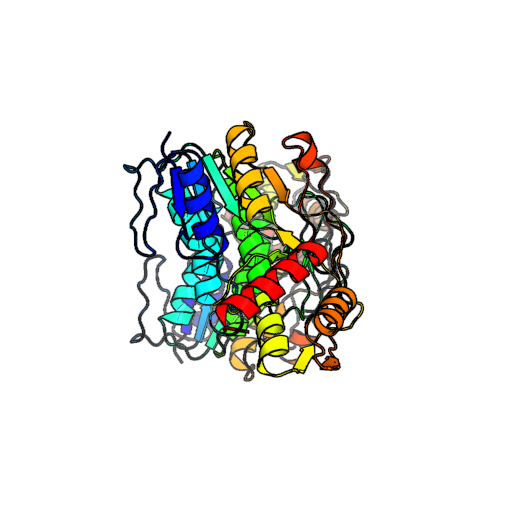1 94 ? 9.844 1.582 16.734 1 92 94 ARG B C 1
ATOM 2879 O O . ARG B 1 94 ? 10.25 2.172 17.734 1 92 94 ARG B O 1
ATOM 2886 N N . ASP B 1 95 ? 10.125 1.941 15.516 1 94.81 95 ASP B N 1
ATOM 2887 C CA . ASP B 1 95 ? 10.977 3.098 15.242 1 94.81 95 ASP B CA 1
ATOM 2888 C C . ASP B 1 95 ? 10.383 3.963 14.133 1 94.81 95 ASP B C 1
ATOM 2890 O O . ASP B 1 95 ? 9.391 3.586 13.508 1 94.81 95 ASP B O 1
ATOM 2894 N N . SER B 1 96 ? 11.016 5.148 14.031 1 98.06 96 SER B N 1
ATOM 2895 C CA . SER B 1 96 ? 10.477 6.105 13.07 1 98.06 96 SER B CA 1
ATOM 2896 C C . SER B 1 96 ? 11.555 6.586 12.102 1 98.06 96 SER B C 1
ATOM 2898 O O . SER B 1 96 ? 11.422 7.648 11.492 1 98.06 96 SER B O 1
ATOM 2900 N N . ALA B 1 97 ? 12.711 5.852 12.086 1 97.31 97 ALA B N 1
ATOM 2901 C CA . ALA B 1 97 ? 13.68 6.172 11.039 1 97.31 97 ALA B CA 1
ATOM 2902 C C . ALA B 1 97 ? 13.086 5.961 9.656 1 97.31 97 ALA B C 1
ATOM 2904 O O . ALA B 1 97 ? 12.352 4.996 9.43 1 97.31 97 ALA B O 1
ATOM 2905 N N . GLU B 1 98 ? 13.43 6.773 8.727 1 97.19 98 GLU B N 1
ATOM 2906 C CA . GLU B 1 98 ? 12.781 6.785 7.418 1 97.19 98 GLU B CA 1
ATOM 2907 C C . GLU B 1 98 ? 13.047 5.488 6.66 1 97.19 98 GLU B C 1
ATOM 2909 O O . GLU B 1 98 ? 12.312 5.141 5.734 1 97.19 98 GLU B O 1
ATOM 2914 N N . ASN B 1 99 ? 14.094 4.723 7.059 1 95.19 99 ASN B N 1
ATOM 2915 C CA . ASN B 1 99 ? 14.43 3.467 6.391 1 95.19 99 ASN B CA 1
ATOM 2916 C C . ASN B 1 99 ? 14.055 2.262 7.246 1 95.19 99 ASN B C 1
ATOM 2918 O O . ASN B 1 99 ? 14.586 1.166 7.051 1 95.19 99 ASN B O 1
ATOM 2922 N N . SER B 1 100 ? 13.195 2.461 8.164 1 96.44 100 SER B N 1
ATOM 2923 C CA . SER B 1 100 ? 12.758 1.358 9.016 1 96.44 100 SER B CA 1
ATOM 2924 C C . SER B 1 100 ? 11.68 0.524 8.328 1 96.44 100 SER B C 1
ATOM 2926 O O . SER B 1 100 ? 10.977 1.015 7.445 1 96.44 100 SER B O 1
ATOM 2928 N N . ASP B 1 101 ? 11.648 -0.777 8.727 1 96.44 101 ASP B N 1
ATOM 2929 C CA . ASP B 1 101 ? 10.484 -1.589 8.367 1 96.44 101 ASP B CA 1
ATOM 2930 C C . ASP B 1 101 ? 9.219 -1.063 9.031 1 96.44 101 ASP B C 1
ATOM 2932 O O . ASP B 1 101 ? 9.273 -0.458 10.102 1 96.44 101 ASP B O 1
ATOM 2936 N N . LEU B 1 102 ? 8.133 -1.259 8.352 1 97.81 102 LEU B N 1
ATOM 2937 C CA . LEU B 1 102 ? 6.852 -0.74 8.828 1 97.81 102 LEU B CA 1
ATOM 2938 C C . LEU B 1 102 ? 5.863 -1.874 9.078 1 97.81 102 LEU B C 1
ATOM 2940 O O . LEU B 1 102 ? 6.051 -2.988 8.586 1 97.81 102 LEU B O 1
ATOM 2944 N N . LYS B 1 103 ? 4.863 -1.508 9.898 1 96.94 103 LYS B N 1
ATOM 2945 C CA . LYS B 1 103 ? 3.801 -2.461 10.211 1 96.94 103 LYS B CA 1
ATOM 2946 C C . LYS B 1 103 ? 2.471 -2.018 9.609 1 96.94 103 LYS B C 1
ATOM 2948 O O . LYS B 1 103 ? 2.127 -0.835 9.648 1 96.94 103 LYS B O 1
ATOM 2953 N N . ILE B 1 104 ? 1.802 -2.949 8.961 1 97.38 104 ILE B N 1
ATOM 2954 C CA . ILE B 1 104 ? 0.429 -2.732 8.516 1 97.38 104 ILE B CA 1
ATOM 2955 C C . ILE B 1 104 ? -0.533 -3.504 9.414 1 97.38 104 ILE B C 1
ATOM 2957 O O . ILE B 1 104 ? -0.552 -4.738 9.398 1 97.38 104 ILE B O 1
ATOM 2961 N N . CYS B 1 105 ? -1.338 -2.814 10.117 1 96.06 105 CYS B N 1
ATOM 2962 C CA . CYS B 1 105 ? -2.227 -3.434 11.094 1 96.06 105 CYS B CA 1
ATOM 2963 C C . CYS B 1 105 ? -3.545 -3.842 10.445 1 96.06 105 CYS B C 1
ATOM 2965 O O . CYS B 1 105 ? -4.188 -3.035 9.773 1 96.06 105 CYS B O 1
ATOM 2967 N N . HIS B 1 106 ? -3.955 -5.008 10.742 1 94.5 106 HIS B N 1
ATOM 2968 C CA . HIS B 1 106 ? -5.164 -5.562 10.148 1 94.5 106 HIS B CA 1
ATOM 2969 C C . HIS B 1 106 ? -6.398 -4.758 10.555 1 94.5 106 HIS B C 1
ATOM 2971 O O . HIS B 1 106 ? -7.293 -4.539 9.734 1 94.5 106 HIS B O 1
ATOM 2977 N N . ASN B 1 107 ? -6.48 -4.234 11.734 1 92.5 107 ASN B N 1
ATOM 2978 C CA . ASN B 1 107 ? -7.68 -3.6 12.273 1 92.5 107 ASN B CA 1
ATOM 2979 C C . ASN B 1 107 ? -7.629 -2.084 12.109 1 92.5 107 ASN B C 1
ATOM 2981 O O . ASN B 1 107 ? -8.477 -1.369 12.656 1 92.5 107 ASN B O 1
ATOM 2985 N N . ASP B 1 108 ? -6.664 -1.577 11.398 1 94.88 108 ASP B N 1
ATOM 2986 C CA . ASP B 1 108 ? -6.551 -0.142 11.156 1 94.88 108 ASP B CA 1
ATOM 2987 C C . ASP B 1 108 ? -7.621 0.342 10.188 1 94.88 108 ASP B C 1
ATOM 2989 O O . ASP B 1 108 ? -7.555 0.059 8.984 1 94.88 108 ASP B O 1
ATOM 2993 N N . GLY B 1 109 ? -8.586 1.144 10.68 1 93.56 109 GLY B N 1
ATOM 2994 C CA . GLY B 1 109 ? -9.68 1.648 9.867 1 93.56 109 GLY B CA 1
ATOM 2995 C C . GLY B 1 109 ? -9.219 2.604 8.781 1 93.56 109 GLY B C 1
ATOM 2996 O O . GLY B 1 109 ? -9.969 2.881 7.836 1 93.56 109 GLY B O 1
ATOM 2997 N N . ARG B 1 110 ? -8.008 3.066 8.883 1 95.81 110 ARG B N 1
ATOM 2998 C CA . ARG B 1 110 ? -7.445 3.994 7.906 1 95.81 110 ARG B CA 1
ATOM 2999 C C . ARG B 1 110 ? -6.238 3.381 7.199 1 95.81 110 ARG B C 1
ATOM 3001 O O . ARG B 1 110 ? -5.363 4.102 6.719 1 95.81 110 ARG B O 1
ATOM 3008 N N . LYS B 1 111 ? -6.262 2.053 7.164 1 97.06 111 LYS B N 1
ATOM 3009 C CA . LYS B 1 111 ? -5.18 1.287 6.555 1 97.06 111 LYS B CA 1
ATOM 3010 C C . LYS B 1 111 ? -4.953 1.709 5.105 1 97.06 111 LYS B C 1
ATOM 3012 O O . LYS B 1 111 ? -3.812 1.813 4.656 1 97.06 111 LYS B O 1
ATOM 3017 N N . LEU B 1 112 ? -6.047 1.979 4.359 1 98.75 112 LEU B N 1
ATOM 3018 C CA . LEU B 1 112 ? -5.961 2.361 2.953 1 98.75 112 LEU B CA 1
ATOM 3019 C C . LEU B 1 112 ? -5.172 3.656 2.789 1 98.75 112 LEU B C 1
ATOM 3021 O O . LEU B 1 112 ? -4.418 3.811 1.826 1 98.75 112 LEU B O 1
ATOM 3025 N N . PHE B 1 113 ? -5.336 4.586 3.695 1 98.62 113 PHE B N 1
ATOM 3026 C CA . PHE B 1 113 ? -4.586 5.836 3.664 1 98.62 113 PHE B CA 1
ATOM 3027 C C . PHE B 1 113 ? -3.086 5.57 3.732 1 98.62 113 PHE B C 1
ATOM 3029 O O . PHE B 1 113 ? -2.33 6.027 2.875 1 98.62 113 PHE B O 1
ATOM 3036 N N . ASN B 1 114 ? -2.645 4.773 4.703 1 98.69 114 ASN B N 1
ATOM 3037 C CA . ASN B 1 114 ? -1.23 4.445 4.852 1 98.69 114 ASN B CA 1
ATOM 3038 C C . ASN B 1 114 ? -0.684 3.754 3.607 1 98.69 114 ASN B C 1
ATOM 3040 O O . ASN B 1 114 ? 0.4 4.094 3.127 1 98.69 114 ASN B O 1
ATOM 3044 N N . LEU B 1 115 ? -1.453 2.826 3.164 1 98.88 115 LEU B N 1
ATOM 3045 C CA . LEU B 1 115 ? -1.027 2.061 1.997 1 98.88 115 LEU B CA 1
ATOM 3046 C C . LEU B 1 115 ? -0.863 2.967 0.782 1 98.88 115 LEU B C 1
ATOM 3048 O O . LEU B 1 115 ? 0.114 2.844 0.039 1 98.88 115 LEU B O 1
ATOM 3052 N N . THR B 1 116 ? -1.792 3.893 0.553 1 98.94 116 THR B N 1
ATOM 3053 C CA . THR B 1 116 ? -1.716 4.77 -0.61 1 98.94 116 THR B CA 1
ATOM 3054 C C . THR B 1 116 ? -0.533 5.727 -0.49 1 98.94 116 THR B C 1
ATOM 3056 O O . THR B 1 116 ? 0.125 6.035 -1.486 1 98.94 116 THR B O 1
ATOM 3059 N N . LYS B 1 117 ? -0.277 6.191 0.689 1 98.88 117 LYS B N 1
ATOM 3060 C CA . LYS B 1 117 ? 0.898 7.035 0.879 1 98.88 117 LYS B CA 1
ATOM 3061 C C . LYS B 1 117 ? 2.182 6.27 0.578 1 98.88 117 LYS B C 1
ATOM 3063 O O . LYS B 1 117 ? 3.094 6.797 -0.062 1 98.88 117 LYS B O 1
ATOM 3068 N N . LEU B 1 118 ? 2.238 5.059 0.961 1 98.88 118 LEU B N 1
ATOM 3069 C CA . LEU B 1 118 ? 3.428 4.246 0.725 1 98.88 118 LEU B CA 1
ATOM 3070 C C . LEU B 1 118 ? 3.576 3.92 -0.756 1 98.88 118 LEU B C 1
ATOM 3072 O O . LEU B 1 118 ? 4.691 3.875 -1.277 1 98.88 118 LEU B O 1
ATOM 3076 N N . VAL B 1 119 ? 2.461 3.625 -1.424 1 98.88 119 VAL B N 1
ATOM 3077 C CA . VAL B 1 119 ? 2.502 3.441 -2.871 1 98.88 119 VAL B CA 1
ATOM 3078 C C . VAL B 1 119 ? 3.066 4.695 -3.535 1 98.88 119 VAL B C 1
ATOM 3080 O O . VAL B 1 119 ? 3.939 4.605 -4.402 1 98.88 119 VAL B O 1
ATOM 3083 N N . ALA B 1 120 ? 2.605 5.836 -3.117 1 98.75 120 ALA B N 1
ATOM 3084 C CA . ALA B 1 120 ? 3.057 7.105 -3.68 1 98.75 120 ALA B CA 1
ATOM 3085 C C . ALA B 1 120 ? 4.547 7.312 -3.439 1 98.75 120 ALA B C 1
ATOM 3087 O O . ALA B 1 120 ? 5.27 7.777 -4.328 1 98.75 120 ALA B O 1
ATOM 3088 N N . GLU B 1 121 ? 4.996 6.984 -2.246 1 98.25 121 GLU B N 1
ATOM 3089 C CA . G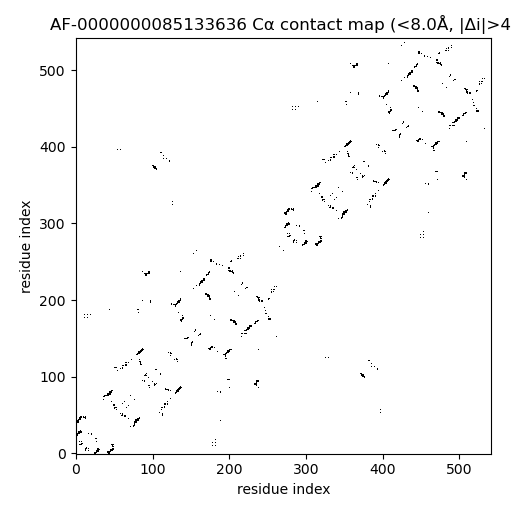LU B 1 121 ? 6.426 7.066 -1.962 1 98.25 121 GLU B CA 1
ATOM 3090 C C . GLU B 1 121 ? 7.234 6.227 -2.945 1 98.25 121 GLU B C 1
ATOM 3092 O O . GLU B 1 121 ? 8.242 6.691 -3.482 1 98.25 121 GLU B O 1
ATOM 3097 N N . GLU B 1 122 ? 6.77 5 -3.145 1 97.94 122 GLU B N 1
ATOM 3098 C CA . GLU B 1 122 ? 7.477 4.109 -4.062 1 97.94 122 GLU B CA 1
ATOM 3099 C C . GLU B 1 122 ? 7.504 4.688 -5.477 1 97.94 122 GLU B C 1
ATOM 3101 O O . GLU B 1 122 ? 8.523 4.602 -6.164 1 97.94 122 GLU B O 1
ATOM 3106 N N . LEU B 1 123 ? 6.395 5.258 -5.926 1 98.06 123 LEU B N 1
ATOM 3107 C CA . LEU B 1 123 ? 6.344 5.859 -7.25 1 98.06 123 LEU B CA 1
ATOM 3108 C C . LEU B 1 123 ? 7.344 7.004 -7.367 1 98.06 123 LEU B C 1
ATOM 3110 O O . LEU B 1 123 ? 8.023 7.141 -8.391 1 98.06 123 LEU B O 1
ATOM 3114 N N . CYS B 1 124 ? 7.395 7.777 -6.332 1 96.88 124 CYS B N 1
ATOM 3115 C CA . CYS B 1 124 ? 8.352 8.883 -6.312 1 96.88 124 CYS B CA 1
ATOM 3116 C C . CYS B 1 124 ? 9.781 8.359 -6.398 1 96.88 124 CYS B C 1
ATOM 3118 O O . CYS B 1 124 ? 10.547 8.781 -7.27 1 96.88 124 CYS B O 1
ATOM 3120 N N . LEU B 1 125 ? 10.094 7.391 -5.598 1 94.69 125 LEU B N 1
ATOM 3121 C CA . LEU B 1 125 ? 11.461 6.895 -5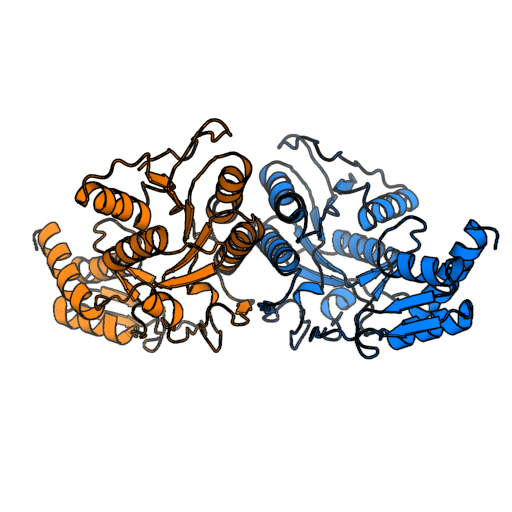.469 1 94.69 125 LEU B CA 1
ATOM 3122 C C . LEU B 1 125 ? 11.891 6.156 -6.73 1 94.69 125 LEU B C 1
ATOM 3124 O O . LEU B 1 125 ? 13.062 6.195 -7.113 1 94.69 125 LEU B O 1
ATOM 3128 N N . ARG B 1 126 ? 10.961 5.551 -7.344 1 94.81 126 ARG B N 1
ATOM 3129 C CA . ARG B 1 126 ? 11.289 4.734 -8.508 1 94.81 126 ARG B CA 1
ATOM 3130 C C . ARG B 1 126 ? 11.219 5.559 -9.789 1 94.81 126 ARG B C 1
ATOM 3132 O O . ARG B 1 126 ? 11.617 5.09 -10.859 1 94.81 126 ARG B O 1
ATOM 3139 N N . SER B 1 127 ? 10.734 6.777 -9.773 1 93.56 127 SER B N 1
ATOM 3140 C CA . SER B 1 127 ? 10.578 7.617 -10.961 1 93.56 127 SER B CA 1
ATOM 3141 C C . SER B 1 127 ? 11.938 8.031 -11.523 1 93.56 127 SER B C 1
ATOM 3143 O O . SER B 1 127 ? 12.031 8.43 -12.688 1 93.56 127 SER B O 1
ATOM 3145 N N . LYS B 1 128 ? 12.977 7.984 -10.719 1 88.69 128 LYS B N 1
ATOM 3146 C CA . LYS B 1 128 ? 14.312 8.453 -11.062 1 88.69 128 LYS B CA 1
ATOM 3147 C C . LYS B 1 128 ? 14.312 9.945 -11.375 1 88.69 128 LYS B C 1
ATOM 3149 O O . LYS B 1 128 ? 15.219 10.445 -12.047 1 88.69 128 LYS B O 1
ATOM 3154 N N . LYS B 1 129 ? 13.305 10.633 -11.008 1 93 129 LYS B N 1
ATOM 3155 C CA . LYS B 1 129 ? 13.188 12.078 -11.156 1 93 129 LYS B CA 1
ATOM 3156 C C . LYS B 1 129 ? 13.594 12.797 -9.867 1 93 129 LYS B C 1
ATOM 3158 O O . LYS B 1 129 ? 13.938 12.156 -8.875 1 93 129 LYS B O 1
ATOM 3163 N N . ASN B 1 130 ? 13.711 14.117 -9.984 1 94.81 130 ASN B N 1
ATOM 3164 C CA . ASN B 1 130 ? 14.094 14.938 -8.836 1 94.81 130 ASN B CA 1
ATOM 3165 C C . ASN B 1 130 ? 12.93 15.125 -7.867 1 94.81 130 ASN B C 1
ATOM 3167 O O . ASN B 1 130 ? 12.227 16.141 -7.922 1 94.81 130 ASN B O 1
ATOM 3171 N N . VAL B 1 131 ? 12.766 14.102 -6.984 1 96.12 131 VAL B N 1
ATOM 3172 C CA . VAL B 1 131 ? 11.633 14.102 -6.059 1 96.12 131 VAL B CA 1
ATOM 3173 C C . VAL B 1 131 ? 12.141 14 -4.625 1 96.12 131 VAL B C 1
ATOM 3175 O O . VAL B 1 131 ? 13.219 13.445 -4.379 1 96.12 131 VAL B O 1
ATOM 3178 N N . VAL B 1 132 ? 11.414 14.625 -3.75 1 95.94 132 VAL B N 1
ATOM 3179 C CA . VAL B 1 132 ? 11.602 14.523 -2.307 1 95.94 132 VAL B CA 1
ATOM 3180 C C . VAL B 1 132 ? 10.281 14.148 -1.639 1 95.94 132 VAL B C 1
ATOM 3182 O O . VAL B 1 132 ? 9.227 14.688 -1.984 1 95.94 132 VAL B O 1
ATOM 3185 N N . VAL B 1 133 ? 10.359 13.156 -0.775 1 97.81 133 VAL B N 1
ATOM 3186 C CA . VAL B 1 133 ? 9.172 12.789 -0.01 1 97.81 133 VAL B CA 1
ATOM 3187 C C . VAL B 1 133 ? 9.305 13.289 1.425 1 97.81 133 VAL B C 1
ATOM 3189 O O . VAL B 1 133 ? 10.359 13.141 2.049 1 97.81 133 VAL B O 1
ATOM 3192 N N . VAL B 1 134 ? 8.25 13.922 1.904 1 98.38 134 VAL B N 1
ATOM 3193 C CA . VAL B 1 134 ? 8.25 14.328 3.307 1 98.38 134 VAL B CA 1
ATOM 3194 C C . VAL B 1 134 ? 7.125 13.609 4.051 1 98.38 134 VAL B C 1
ATOM 3196 O O . VAL B 1 134 ? 6.047 13.391 3.494 1 98.38 134 VAL B O 1
ATOM 3199 N N . ARG B 1 135 ? 7.355 13.234 5.297 1 98.81 135 ARG B N 1
ATOM 3200 C CA . ARG B 1 135 ? 6.379 12.664 6.219 1 98.81 135 ARG B CA 1
ATOM 3201 C C . ARG B 1 135 ? 6.102 13.617 7.379 1 98.81 135 ARG B C 1
ATOM 3203 O O . ARG B 1 135 ? 6.734 13.523 8.43 1 98.81 135 ARG B O 1
ATOM 3210 N N . PRO B 1 136 ? 5.148 14.5 7.18 1 98.81 136 PRO B N 1
ATOM 3211 C CA . PRO B 1 136 ? 4.785 15.328 8.328 1 98.81 136 PRO B CA 1
ATOM 3212 C C . PRO B 1 136 ? 4.004 14.555 9.391 1 98.81 136 PRO B C 1
ATOM 3214 O O . PRO B 1 136 ? 3.234 13.648 9.062 1 98.81 136 PRO B O 1
ATOM 3217 N N . SER B 1 137 ? 4.242 14.906 10.656 1 98.5 137 SER B N 1
ATOM 3218 C CA . SER B 1 137 ? 3.393 14.391 11.727 1 98.5 137 SER B CA 1
ATOM 3219 C C . SER B 1 137 ? 2.043 15.102 11.742 1 98.5 137 SER B C 1
ATOM 3221 O O . SER B 1 137 ? 1.633 15.695 10.75 1 98.5 137 SER B O 1
ATOM 3223 N N . ASN B 1 138 ? 1.194 14.914 12.734 1 96.88 138 ASN B N 1
ATOM 3224 C CA . ASN B 1 138 ? -0.15 15.477 12.805 1 96.88 138 ASN B CA 1
ATOM 3225 C C . ASN B 1 138 ? -0.128 17 12.68 1 96.88 138 ASN B C 1
ATOM 3227 O O . ASN B 1 138 ? 0.059 17.703 13.68 1 96.88 138 ASN B O 1
ATOM 3231 N N . VAL B 1 139 ? -0.431 17.5 11.5 1 97.38 139 VAL B N 1
ATOM 3232 C CA . VAL B 1 139 ? -0.29 18.922 11.195 1 97.38 139 V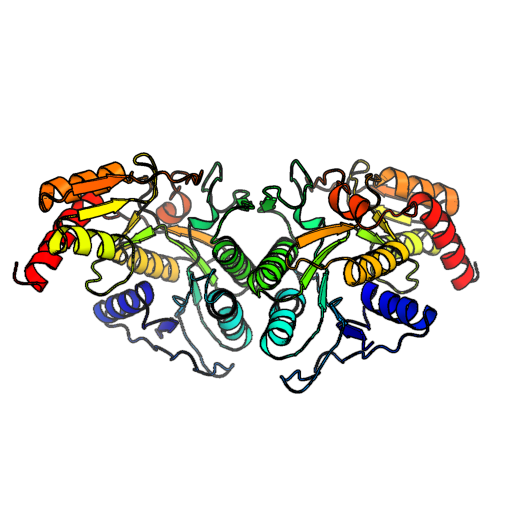AL B CA 1
ATOM 3233 C C . VAL B 1 139 ? -1.446 19.703 11.812 1 97.38 139 VAL B C 1
ATOM 3235 O O . VAL B 1 139 ? -2.611 19.328 11.664 1 97.38 139 VAL B O 1
ATOM 3238 N N . TYR B 1 140 ? -1.092 20.75 12.508 1 96 140 TYR B N 1
ATOM 3239 C CA . TYR B 1 140 ? -2.119 21.594 13.109 1 96 140 TYR B CA 1
ATOM 3240 C C . TYR B 1 140 ? -1.935 23.047 12.711 1 96 140 TYR B C 1
ATOM 3242 O O . TYR B 1 140 ? -0.858 23.438 12.258 1 96 140 TYR B O 1
ATOM 3250 N N . GLY B 1 141 ? -2.914 23.781 12.82 1 93.5 141 GLY B N 1
ATOM 3251 C CA . GLY B 1 141 ? -2.945 25.203 12.586 1 93.5 141 GLY B CA 1
ATOM 3252 C C . GLY B 1 141 ? -4.305 25.828 12.859 1 93.5 141 GLY B C 1
ATOM 3253 O O . GLY B 1 141 ? -5.266 25.125 13.156 1 93.5 141 GLY B O 1
ATOM 3254 N N . LEU B 1 142 ? -4.242 27.125 12.875 1 84.94 142 LEU B N 1
ATOM 3255 C CA . LEU B 1 142 ? -5.516 27.812 13.055 1 84.94 142 LEU B CA 1
ATOM 3256 C C . LEU B 1 142 ? -6.434 27.578 11.859 1 84.94 142 LEU B C 1
ATOM 3258 O O . LEU B 1 142 ? -6.102 27.969 10.734 1 84.94 142 LEU B O 1
ATOM 3262 N N . ALA B 1 143 ? -7.422 26.812 12.039 1 80.88 143 ALA B N 1
ATOM 3263 C CA . ALA B 1 143 ? -8.422 26.547 11.016 1 80.88 143 ALA B CA 1
ATOM 3264 C C . ALA B 1 143 ? -9.836 26.672 11.57 1 80.88 143 ALA B C 1
ATOM 3266 O O . ALA B 1 143 ? -10.469 25.672 11.922 1 80.88 143 ALA B O 1
ATOM 3267 N N . LEU B 1 144 ? -10.25 27.812 11.492 1 75.94 144 LEU B N 1
ATOM 3268 C CA . LEU B 1 144 ? -11.484 28.172 12.195 1 75.94 144 LEU B CA 1
ATOM 3269 C C . LEU B 1 144 ? -12.656 27.344 11.688 1 75.94 144 LEU B C 1
ATOM 3271 O O . LEU B 1 144 ? -13.555 26.984 12.461 1 75.94 144 LEU B O 1
ATOM 3275 N N . ASN B 1 145 ? -12.617 26.938 10.414 1 71.5 145 ASN B N 1
ATOM 3276 C CA . ASN B 1 145 ? -13.758 26.219 9.852 1 71.5 145 ASN B CA 1
ATOM 3277 C C . ASN B 1 145 ? -13.391 24.797 9.469 1 71.5 145 ASN B C 1
ATOM 3279 O O . ASN B 1 145 ? -14.125 24.141 8.727 1 71.5 145 ASN B O 1
ATOM 3283 N N . SER B 1 146 ? -12.461 24.297 10.016 1 80.25 146 SER B N 1
ATOM 3284 C CA . SER B 1 146 ? -11.938 23 9.617 1 80.25 146 SER B CA 1
ATOM 3285 C C . SER B 1 146 ? -12.547 21.875 10.438 1 80.25 146 SER B C 1
ATOM 3287 O O . SER B 1 146 ? -12.789 22.031 11.641 1 80.25 146 SER B O 1
ATOM 3289 N N . PRO B 1 147 ? -12.781 20.719 9.75 1 74.94 147 PRO B N 1
ATOM 3290 C CA . PRO B 1 147 ? -13.266 19.547 10.492 1 74.94 147 PRO B CA 1
ATOM 3291 C C . PRO B 1 147 ? -12.133 18.734 11.133 1 74.94 147 PRO B C 1
ATOM 3293 O O . PRO B 1 147 ? -12.352 17.625 11.609 1 74.94 147 PRO B O 1
ATOM 3296 N N . LEU B 1 148 ? -10.992 19.281 11.172 1 78.25 148 LEU B N 1
ATOM 3297 C CA . LEU B 1 148 ? -9.844 18.609 11.758 1 78.25 148 LEU B CA 1
ATOM 3298 C C . LEU B 1 148 ? -10.008 18.453 13.266 1 78.25 148 LEU B C 1
ATOM 3300 O O . LEU B 1 148 ? -10.82 19.156 13.875 1 78.25 148 LEU B O 1
ATOM 3304 N N . PHE B 1 149 ? -9.242 17.609 13.781 1 82.56 149 PHE B N 1
ATOM 3305 C CA . PHE B 1 149 ? -9.391 17.156 15.156 1 82.56 149 PHE B CA 1
ATOM 3306 C C . PHE B 1 149 ? -9.289 18.344 16.125 1 82.56 149 PHE B C 1
ATOM 3308 O O . PHE B 1 149 ? -10.242 18.625 16.859 1 82.56 149 PHE B O 1
ATOM 3315 N N . LEU B 1 150 ? -8.211 19.156 16.047 1 89.5 150 LEU B N 1
ATOM 3316 C CA . LEU B 1 150 ? -7.973 20.188 17.062 1 89.5 150 LEU B CA 1
ATOM 3317 C C . LEU B 1 150 ? -8.984 21.312 16.922 1 89.5 150 LEU B C 1
ATOM 3319 O O . LEU B 1 150 ? -9.609 21.719 17.906 1 89.5 150 LEU B O 1
ATOM 3323 N N . PRO B 1 151 ? -9.242 21.719 15.695 1 89.19 151 PRO B N 1
ATOM 3324 C CA . PRO B 1 151 ? -10.289 22.734 15.555 1 89.19 151 PRO B CA 1
ATOM 3325 C C . PRO B 1 151 ? -11.641 22.266 16.078 1 89.19 151 PRO B C 1
ATOM 3327 O O . PRO B 1 151 ? -12.352 23.031 16.734 1 89.19 151 PRO B O 1
ATOM 3330 N N . GLN B 1 152 ? -11.922 21.016 15.867 1 90.5 152 GLN B N 1
ATOM 3331 C CA . GLN B 1 152 ? -13.227 20.484 16.266 1 90.5 152 GLN B CA 1
ATOM 3332 C C . GLN B 1 152 ? -13.352 20.422 17.781 1 90.5 152 GLN B C 1
ATOM 3334 O O . GLN B 1 152 ? -14.391 20.766 18.344 1 90.5 152 GLN B O 1
ATOM 3339 N N . ILE B 1 153 ? -12.383 20.047 18.438 1 93.44 153 ILE B N 1
ATOM 3340 C CA . ILE B 1 153 ? -12.5 19.891 19.875 1 93.44 153 ILE B CA 1
ATOM 3341 C C . ILE B 1 153 ? -12.469 21.266 20.547 1 93.44 153 ILE B C 1
ATOM 3343 O O . ILE B 1 153 ? -13.094 21.469 21.594 1 93.44 153 ILE B O 1
ATOM 3347 N N . ILE B 1 154 ? -11.758 22.203 20 1 94.31 154 ILE B N 1
ATOM 3348 C CA . ILE B 1 154 ? -11.742 23.562 20.516 1 94.31 154 ILE B CA 1
ATOM 3349 C C . ILE B 1 154 ? -13.141 24.172 20.406 1 94.31 154 ILE B C 1
ATOM 3351 O O . ILE B 1 154 ? -13.648 24.734 21.375 1 94.31 154 ILE B O 1
ATOM 3355 N N . LYS B 1 155 ? -13.688 23.984 19.25 1 93.81 155 LYS B N 1
ATOM 3356 C CA . LYS B 1 155 ? -15.031 24.516 19.031 1 93.81 155 LYS B CA 1
ATOM 3357 C C . LYS B 1 155 ? -16.031 23.906 20.016 1 93.81 155 LYS B C 1
ATOM 3359 O O . LYS B 1 155 ? -16.859 24.609 20.578 1 93.81 155 LYS B O 1
ATOM 3364 N N . ASN B 1 156 ? -15.938 22.641 20.172 1 95 156 ASN B N 1
ATOM 3365 C CA . ASN B 1 156 ? -16.828 21.953 21.094 1 95 156 ASN B CA 1
ATOM 3366 C C . ASN B 1 156 ? -16.625 22.438 22.531 1 95 156 ASN B C 1
ATOM 3368 O O . ASN B 1 156 ? -17.594 22.609 23.281 1 95 156 ASN B O 1
ATOM 3372 N N . ALA B 1 157 ? -15.43 22.641 22.891 1 96.06 157 ALA B N 1
ATOM 3373 C CA . ALA B 1 157 ? -15.109 23.125 24.234 1 96.06 157 ALA B CA 1
ATOM 3374 C C . ALA B 1 157 ? -15.719 24.5 24.484 1 96.06 157 ALA B C 1
ATOM 3376 O O . ALA B 1 157 ? -16.312 24.75 25.531 1 96.06 157 ALA B O 1
ATOM 3377 N N . ILE B 1 158 ? -15.609 25.344 23.5 1 95.12 158 ILE B N 1
ATOM 3378 C CA . ILE B 1 158 ? -16.047 26.734 23.641 1 95.12 158 ILE B CA 1
ATOM 3379 C C . ILE B 1 158 ? -17.562 26.812 23.531 1 95.12 158 ILE B C 1
ATOM 3381 O O . ILE B 1 158 ? -18.219 27.453 24.344 1 95.12 158 ILE B O 1
ATOM 3385 N N . ASN B 1 159 ? -18.125 26.094 22.562 1 94.88 159 ASN B N 1
ATOM 3386 C CA . ASN B 1 159 ? -19.531 26.25 22.234 1 94.88 159 ASN B CA 1
ATOM 3387 C C . ASN B 1 159 ? -20.422 25.328 23.062 1 94.88 159 ASN B C 1
ATOM 3389 O O . ASN B 1 159 ? -21.547 25.688 23.406 1 94.88 159 ASN B O 1
ATOM 3393 N N . ASN B 1 160 ? -19.922 24.188 23.328 1 96.25 160 ASN B N 1
ATOM 3394 C CA . ASN B 1 160 ? -20.75 23.172 23.984 1 96.25 160 ASN B CA 1
ATOM 3395 C C . ASN B 1 160 ? -20.328 22.953 25.438 1 96.25 160 ASN B C 1
ATOM 3397 O O . ASN B 1 160 ? -20.984 22.234 26.188 1 96.25 160 ASN B O 1
ATOM 3401 N N . ASN B 1 161 ? -19.266 23.547 25.781 1 97.19 161 ASN B N 1
ATOM 3402 C CA . ASN B 1 161 ? -18.688 23.375 27.109 1 97.19 161 ASN B CA 1
ATOM 3403 C C . ASN B 1 161 ? -18.484 21.891 27.422 1 97.19 161 ASN B C 1
ATOM 3405 O O . ASN B 1 161 ? -18.656 21.469 28.578 1 97.19 161 ASN B O 1
ATOM 3409 N N . HIS B 1 162 ? -18.297 21.125 26.328 1 97.56 162 HIS B N 1
ATOM 3410 C CA . HIS B 1 162 ? -18.172 19.688 26.453 1 97.56 162 HIS B CA 1
ATOM 3411 C C . HIS B 1 162 ? -17.391 19.094 25.266 1 97.56 162 HIS B C 1
ATOM 3413 O O . HIS B 1 162 ? -17.594 19.516 24.125 1 97.56 162 HIS B O 1
ATOM 3419 N N . VAL B 1 163 ? -16.5 18.203 25.562 1 97.06 163 VAL B N 1
ATOM 3420 C CA . VAL B 1 163 ? -15.75 17.516 24.531 1 97.06 163 VAL B CA 1
ATOM 3421 C C . VAL B 1 163 ? -15.75 16.016 24.781 1 97.06 163 VAL B C 1
ATOM 3423 O O . VAL B 1 163 ? -15.453 15.562 25.891 1 97.06 163 VAL B O 1
ATOM 3426 N N . ASP B 1 164 ? -16.141 15.203 23.75 1 95.25 164 ASP B N 1
ATOM 3427 C CA . ASP B 1 164 ? -16 13.75 23.781 1 95.25 164 ASP B CA 1
ATOM 3428 C C . ASP B 1 164 ? -14.641 13.32 23.234 1 95.25 164 ASP B C 1
ATOM 3430 O O . ASP B 1 164 ? -14.258 13.703 22.125 1 95.25 164 ASP B O 1
ATOM 3434 N N . MET B 1 165 ? -13.93 12.617 24.031 1 93.44 165 MET B N 1
ATOM 3435 C CA . MET B 1 165 ? -12.664 12.039 23.594 1 93.44 165 MET B CA 1
ATOM 3436 C C . MET B 1 165 ? -12.797 10.539 23.359 1 93.44 165 MET B C 1
ATOM 3438 O O . MET B 1 165 ? -13.039 9.781 24.297 1 93.44 165 MET B O 1
ATOM 3442 N N . TYR B 1 166 ? -12.562 10.125 22.109 1 90.31 166 TYR B N 1
ATOM 3443 C CA . TYR B 1 166 ? -12.719 8.719 21.766 1 90.31 166 TYR B CA 1
ATOM 3444 C C . TYR B 1 166 ? -11.367 8.031 21.656 1 90.31 166 TYR B C 1
ATOM 3446 O O . TYR B 1 166 ? -11.156 7.219 20.75 1 90.31 166 TYR B O 1
ATOM 3454 N N . VAL B 1 167 ? -10.406 8.484 22.391 1 90.56 167 VAL B N 1
ATOM 3455 C CA . VAL B 1 167 ? -9.094 7.867 22.562 1 90.56 167 VAL B CA 1
ATOM 3456 C C . VAL B 1 167 ? -8.758 7.785 24.047 1 90.56 167 VAL B C 1
ATOM 3458 O O . VAL B 1 167 ? -9.391 8.453 24.875 1 90.56 167 VAL B O 1
ATOM 3461 N N . SER B 1 168 ? -7.809 6.945 24.359 1 91.62 168 SER B N 1
ATOM 3462 C CA . SER B 1 168 ? -7.344 6.898 25.75 1 91.62 168 SER B CA 1
ATOM 3463 C C . SER B 1 168 ? -6.617 8.188 26.125 1 91.62 168 SER B C 1
ATOM 3465 O O . SER B 1 168 ? -6.066 8.875 25.266 1 91.62 168 SER B O 1
ATOM 3467 N N . SER B 1 169 ? -6.617 8.477 27.359 1 93.38 169 SER B N 1
ATOM 3468 C CA . SER B 1 169 ? -5.957 9.688 27.844 1 93.38 169 SER B CA 1
ATOM 3469 C C . SER B 1 169 ? -4.449 9.625 27.609 1 93.38 169 SER B C 1
ATOM 3471 O O . SER B 1 169 ? -3.795 10.656 27.469 1 93.38 169 SER B O 1
ATOM 3473 N N . ASP B 1 170 ? -3.977 8.383 27.531 1 93.25 170 ASP B N 1
ATOM 3474 C CA . ASP B 1 170 ? -2.535 8.219 27.375 1 93.25 170 ASP B CA 1
ATOM 3475 C C . ASP B 1 170 ? -2.152 8.102 25.906 1 93.25 170 ASP B C 1
ATOM 3477 O O . ASP B 1 170 ? -0.967 8.055 25.562 1 93.25 170 ASP B O 1
ATOM 3481 N N . TYR B 1 171 ? -3.158 8.125 25.016 1 94.12 171 TYR B N 1
ATOM 3482 C CA . TYR B 1 171 ? -2.879 8.164 23.578 1 94.12 171 TYR B CA 1
ATOM 3483 C C . TYR B 1 171 ? -2.053 9.398 23.234 1 94.12 171 TYR B C 1
ATOM 3485 O O . TYR B 1 171 ? -2.357 10.508 23.672 1 94.12 171 TYR B O 1
ATOM 3493 N N . GLU B 1 172 ? -0.989 9.188 22.562 1 95.88 172 GLU B N 1
ATOM 3494 C CA . GLU B 1 172 ? -0.115 10.312 22.266 1 95.88 172 GLU B CA 1
ATOM 3495 C C . GLU B 1 172 ? 0.358 10.273 20.812 1 95.88 172 GLU B C 1
ATOM 3497 O O . GLU B 1 172 ? 0.535 9.195 20.25 1 95.88 172 GLU B O 1
ATOM 3502 N N . LYS B 1 173 ? 0.605 11.406 20.25 1 95.75 173 LYS B N 1
ATOM 3503 C CA . LYS B 1 173 ? 1.165 11.562 18.922 1 95.75 173 LYS B CA 1
ATOM 3504 C C . LYS B 1 173 ? 1.995 12.844 18.812 1 95.75 173 LYS B C 1
ATOM 3506 O O . LYS B 1 173 ? 1.99 13.672 19.719 1 95.75 173 LYS B O 1
ATOM 3511 N N . ASP B 1 174 ? 2.756 12.875 17.812 1 98.31 174 ASP B N 1
ATOM 3512 C CA . ASP B 1 174 ? 3.502 14.086 17.453 1 98.31 174 ASP B CA 1
ATOM 3513 C C . ASP B 1 174 ? 2.639 15.047 16.656 1 98.31 174 ASP B C 1
ATOM 3515 O O . ASP B 1 174 ? 1.933 14.641 15.734 1 98.31 174 ASP B O 1
ATOM 3519 N N . TYR B 1 175 ? 2.643 16.344 17.078 1 97.81 175 TYR B N 1
ATOM 3520 C CA . TYR B 1 175 ? 1.973 17.406 16.344 1 97.81 175 TYR B CA 1
ATOM 3521 C C . TYR B 1 175 ? 2.982 18.406 15.789 1 97.81 175 TYR B C 1
ATOM 3523 O O . TYR B 1 175 ? 3.967 18.734 16.453 1 97.81 175 TYR B O 1
ATOM 3531 N N . VAL B 1 176 ? 2.697 18.859 14.594 1 98.56 176 VAL B N 1
ATOM 3532 C CA . VAL B 1 176 ? 3.605 19.812 13.969 1 98.56 176 VAL B CA 1
ATOM 3533 C C . VAL B 1 176 ? 2.803 20.953 13.344 1 98.56 176 VAL B C 1
ATOM 3535 O O . VAL B 1 176 ? 1.753 20.719 12.742 1 98.56 176 VAL B O 1
ATOM 3538 N N . SER B 1 177 ? 3.299 22.172 13.547 1 97.88 177 SER B N 1
ATOM 3539 C CA . SER B 1 177 ? 2.605 23.344 13.008 1 97.88 177 SER B CA 1
ATOM 3540 C C . SER B 1 177 ? 2.689 23.375 11.484 1 97.88 177 SER B C 1
ATOM 3542 O O . SER B 1 177 ? 3.744 23.109 10.914 1 97.88 177 SER B O 1
ATOM 3544 N N . VAL B 1 178 ? 1.562 23.766 10.875 1 97.69 178 VAL B N 1
ATOM 3545 C CA . VAL B 1 178 ? 1.521 23.875 9.414 1 97.69 178 VAL B CA 1
ATOM 3546 C C . VAL B 1 178 ? 2.555 24.891 8.945 1 97.69 178 VAL B C 1
ATOM 3548 O O . VAL B 1 178 ? 3.15 24.734 7.879 1 97.69 178 VAL B O 1
ATOM 3551 N N . ASP B 1 179 ? 2.795 25.922 9.773 1 97.75 179 ASP B N 1
ATOM 3552 C CA . ASP B 1 179 ? 3.793 26.922 9.43 1 97.75 179 ASP B CA 1
ATOM 3553 C C . ASP B 1 179 ? 5.191 26.312 9.359 1 97.75 179 ASP B C 1
ATOM 3555 O O . ASP B 1 179 ? 5.973 26.641 8.469 1 97.75 179 ASP B O 1
ATOM 3559 N N . ASP B 1 180 ? 5.473 25.469 10.328 1 98.69 180 ASP B N 1
ATOM 3560 C CA . ASP B 1 180 ? 6.762 24.781 10.336 1 98.69 180 ASP B CA 1
ATOM 3561 C C . ASP B 1 180 ? 6.875 23.828 9.148 1 98.69 180 ASP B C 1
ATOM 3563 O O . ASP B 1 180 ? 7.934 23.734 8.523 1 98.69 180 ASP B O 1
ATOM 3567 N N . VAL B 1 181 ? 5.816 23.109 8.828 1 98.81 181 VAL B N 1
ATOM 3568 C CA . VAL B 1 181 ? 5.809 22.125 7.75 1 98.81 181 VAL B CA 1
ATOM 3569 C C . VAL B 1 181 ? 6.129 22.812 6.426 1 98.81 181 VAL B C 1
ATOM 3571 O O . VAL B 1 181 ? 7.031 22.375 5.699 1 98.81 181 VAL B O 1
ATOM 3574 N N . VAL B 1 182 ? 5.418 23.906 6.082 1 98.69 182 VAL B N 1
ATOM 3575 C CA . VAL B 1 182 ? 5.594 24.531 4.773 1 98.69 182 VAL B CA 1
ATOM 3576 C C . VAL B 1 182 ? 6.98 25.172 4.688 1 98.69 182 VAL B C 1
ATOM 3578 O O . VAL B 1 182 ? 7.613 25.141 3.627 1 98.69 182 VAL B O 1
ATOM 3581 N N . ALA B 1 183 ? 7.484 25.734 5.805 1 98.69 183 ALA B N 1
ATOM 3582 C CA . ALA B 1 183 ? 8.812 26.328 5.82 1 98.69 183 ALA B CA 1
ATOM 3583 C C . ALA B 1 183 ? 9.891 25.281 5.578 1 98.69 183 ALA B C 1
ATOM 3585 O O . ALA B 1 183 ? 10.797 25.469 4.762 1 98.69 183 ALA B O 1
ATOM 3586 N N . VAL B 1 184 ? 9.797 24.172 6.281 1 98.62 184 VAL B N 1
ATOM 3587 C CA . VAL B 1 184 ? 10.789 23.109 6.176 1 98.62 184 VAL B CA 1
ATOM 3588 C C . VAL B 1 184 ? 10.711 22.453 4.797 1 98.62 184 VAL B C 1
ATOM 3590 O O . VAL B 1 184 ? 11.734 22.156 4.188 1 98.62 184 VAL B O 1
ATOM 3593 N N . MET B 1 185 ? 9.508 22.281 4.293 1 98.12 185 MET B N 1
ATOM 3594 C CA . MET B 1 185 ? 9.312 21.719 2.959 1 98.12 185 MET B CA 1
ATOM 3595 C C . MET B 1 185 ? 10.008 22.578 1.905 1 98.12 185 MET B C 1
ATOM 3597 O O . MET B 1 185 ? 10.688 22.047 1.021 1 98.12 185 MET B O 1
ATOM 3601 N N . TYR B 1 186 ? 9.805 23.812 1.998 1 97.88 186 TYR B N 1
ATOM 3602 C CA . TYR B 1 186 ? 10.422 24.75 1.056 1 97.88 186 TYR B CA 1
ATOM 3603 C C . TYR B 1 186 ? 11.945 24.656 1.117 1 97.88 186 TYR B C 1
ATOM 3605 O O . TYR B 1 186 ? 12.609 24.562 0.084 1 97.88 186 TYR B O 1
ATOM 3613 N N . LYS B 1 187 ? 12.461 24.688 2.316 1 97.69 187 LYS B N 1
ATOM 3614 C CA . LYS B 1 187 ? 13.906 24.656 2.498 1 97.69 187 LYS B CA 1
ATOM 3615 C C . LYS B 1 187 ? 14.492 23.328 2.008 1 97.69 187 LYS B C 1
ATOM 3617 O O . LYS B 1 187 ? 15.586 23.297 1.445 1 97.69 187 LYS B O 1
ATOM 3622 N N . LEU B 1 188 ? 13.797 22.25 2.283 1 96.56 188 LEU B N 1
ATOM 3623 C CA . LEU B 1 188 ? 14.234 20.969 1.77 1 96.56 188 LEU B CA 1
ATOM 3624 C C . LEU B 1 188 ? 14.281 20.969 0.245 1 96.56 188 LEU B C 1
ATOM 3626 O O . LEU B 1 188 ? 15.242 20.484 -0.353 1 96.56 188 LEU B O 1
ATOM 3630 N N . ALA B 1 189 ? 13.234 21.531 -0.385 1 95.44 189 ALA B N 1
ATOM 3631 C CA . ALA B 1 189 ? 13.164 21.609 -1.843 1 95.44 189 ALA B CA 1
ATOM 3632 C C . ALA B 1 189 ? 14.359 22.359 -2.41 1 95.44 189 ALA B C 1
ATOM 3634 O O . ALA B 1 189 ? 14.891 22 -3.459 1 95.44 189 ALA B O 1
ATOM 3635 N N . GLU B 1 190 ? 14.805 23.359 -1.704 1 93.81 190 GLU B N 1
ATOM 3636 C CA . GLU B 1 190 ? 15.906 24.203 -2.16 1 93.81 190 GLU B CA 1
ATOM 3637 C C . GLU B 1 190 ? 17.25 23.531 -1.921 1 93.81 190 GLU B C 1
ATOM 3639 O O . GLU B 1 190 ? 18.203 23.75 -2.67 1 93.81 190 GLU B O 1
ATOM 3644 N N . SER B 1 191 ? 17.297 22.672 -0.951 1 92.31 191 SER B N 1
ATOM 3645 C CA . SER B 1 191 ? 18.594 22.203 -0.466 1 92.31 191 SER B CA 1
ATOM 3646 C C . SER B 1 191 ? 18.938 20.844 -1.063 1 92.31 191 SER B C 1
ATOM 3648 O O . SER B 1 191 ? 20.109 20.516 -1.243 1 92.31 191 SER B O 1
ATOM 3650 N N . ILE B 1 192 ? 17.969 20.016 -1.23 1 87.06 192 ILE B N 1
ATOM 3651 C CA . ILE B 1 192 ? 18.219 18.625 -1.64 1 87.06 192 ILE B CA 1
ATOM 3652 C C . ILE B 1 192 ? 18.594 18.594 -3.119 1 87.06 192 ILE B C 1
ATOM 3654 O O . ILE B 1 192 ? 17.891 19.141 -3.961 1 87.06 192 ILE B O 1
ATOM 3658 N N . THR B 1 193 ? 19.734 17.891 -3.293 1 77.19 193 THR B N 1
ATOM 3659 C CA . THR B 1 193 ? 20.25 17.75 -4.656 1 77.19 193 THR B CA 1
ATOM 3660 C C . THR B 1 193 ? 20.203 16.297 -5.102 1 77.19 193 THR B C 1
ATOM 3662 O O . THR B 1 193 ? 20.453 15.984 -6.27 1 77.19 193 THR B O 1
ATOM 3665 N N . SER B 1 194 ? 19.953 15.359 -4.074 1 69 194 SER B N 1
ATOM 3666 C CA . SER B 1 194 ? 19.891 13.938 -4.395 1 69 194 SER B CA 1
ATOM 3667 C C . SER B 1 194 ? 18.469 13.422 -4.359 1 69 194 SER B C 1
ATOM 3669 O O . SER B 1 194 ? 17.844 13.359 -3.297 1 69 194 SER B O 1
ATOM 3671 N N . PRO B 1 195 ? 18.078 12.984 -5.438 1 67.94 195 PRO B N 1
ATOM 3672 C CA . PRO B 1 195 ? 16.688 12.594 -5.613 1 67.94 195 PRO B CA 1
ATOM 3673 C C . PRO B 1 195 ? 16.328 11.312 -4.863 1 67.94 195 PRO B C 1
ATOM 3675 O O . PRO B 1 195 ? 17.219 10.523 -4.523 1 67.94 195 PRO B O 1
ATOM 3678 N N . GLY B 1 196 ? 15.102 11.305 -4.383 1 72.62 196 GLY B N 1
ATOM 3679 C CA . GLY B 1 196 ? 14.438 10.062 -4.02 1 72.62 196 GLY B CA 1
ATOM 3680 C C . GLY B 1 196 ? 14.617 9.695 -2.561 1 72.62 196 GLY B C 1
ATOM 3681 O O . GLY B 1 196 ? 14.781 8.516 -2.23 1 72.62 196 GLY B O 1
ATOM 3682 N N . ASP B 1 197 ? 14.617 10.695 -1.704 1 88.69 197 ASP B N 1
ATOM 3683 C CA . ASP B 1 197 ? 14.734 10.359 -0.287 1 88.69 197 ASP B CA 1
ATOM 3684 C C . ASP B 1 197 ? 13.492 10.805 0.484 1 88.69 197 ASP B C 1
ATOM 3686 O O . ASP B 1 197 ? 12.664 11.547 -0.042 1 88.69 197 ASP B O 1
ATOM 3690 N N . ILE B 1 198 ? 13.328 10.266 1.662 1 96.94 198 ILE B N 1
ATOM 3691 C CA . ILE B 1 198 ? 12.203 10.523 2.557 1 96.94 198 ILE B CA 1
ATOM 3692 C C . ILE B 1 198 ? 12.688 11.281 3.791 1 96.94 198 ILE B C 1
ATOM 3694 O O . ILE B 1 198 ? 13.742 10.961 4.352 1 96.94 198 ILE B O 1
ATOM 3698 N N . TYR B 1 199 ? 11.961 12.312 4.184 1 97.75 199 TYR B N 1
ATOM 3699 C CA . TYR B 1 199 ? 12.312 13.117 5.348 1 97.75 199 TYR B CA 1
ATOM 3700 C C . TYR B 1 199 ? 11.109 13.281 6.277 1 97.75 199 TYR B C 1
ATOM 3702 O O . TYR B 1 199 ? 10.039 13.703 5.844 1 97.75 199 TYR B O 1
ATOM 3710 N N . ASN B 1 200 ? 11.312 13 7.535 1 98.62 200 ASN B N 1
ATOM 3711 C CA . ASN B 1 200 ? 10.305 13.305 8.547 1 98.62 200 ASN B CA 1
ATOM 3712 C C . ASN B 1 200 ? 10.25 14.797 8.852 1 98.62 200 ASN B C 1
ATOM 3714 O O . ASN B 1 200 ? 11.289 15.461 8.906 1 98.62 200 ASN B O 1
ATOM 3718 N N . ILE B 1 201 ? 9.07 15.336 8.977 1 98.88 201 ILE B N 1
ATOM 3719 C CA . ILE B 1 201 ? 8.867 16.672 9.516 1 98.88 201 ILE B CA 1
ATOM 3720 C C . ILE B 1 201 ? 7.957 16.609 10.734 1 98.88 201 ILE B C 1
ATOM 3722 O O . ILE B 1 201 ? 6.742 16.438 10.609 1 98.88 201 ILE B O 1
ATOM 3726 N N . ALA B 1 202 ? 8.539 16.766 11.898 1 98.81 202 ALA B N 1
ATOM 3727 C CA . ALA B 1 202 ? 7.832 16.578 13.164 1 98.81 202 ALA B CA 1
ATOM 3728 C C . ALA B 1 202 ? 8.445 17.438 14.266 1 98.81 202 ALA B C 1
ATOM 3730 O O . ALA B 1 202 ? 9.539 17.984 14.094 1 98.81 202 ALA B O 1
ATOM 3731 N N . SER B 1 203 ? 7.719 17.609 15.344 1 97.88 203 SER B N 1
ATOM 3732 C CA . SER B 1 203 ? 8.258 18.312 16.5 1 97.88 203 SER B CA 1
ATOM 3733 C C . SER B 1 203 ? 9.305 17.469 17.219 1 97.88 203 SER B C 1
ATOM 3735 O O . SER B 1 203 ? 10.164 18.016 17.922 1 97.88 203 SER B O 1
ATOM 3737 N N . GLY B 1 204 ? 9.148 16.172 17.109 1 97.62 204 GLY B N 1
ATOM 3738 C CA . GLY B 1 204 ? 10.133 15.281 17.703 1 97.62 204 GLY B CA 1
ATOM 3739 C C . GLY B 1 204 ? 9.766 14.82 19.094 1 97.62 204 GLY B C 1
ATOM 3740 O O . GLY B 1 204 ? 10.594 14.25 19.812 1 97.62 204 GLY B O 1
ATOM 3741 N N . TYR B 1 205 ? 8.594 15.086 19.531 1 97.62 205 TYR B N 1
ATOM 3742 C CA . TYR B 1 205 ? 8.07 14.586 20.797 1 97.62 205 TYR B CA 1
ATOM 3743 C C . TYR B 1 205 ? 6.578 14.305 20.688 1 97.62 205 TYR B C 1
ATOM 3745 O O . TYR B 1 205 ? 5.887 14.867 19.844 1 97.62 205 TYR B O 1
ATOM 3753 N N . ASN B 1 206 ? 6.062 13.43 21.531 1 98 206 ASN B N 1
ATOM 3754 C CA . ASN B 1 206 ? 4.641 13.102 21.578 1 98 206 ASN B CA 1
ATOM 3755 C C . ASN B 1 206 ? 3.91 13.922 22.641 1 98 206 ASN B C 1
ATOM 3757 O O . ASN B 1 206 ? 4.488 14.266 23.672 1 98 206 ASN B O 1
ATOM 3761 N N . VAL B 1 207 ? 2.688 14.258 22.297 1 97.94 207 VAL B N 1
ATOM 3762 C CA . VAL B 1 207 ? 1.776 14.922 23.219 1 97.94 207 VAL B CA 1
ATOM 3763 C C . VAL B 1 207 ? 0.56 14.031 23.469 1 97.94 207 VAL B C 1
ATOM 3765 O O . VAL B 1 207 ? -0.038 13.508 22.531 1 97.94 207 VAL B O 1
ATOM 3768 N N . SER B 1 208 ? 0.197 13.875 24.719 1 96.75 208 SER B N 1
ATOM 3769 C CA . SER B 1 208 ? -0.911 12.992 25.062 1 96.75 208 SER B CA 1
ATOM 3770 C C . SER B 1 208 ? -2.254 13.688 24.875 1 96.75 208 SER B C 1
ATOM 3772 O O . SER B 1 208 ? -2.336 14.914 24.922 1 96.75 208 SER B O 1
ATOM 3774 N N . ALA B 1 209 ? -3.221 12.844 24.672 1 95.5 209 ALA B N 1
ATOM 3775 C CA . ALA B 1 209 ? -4.586 13.359 24.656 1 95.5 209 ALA B CA 1
ATOM 3776 C C . ALA B 1 209 ? -4.926 14.07 25.969 1 95.5 209 ALA B C 1
ATOM 3778 O O . ALA B 1 209 ? -5.629 15.078 25.969 1 95.5 209 ALA B O 1
ATOM 3779 N N . LYS B 1 210 ? -4.43 13.602 27 1 97.44 210 LYS B N 1
ATOM 3780 C CA . LYS B 1 210 ? -4.664 14.203 28.312 1 97.44 210 LYS B CA 1
ATOM 3781 C C . LYS B 1 210 ? -4.113 15.625 28.359 1 97.44 210 LYS B C 1
ATOM 3783 O O . LYS B 1 210 ? -4.773 16.531 28.875 1 97.44 210 LYS B O 1
ATOM 3788 N N . SER B 1 211 ? -2.898 15.797 27.891 1 98.19 211 SER B N 1
ATOM 3789 C CA . SER B 1 211 ? -2.287 17.125 27.891 1 98.19 211 SER B CA 1
ATOM 3790 C C . SER B 1 211 ? -3.131 18.125 27.109 1 98.19 211 SER B C 1
ATOM 3792 O O . SER B 1 211 ? -3.293 19.266 27.516 1 98.19 211 SER B O 1
ATOM 3794 N N . ILE B 1 212 ? -3.637 17.703 25.984 1 97.69 212 ILE B N 1
ATOM 3795 C CA . ILE B 1 212 ? -4.504 18.547 25.156 1 97.69 212 ILE B CA 1
ATOM 3796 C C . ILE B 1 212 ? -5.785 18.859 25.938 1 97.69 212 ILE B C 1
ATOM 3798 O O . ILE B 1 212 ? -6.203 20.031 25.984 1 97.69 212 ILE B O 1
ATOM 3802 N N . ALA B 1 213 ? -6.355 17.812 26.547 1 97.44 213 ALA B N 1
ATOM 3803 C CA . ALA B 1 213 ? -7.59 17.969 27.312 1 97.44 213 ALA B CA 1
ATOM 3804 C C . ALA B 1 213 ? -7.395 18.953 28.469 1 97.44 213 ALA B C 1
ATOM 3806 O O . ALA B 1 213 ? -8.266 19.781 28.734 1 97.44 213 ALA B O 1
ATOM 3807 N N . ASP B 1 214 ? -6.301 18.828 29.125 1 98.31 214 ASP B N 1
ATOM 3808 C CA . ASP B 1 214 ? -6.016 19.688 30.266 1 98.31 214 ASP B CA 1
ATOM 3809 C C . ASP B 1 214 ? -5.992 21.156 29.859 1 98.31 214 ASP B C 1
ATOM 3811 O O . ASP B 1 214 ? -6.484 22.016 30.578 1 98.31 214 ASP B O 1
ATOM 3815 N N . ILE B 1 215 ? -5.391 21.469 28.734 1 98 215 ILE B N 1
ATOM 3816 C CA . ILE B 1 215 ? -5.344 22.844 28.234 1 98 215 ILE B CA 1
ATOM 3817 C C . ILE B 1 215 ? -6.754 23.328 27.906 1 98 215 ILE B C 1
ATOM 3819 O O . ILE B 1 215 ? -7.121 24.453 28.203 1 98 215 ILE B O 1
ATOM 3823 N N . LEU B 1 216 ? -7.559 22.453 27.328 1 97.69 216 LEU B N 1
ATOM 3824 C CA . LEU B 1 216 ? -8.938 22.812 27 1 97.69 216 LEU B CA 1
ATOM 3825 C C . LEU B 1 216 ? -9.719 23.156 28.25 1 97.69 216 LEU B C 1
ATOM 3827 O O . LEU B 1 216 ? -10.43 24.172 28.281 1 97.69 216 LEU B O 1
ATOM 3831 N N . ILE B 1 217 ? -9.57 22.328 29.266 1 98.06 217 ILE B N 1
ATOM 3832 C CA . ILE B 1 217 ? -10.258 22.547 30.531 1 98.06 217 ILE B CA 1
ATOM 3833 C C . ILE B 1 217 ? -9.82 23.875 31.141 1 98.06 217 ILE B C 1
ATOM 3835 O O . ILE B 1 217 ? -10.656 24.688 31.531 1 98.06 217 ILE B O 1
ATOM 3839 N N . SER B 1 218 ? -8.562 24.031 31.172 1 98 218 SER B N 1
ATOM 3840 C CA . SER B 1 218 ? -8 25.219 31.812 1 98 218 SER B CA 1
ATOM 3841 C C . SER B 1 218 ? -8.453 26.5 31.109 1 98 218 SER B C 1
ATOM 3843 O O . SER B 1 218 ? -8.75 27.5 31.781 1 98 218 SER B O 1
ATOM 3845 N N . GLU B 1 219 ? -8.508 26.484 29.781 1 97.19 219 GLU B N 1
ATOM 3846 C CA . GLU B 1 219 ? -8.727 27.703 29 1 97.19 219 GLU B CA 1
ATOM 3847 C C . GLU B 1 219 ? -10.211 27.953 28.781 1 97.19 219 GLU B C 1
ATOM 3849 O O . GLU B 1 219 ? -10.625 29.078 28.469 1 97.19 219 GLU B O 1
ATOM 3854 N N . THR B 1 220 ? -11.062 26.906 28.922 1 96.88 220 THR B N 1
ATOM 3855 C CA . THR B 1 220 ? -12.461 27.094 28.531 1 96.88 220 THR B CA 1
ATOM 3856 C C . THR B 1 220 ? -13.391 26.672 29.672 1 96.88 220 THR B C 1
ATOM 3858 O O . THR B 1 220 ? -14.586 27 29.656 1 96.88 220 THR B O 1
ATOM 3861 N N . GLY B 1 221 ? -12.891 25.859 30.625 1 97.38 221 GLY B N 1
ATOM 3862 C CA . GLY B 1 221 ? -13.727 25.344 31.703 1 97.38 221 GLY B CA 1
ATOM 3863 C C . GLY B 1 221 ? -14.617 24.188 31.25 1 97.38 221 GLY B C 1
ATOM 3864 O O . GLY B 1 221 ? -15.516 23.766 31.984 1 97.38 221 GLY B O 1
ATOM 3865 N N . CYS B 1 222 ? -14.312 23.641 30.094 1 97.62 222 CYS B N 1
ATOM 3866 C CA . CYS B 1 222 ? -15.18 22.594 29.547 1 97.62 222 CYS B CA 1
ATOM 3867 C C . CYS B 1 222 ? -15.039 21.297 30.328 1 97.62 222 CYS B C 1
ATOM 3869 O O . CYS B 1 222 ? -14.094 21.141 31.109 1 97.62 222 CYS B O 1
ATOM 3871 N N . ASN B 1 223 ? -16.047 20.375 30.094 1 97.94 223 ASN B N 1
ATOM 3872 C CA . ASN B 1 223 ? -15.969 19.016 30.594 1 97.94 223 ASN B CA 1
ATOM 3873 C C . ASN B 1 223 ? -15.484 18.047 29.516 1 97.94 223 ASN B C 1
ATOM 3875 O O . ASN B 1 223 ? -15.875 18.172 28.344 1 97.94 223 ASN B O 1
ATOM 3879 N N . ILE B 1 224 ? -14.602 17.203 29.922 1 97.75 224 ILE B N 1
ATOM 3880 C CA . ILE B 1 224 ? -14.102 16.188 29.016 1 97.75 224 ILE B CA 1
ATOM 3881 C C . ILE B 1 224 ? -14.695 14.82 29.375 1 97.75 224 ILE B C 1
ATOM 3883 O O . ILE B 1 224 ? -14.633 14.406 30.531 1 97.75 224 ILE B O 1
ATOM 3887 N N . GLN B 1 225 ? -15.273 14.164 28.438 1 97.12 225 GLN B N 1
ATOM 3888 C CA . GLN B 1 225 ? -15.719 12.789 28.625 1 97.12 225 GLN B CA 1
ATOM 3889 C C . GLN B 1 225 ? -14.852 11.812 27.812 1 97.12 225 GLN B C 1
ATOM 3891 O O . GLN B 1 225 ? -14.789 11.906 26.594 1 97.12 225 GLN B O 1
ATOM 3896 N N . TRP B 1 226 ? -14.195 10.961 28.578 1 95.38 226 TRP B N 1
ATOM 3897 C CA . TRP B 1 226 ? -13.375 9.93 27.938 1 95.38 226 TRP B CA 1
ATOM 3898 C C . TRP B 1 226 ? -14.203 8.688 27.625 1 95.38 226 TRP B C 1
ATOM 3900 O O . TRP B 1 226 ? -14.883 8.148 28.5 1 95.38 226 TRP B O 1
ATOM 3910 N N . HIS B 1 227 ? -14.195 8.312 26.391 1 93.94 227 HIS B N 1
ATOM 3911 C CA . HIS B 1 227 ? -14.922 7.117 25.984 1 93.94 227 HIS B CA 1
ATOM 3912 C C . HIS B 1 227 ? -13.969 5.949 25.766 1 93.94 227 HIS B C 1
ATOM 3914 O O . HIS B 1 227 ? -12.828 6.141 25.328 1 93.94 227 HIS B O 1
ATOM 3920 N N . LYS B 1 228 ? -14.531 4.672 26.125 1 85.5 228 LYS B N 1
ATOM 3921 C CA . LYS B 1 228 ? -13.742 3.463 25.891 1 85.5 228 LYS B CA 1
ATOM 3922 C C . LYS B 1 228 ? -13.445 3.273 24.406 1 85.5 228 LYS B C 1
ATOM 3924 O O . LYS B 1 228 ? -14.32 3.5 23.562 1 85.5 228 LYS B O 1
ATOM 3929 N N . ASN B 1 229 ? -12.203 3.195 24.156 1 77.25 229 ASN B N 1
ATOM 3930 C CA . ASN B 1 229 ? -11.742 2.939 22.797 1 77.25 229 ASN B CA 1
ATOM 3931 C C . ASN B 1 229 ? -10.75 1.784 22.75 1 77.25 229 ASN B C 1
ATOM 3933 O O . ASN B 1 229 ? -9.734 1.804 23.453 1 77.25 229 ASN B O 1
ATOM 3937 N N . ASP B 1 230 ? -11.102 0.738 22.078 1 69.44 230 ASP B N 1
ATOM 3938 C CA . ASP B 1 230 ? -10.305 -0.485 22.016 1 69.44 230 ASP B CA 1
ATOM 3939 C C . ASP B 1 230 ? -9.172 -0.352 21 1 69.44 230 ASP B C 1
ATOM 3941 O O . ASP B 1 230 ? -8.508 -1.335 20.672 1 69.44 230 ASP B O 1
ATOM 3945 N N . THR B 1 231 ? -8.961 0.962 20.719 1 72.94 231 THR B N 1
ATOM 3946 C CA . THR B 1 231 ? -7.914 0.999 19.703 1 72.94 231 THR B CA 1
ATOM 3947 C C . THR B 1 231 ? -6.531 0.945 20.344 1 72.94 231 THR B C 1
ATOM 3949 O O . THR B 1 231 ? -6.309 1.542 21.406 1 72.94 231 THR B O 1
ATOM 3952 N N . CYS B 1 232 ? -5.738 0.011 19.922 1 79.75 232 CYS B N 1
ATOM 3953 C CA . CYS B 1 232 ? -4.383 -0.17 20.438 1 79.75 232 CYS B CA 1
ATOM 3954 C C . CYS B 1 232 ? -3.359 0.481 19.516 1 79.75 232 CYS B C 1
ATOM 3956 O O . CYS B 1 232 ? -2.281 -0.07 19.281 1 79.75 232 CYS B O 1
ATOM 3958 N N . GLU B 1 233 ? -3.678 1.709 19.125 1 91.31 233 GLU B N 1
ATOM 3959 C CA . GLU B 1 233 ? -2.771 2.436 18.234 1 91.31 233 GLU B CA 1
ATOM 3960 C C . GLU B 1 233 ? -1.672 3.137 19.031 1 91.31 233 GLU B C 1
ATOM 3962 O O . GLU B 1 233 ? -1.948 3.795 20.031 1 91.31 233 GLU B O 1
ATOM 3967 N N . THR B 1 234 ? -0.485 2.959 18.672 1 94.75 234 THR B N 1
ATOM 3968 C CA . THR B 1 234 ? 0.654 3.672 19.234 1 94.75 234 THR B CA 1
ATOM 3969 C C . THR B 1 234 ? 1.518 4.281 18.141 1 94.75 234 THR B C 1
ATOM 3971 O O . THR B 1 234 ? 1.553 3.77 17.016 1 94.75 234 THR B O 1
ATOM 3974 N N . PHE B 1 235 ? 2.156 5.363 18.453 1 96.38 235 PHE B N 1
ATOM 3975 C CA . PHE B 1 235 ? 3.113 6.012 17.578 1 96.38 235 PHE B CA 1
ATOM 3976 C C . PHE B 1 235 ? 4.445 6.23 18.281 1 96.38 235 PHE B C 1
ATOM 3978 O O . PHE B 1 235 ? 4.48 6.727 19.406 1 96.38 235 PHE B O 1
ATOM 3985 N N . PRO B 1 236 ? 5.531 5.871 17.641 1 97.56 236 PRO B N 1
ATOM 3986 C CA . PRO B 1 236 ? 6.832 6.23 18.219 1 97.56 236 PRO B CA 1
ATOM 3987 C C . PRO B 1 236 ? 7.117 7.73 18.141 1 97.56 236 PRO B C 1
ATOM 3989 O O . PRO B 1 236 ? 6.477 8.445 17.359 1 97.56 236 PRO B O 1
ATOM 3992 N N . VAL B 1 237 ? 8.023 8.117 19 1 98.19 237 VAL B N 1
ATOM 3993 C CA . VAL B 1 237 ? 8.547 9.469 18.828 1 98.19 237 VAL B CA 1
ATOM 3994 C C . VAL B 1 237 ? 9.242 9.57 17.469 1 98.19 237 VAL B C 1
ATOM 3996 O O . VAL B 1 237 ? 10.047 8.711 17.109 1 98.19 237 VAL B O 1
ATOM 3999 N N . ILE B 1 238 ? 8.938 10.578 16.734 1 98.56 238 ILE B N 1
ATOM 4000 C CA . ILE B 1 238 ? 9.438 10.727 15.367 1 98.56 238 ILE B CA 1
ATOM 4001 C C . ILE B 1 238 ? 10.867 11.25 15.398 1 98.56 238 ILE B C 1
ATOM 4003 O O . ILE B 1 238 ? 11.148 12.297 15.992 1 98.56 238 ILE B O 1
ATOM 4007 N N . THR B 1 239 ? 11.766 10.539 14.82 1 98.12 239 THR B N 1
ATOM 4008 C CA . THR B 1 239 ? 13.141 11 14.734 1 98.12 239 THR B CA 1
ATOM 4009 C C . THR B 1 239 ? 13.297 12.055 13.633 1 98.12 239 THR B C 1
ATOM 4011 O O . THR B 1 239 ? 12.75 11.898 12.539 1 98.12 239 THR B O 1
ATOM 4014 N N . MET B 1 240 ? 13.992 13.109 13.93 1 97.44 240 MET B N 1
ATOM 4015 C CA . MET B 1 240 ? 14.195 14.211 13 1 97.44 240 MET B CA 1
ATOM 4016 C C . MET B 1 240 ? 15.664 14.352 12.633 1 97.44 240 MET B C 1
ATOM 4018 O O . MET B 1 240 ? 16.078 15.391 12.102 1 97.44 240 MET B O 1
ATOM 4022 N N . GLN B 1 241 ? 16.375 13.344 12.883 1 96.25 241 GLN B N 1
ATOM 4023 C CA . GLN B 1 241 ? 17.828 13.414 12.672 1 96.25 241 GLN B CA 1
ATOM 4024 C C . GLN B 1 241 ? 18.156 13.75 11.219 1 96.25 241 GLN B C 1
ATOM 4026 O O . GLN B 1 241 ? 18.938 14.656 10.953 1 96.25 241 GLN B O 1
ATOM 4031 N N . LYS B 1 242 ? 17.594 13.109 10.289 1 95.25 242 LYS B N 1
ATOM 4032 C CA . LYS B 1 242 ? 17.875 13.273 8.867 1 95.25 242 LYS B CA 1
ATOM 4033 C C . LYS B 1 242 ? 17.5 14.672 8.391 1 95.25 242 LYS B C 1
ATOM 4035 O O . LYS B 1 242 ? 18.297 15.352 7.738 1 95.25 242 LYS B O 1
ATOM 4040 N N . THR B 1 243 ? 16.312 15.117 8.672 1 96.44 243 THR B N 1
ATOM 4041 C CA . THR B 1 243 ? 15.812 16.422 8.227 1 96.44 243 THR B CA 1
ATOM 4042 C C . THR B 1 243 ? 16.609 17.547 8.875 1 96.44 243 THR B C 1
ATOM 4044 O O . THR B 1 243 ? 17 18.5 8.203 1 96.44 243 THR B O 1
ATOM 4047 N N . ASN B 1 244 ? 16.891 17.375 10.18 1 96.19 244 ASN B N 1
ATOM 4048 C CA . ASN B 1 244 ? 17.578 18.438 10.922 1 96.19 244 ASN B CA 1
ATOM 4049 C C . ASN B 1 244 ? 19.016 18.594 10.453 1 96.19 244 ASN B C 1
ATOM 4051 O O . ASN B 1 244 ? 19.594 19.688 10.586 1 96.19 244 ASN B O 1
ATOM 4055 N N . SER B 1 245 ? 19.594 17.547 9.922 1 95.19 245 SER B N 1
ATOM 4056 C CA . SER B 1 245 ? 20.953 17.625 9.406 1 95.19 245 SER B CA 1
ATOM 4057 C C . SER B 1 245 ? 21.031 18.516 8.164 1 95.19 245 SER B C 1
ATOM 4059 O O . SER B 1 245 ? 22.078 19.078 7.852 1 95.19 245 SER B O 1
ATOM 4061 N N . ILE B 1 246 ? 19.953 18.703 7.449 1 94.56 246 ILE B N 1
ATOM 4062 C CA . ILE B 1 246 ? 19.906 19.469 6.215 1 94.56 246 ILE B CA 1
ATOM 4063 C C . ILE B 1 246 ? 19.266 20.828 6.477 1 94.56 246 ILE B C 1
ATOM 4065 O O . ILE B 1 246 ? 19.75 21.859 5.992 1 94.56 246 ILE B O 1
ATOM 4069 N N . VAL B 1 247 ? 18.156 20.766 7.219 1 96.94 247 VAL B N 1
ATOM 4070 C CA . VAL B 1 247 ? 17.391 21.969 7.535 1 96.94 247 VAL B CA 1
ATOM 4071 C C . VAL B 1 247 ? 17.172 22.062 9.039 1 96.94 247 VAL B C 1
ATOM 4073 O O . VAL B 1 247 ? 16.094 21.703 9.531 1 96.94 247 VAL B O 1
ATOM 4076 N N . PRO B 1 248 ? 18.172 22.531 9.766 1 97.38 248 PRO B N 1
ATOM 4077 C CA . PRO B 1 248 ? 17.875 22.781 11.18 1 97.38 248 PRO B CA 1
ATOM 4078 C C . PRO B 1 248 ? 16.672 23.688 11.383 1 97.38 248 PRO B C 1
ATOM 4080 O O . PRO B 1 248 ? 16.5 24.672 10.656 1 97.38 248 PRO B O 1
ATOM 4083 N N . HIS B 1 249 ? 15.805 23.328 12.305 1 97.88 249 HIS B N 1
ATOM 4084 C CA . HIS B 1 249 ? 14.547 24.047 12.492 1 97.88 249 HIS B CA 1
ATOM 4085 C C . HIS B 1 249 ? 14.078 23.953 13.938 1 97.88 249 HIS B C 1
ATOM 4087 O O . HIS B 1 249 ? 14.203 22.906 14.57 1 97.88 249 HIS B O 1
ATOM 4093 N N . HIS B 1 250 ? 13.648 25.062 14.453 1 97.38 250 HIS B N 1
ATOM 4094 C CA . HIS B 1 250 ? 12.977 25.109 15.75 1 97.38 250 HIS B CA 1
ATOM 4095 C C . HIS B 1 250 ? 11.461 25.047 15.586 1 97.38 250 HIS B C 1
ATOM 4097 O O . HIS B 1 250 ? 10.844 26.031 15.195 1 97.38 250 HIS B O 1
ATOM 4103 N N . TYR B 1 251 ? 10.906 23.906 15.969 1 98.31 251 TYR B N 1
ATOM 4104 C CA . TYR B 1 251 ? 9.484 23.672 15.742 1 98.31 251 TYR B CA 1
ATOM 4105 C C . TYR B 1 251 ? 8.641 24.297 16.844 1 98.31 251 TYR B C 1
ATOM 4107 O O . TYR B 1 251 ? 9.062 24.328 18.016 1 98.31 251 TYR B O 1
ATOM 4115 N N . LYS B 1 252 ? 7.477 24.734 16.516 1 97.56 252 LYS B N 1
ATOM 4116 C CA . LYS B 1 252 ? 6.516 25.266 17.469 1 97.56 252 LYS B CA 1
ATOM 4117 C C . LYS B 1 252 ? 5.973 24.156 18.375 1 97.56 252 LYS B C 1
ATOM 4119 O O . LYS B 1 252 ? 6.109 22.969 18.047 1 97.56 252 LYS B O 1
ATOM 4124 N N . ASN B 1 253 ? 5.434 24.625 19.453 1 97.31 253 ASN B N 1
ATOM 4125 C CA . ASN B 1 253 ? 4.867 23.703 20.438 1 97.31 253 ASN B CA 1
ATOM 4126 C C . ASN B 1 253 ? 3.344 23.719 20.422 1 97.31 253 ASN B C 1
ATOM 4128 O O . ASN B 1 253 ? 2.727 24.766 20.641 1 97.31 253 ASN B O 1
ATOM 4132 N N . VAL B 1 254 ? 2.75 22.547 20.234 1 97.31 254 VAL B N 1
ATOM 4133 C CA . VAL B 1 254 ? 1.312 22.469 20 1 97.31 254 VAL B CA 1
ATOM 4134 C C . VAL B 1 254 ? 0.561 22.922 21.25 1 97.31 254 VAL B C 1
ATOM 4136 O O . VAL B 1 254 ? -0.502 23.531 21.156 1 97.31 254 VAL B O 1
ATOM 4139 N N . LEU B 1 255 ? 1.049 22.672 22.453 1 97.25 255 LEU B N 1
ATOM 4140 C CA . LEU B 1 255 ? 0.344 23.031 23.672 1 97.25 255 LEU B CA 1
ATOM 4141 C C . LEU B 1 255 ? 0.317 24.547 23.859 1 97.25 255 LEU B C 1
ATOM 4143 O O . LEU B 1 255 ? -0.703 25.109 24.266 1 97.25 255 LEU B O 1
ATOM 4147 N N . ASN B 1 256 ? 1.469 25.156 23.547 1 96.75 256 ASN B N 1
ATOM 4148 C CA . ASN B 1 256 ? 1.493 26.625 23.562 1 96.75 256 ASN B CA 1
ATOM 4149 C C . ASN B 1 256 ? 0.561 27.203 22.5 1 96.75 256 ASN B C 1
ATOM 4151 O O . ASN B 1 256 ? -0.19 28.141 22.781 1 96.75 256 ASN B O 1
ATOM 4155 N N . ASP B 1 257 ? 0.595 26.656 21.344 1 96.38 257 ASP B N 1
ATOM 4156 C CA . ASP B 1 257 ? -0.208 27.156 20.234 1 96.38 257 ASP B CA 1
ATOM 4157 C C . ASP B 1 257 ? -1.697 26.938 20.484 1 96.38 257 ASP B C 1
ATOM 4159 O O . ASP B 1 257 ? -2.535 27.719 20.031 1 96.38 257 ASP B O 1
ATOM 4163 N N . LEU B 1 258 ? -1.995 25.828 21.203 1 96.31 258 LEU B N 1
ATOM 4164 C CA . LEU B 1 258 ? -3.385 25.516 21.516 1 96.31 258 LEU B CA 1
ATOM 4165 C C . LEU B 1 258 ? -4.027 26.625 22.328 1 96.31 258 LEU B C 1
ATOM 4167 O O . LEU B 1 258 ? -5.188 26.984 22.094 1 96.31 258 LEU B O 1
ATOM 4171 N N . VAL B 1 259 ? -3.295 27.203 23.25 1 96.69 259 VAL B N 1
ATOM 4172 C CA . VAL B 1 259 ? -3.785 28.312 24.062 1 96.69 259 VAL B CA 1
ATOM 4173 C C . VAL B 1 259 ? -4.137 29.484 23.156 1 96.69 259 VAL B C 1
ATOM 4175 O O . VAL B 1 259 ? -5.223 30.062 23.266 1 96.69 259 VAL B O 1
ATOM 4178 N N . ASP B 1 260 ? -3.229 29.734 22.219 1 95.25 260 ASP B N 1
ATOM 4179 C CA . ASP B 1 260 ? -3.43 30.844 21.297 1 95.25 260 ASP B CA 1
ATOM 4180 C C . ASP B 1 260 ? -4.598 30.578 20.359 1 95.25 260 ASP B C 1
ATOM 4182 O O . ASP B 1 260 ? -5.363 31.484 20.031 1 95.25 260 ASP B O 1
ATOM 4186 N N . MET B 1 261 ? -4.719 29.359 19.891 1 94.69 261 MET B N 1
ATOM 4187 C CA . MET B 1 261 ? -5.816 28.969 19 1 94.69 261 MET B CA 1
ATOM 4188 C C . MET B 1 261 ? -7.164 29.156 19.688 1 94.69 261 MET B C 1
ATOM 4190 O O . MET B 1 261 ? -8.109 29.656 19.094 1 94.69 261 MET B O 1
ATOM 4194 N N . ILE B 1 262 ? -7.25 28.781 20.938 1 95.31 262 ILE B N 1
ATOM 4195 C CA . ILE B 1 262 ? -8.484 28.906 21.703 1 95.31 262 ILE B CA 1
ATOM 4196 C C . ILE B 1 262 ? -8.867 30.375 21.828 1 95.31 262 ILE B C 1
ATOM 4198 O O . ILE B 1 262 ? -10.031 30.734 21.625 1 95.31 262 ILE B O 1
ATOM 4202 N N . LYS B 1 263 ? -7.879 31.219 22.078 1 95.44 263 LYS B N 1
ATOM 4203 C CA . LYS B 1 263 ? -8.125 32.656 22.172 1 95.44 263 LYS B CA 1
ATOM 4204 C C . LYS B 1 263 ? -8.656 33.219 20.859 1 95.44 263 LYS B C 1
ATOM 4206 O O . LYS B 1 263 ? -9.594 34.031 20.859 1 95.44 263 LYS B O 1
ATOM 4211 N N . GLU B 1 264 ? -8.055 32.781 19.797 1 93.44 264 GLU B N 1
ATOM 4212 C CA . GLU B 1 264 ? -8.469 33.25 18.484 1 93.44 264 GLU B CA 1
ATOM 4213 C C . GLU B 1 264 ? -9.883 32.781 18.156 1 93.44 264 GLU B C 1
ATOM 4215 O O . GLU B 1 264 ? -10.656 33.531 17.547 1 93.44 264 GLU B O 1
ATOM 4220 N N . PHE B 1 265 ? -10.141 31.531 18.484 1 92.25 265 PHE B N 1
ATOM 4221 C CA . PHE B 1 265 ? -11.484 31 18.266 1 92.25 265 PHE B CA 1
ATOM 4222 C C . PHE B 1 265 ? -12.516 31.766 19.078 1 92.25 265 PHE B C 1
ATOM 4224 O O . PHE B 1 265 ? -13.594 32.062 18.578 1 92.25 265 PHE B O 1
ATOM 4231 N N . LYS B 1 266 ? -12.219 32.156 20.297 1 93.5 266 LYS B N 1
ATOM 4232 C CA . LYS B 1 266 ? -13.102 32.938 21.141 1 93.5 266 LYS B CA 1
ATOM 4233 C C . LYS B 1 266 ? -13.352 34.312 20.547 1 93.5 266 LYS B C 1
ATOM 4235 O O . LYS B 1 266 ? -14.492 34.781 20.469 1 93.5 266 LYS B O 1
ATOM 4240 N N . LYS B 1 267 ? -12.289 34.875 20.047 1 92.56 267 LYS B N 1
ATOM 4241 C CA . LYS B 1 267 ? -12.383 36.219 19.453 1 92.56 267 LYS B CA 1
ATOM 4242 C C . LYS B 1 267 ? -13.258 36.188 18.203 1 92.56 267 LYS B C 1
ATOM 4244 O O . LYS B 1 267 ? -14.07 37.094 17.984 1 92.56 267 LYS B O 1
ATOM 4249 N N . SER B 1 268 ? -13.07 35.219 17.406 1 87.94 268 SER B N 1
ATOM 4250 C CA . SER B 1 268 ? -13.805 35.094 16.156 1 87.94 268 SER B CA 1
ATOM 4251 C C . SER B 1 268 ? -15.289 34.875 16.406 1 87.94 268 SER B C 1
ATOM 4253 O O . SER B 1 268 ? -16.125 35.219 15.547 1 87.94 268 SER B O 1
ATOM 4255 N N . GLN B 1 269 ? -15.617 34.406 17.578 1 86.44 269 GLN B N 1
ATOM 4256 C CA . GLN B 1 269 ? -17.016 34.125 17.922 1 86.44 269 GLN B CA 1
ATOM 4257 C C . GLN B 1 269 ? -17.578 35.25 18.812 1 86.44 269 GLN B C 1
ATOM 4259 O O . GLN B 1 269 ? -18.719 35.156 19.266 1 86.44 269 GLN B O 1
ATOM 4264 N N . GLY B 1 270 ? -16.734 36.219 18.969 1 78.12 270 GLY B N 1
ATOM 4265 C CA . GLY B 1 270 ? -17.172 37.344 19.797 1 78.12 270 GLY B CA 1
ATOM 4266 C C . GLY B 1 270 ? -17.141 37.031 21.281 1 78.12 270 GLY B C 1
ATOM 4267 O O . GLY B 1 270 ? -17.984 37.5 22.047 1 78.12 270 GLY B O 1
ATOM 4268 N N . ARG B 1 271 ? -16.469 36.094 21.578 1 71.5 271 ARG B N 1
ATOM 4269 C CA . ARG B 1 271 ? -16.328 35.719 22.969 1 71.5 271 ARG B CA 1
ATOM 4270 C C . ARG B 1 271 ? -14.992 36.156 23.547 1 71.5 271 ARG B C 1
ATOM 4272 O O . ARG B 1 271 ? -14.023 36.344 22.797 1 71.5 271 ARG B O 1
#

Solvent-accessible surface area (backbone atoms only — not comparable to full-atom values): 28881 Å² total; per-residue (Å²): 127,52,30,23,32,38,30,37,88,42,74,68,17,37,50,39,52,52,52,37,46,75,67,74,41,63,68,49,65,59,58,96,79,60,81,75,37,70,85,43,74,39,27,39,30,40,38,47,44,62,45,71,51,40,80,88,38,47,67,52,24,42,39,41,34,32,52,52,52,50,48,46,72,72,29,34,35,62,69,32,35,39,39,63,49,46,46,69,47,29,40,66,21,89,53,42,56,83,75,46,58,30,39,48,55,60,83,45,80,50,44,55,40,42,36,30,38,50,42,34,50,45,53,45,48,64,61,77,46,52,26,38,37,33,22,40,32,52,68,42,70,90,38,94,86,42,89,46,68,67,44,43,48,49,49,29,22,68,75,62,44,34,32,84,36,75,47,51,55,78,40,44,42,39,43,20,39,45,70,51,49,44,51,51,50,51,51,48,65,72,64,60,85,70,55,49,49,68,32,48,42,59,50,51,46,63,47,34,45,40,60,55,50,50,51,47,29,74,76,56,66,24,44,77,43,77,38,93,44,91,71,84,76,42,53,47,60,45,52,44,65,73,34,39,74,76,54,72,76,87,63,61,54,60,72,65,48,47,57,54,44,50,53,49,54,30,50,76,69,74,87,125,50,32,22,31,38,30,36,88,41,76,66,18,38,50,38,52,52,53,38,44,75,69,75,40,62,67,48,65,58,58,95,79,59,82,75,37,70,86,43,74,40,26,40,30,41,40,46,44,63,45,68,52,39,79,88,40,46,68,53,22,43,39,41,35,32,52,53,50,50,46,45,72,73,28,34,34,62,67,32,38,38,39,64,48,44,45,68,47,29,39,64,24,90,55,43,55,83,74,47,58,31,38,47,54,60,83,45,80,50,42,56,40,42,37,30,39,50,43,32,50,46,52,44,47,64,62,77,45,51,26,37,36,32,21,40,31,52,67,42,70,91,39,95,84,42,88,46,68,68,44,42,48,50,49,28,21,69,75,62,43,35,34,82,36,74,46,50,54,79,39,44,44,39,42,20,40,46,69,50,49,46,52,51,50,50,51,47,65,73,64,60,85,68,55,44,45,68,31,47,44,60,50,52,47,64,47,34,46,41,61,55,49,50,51,47,28,74,76,56,66,25,47,77,44,77,38,94,46,91,71,85,76,42,53,47,60,45,53,43,64,74,34,41,73,76,53,72,76,86,64,62,55,62,72,66,47,46,57,52,45,50,52,50,54,31,50,76,69,74,86

Organism: Escherichia coli O45:K1 (strain S88 / ExPEC) (NCBI:txid585035)

Secondary structure (DSSP, 8-state):
--EEEETTTSHHHHHHHHHHHHTT--EE---TT----TT-B--EEEE------TTT-HHHHHIIIIIHHHHHHHH-B-SEEEEE--GGGGTT-S---TTS-EEE-TT-TTHHHHHHHHHHHHHHHHT-SSEEEEEE-EEE---TT--SHHHHHHHHHHHHSEEEE-S-TT-EE-EEEHHHHHHHHHHHHHH--S-SEEEEES-SS-EEHHHHHHHHHHHH--EEEEPP-------PPPP-HHHHHHS------HHHHHHHHHHHHHHHTT-/--EEEETTTSHHHHHHHHHHHHTT--EE---TT----TT-B--EEEE------TTT-HHHHHIIIIIHHHHHHHH-B-SEEEEE--GGGGTT-S---TTS-EEE-TT-TTHHHHHHHHHHHHHHHHT-SSEEEEEE-EEE---TT--SHHHHHHHHHHHHSEEEE-S-TT-EE-EEEHHHHHHHHHHHHHH--S-SEEEEES-SS-EEHHHHHHHHHHHH--EEEEPP-------PPPP-HHHHHHS------HHHHHHHHHHHHHHHTT-

Sequence (542 aa):
MKYTVVGSSGFIGSHMVTFLESMNKECFCPDRDYLYNKEIDLGTVFYCAGYGDCKSDAYNVVDANVNKLKVILTQANFQKLVYISSTRVYLNSRDSAENSDLKICHNDGRKLFNLTKLVAEELCLRSKKNVVVVRPSNVYGLALNSPLFLPQIIKNAINNNHVDMYVSSDYEKDYVSVDDVVAVMYKLAESITSPGDIYNIASGYNVSAKSIADILISETGCNIQWHKNDTCETFPVITMQKTNSIVPHHYKNVLNDLVDMIKEFKKSQGRMKYTVVGSSGFIGSHMVTFLESMNKECFCPDRDYLYNKEIDLGTVFYCAGYGDCKSDAYNVVDANVNKLKVILTQANFQKLVYISSTRVYLNSRDSAENSDLKICHNDGRKLFNLTKLVAEELCLRSKKNVVVVRPSNVYGLALNSPLFLPQIIKNAINNNHVDMYVSSDYEKDYVSVDDVVAVMYKLAESITSPGDIYNIASGYNVSAKSIADILISETGCNIQWHKNDTCETFPVITMQKTNSIVPHHYKNVLNDLVDMIKEFKKSQGR

InterPro domains:
  IPR001509 NAD-dependent epimerase/dehydratase [PF01370] (4-202)
  IPR036291 NAD(P)-binding domain superfamily [SSF51735] (1-244)
  IPR050177 Bifunctional lipid A modification and metabolic enzymes [PTHR43245] (1-258)

Radius of gyration: 26.12 Å; Cα contacts (8 Å, |Δi|>4): 1099; chains: 2; bounding box: 51×73×60 Å